Protein AF-A0A7S1XUE7-F1 (afdb_monomer_lite)

Sequence (522 aa):
MAGPKRGSNVLADIMASQNDMKAAAKRSRMAAPAQKTLAEQLRDYVGHAASLTDVFRLRLVEARRELKELSMALADKGQACLPELEVRLGLVVNGQAGEATRLFPGADFEHSDRRTWVADVTLGQNNNSLAAVHPSFRPGVSGAVIGSMAAALTPRSSSAAEDTRPVELHEIDVLHTAADAGDGGGGFGVGGAEEERQRTTFTVDALGGAIPKERIRKIKGSEPIDLALRCSRYDIRIGCAAEVKLPDLDGDTAAGLYTGALERRYAYREKYRKSFRPRVAVGGGAPRRSAWQVDLTWTQESGLGGSGDSNAHKCEVELELAQSAMTQLLRTASGTPQLDQLVGRLSEELDAIISALNPREEAGLEDLGEASDAITARAREALTGALGRSDRDAREGSFPGTMPINMSRRSLAGLQHYALKDTGDERGMAPYLCAEKTDGVRYLLVVTAQREAVLMDRKMRAFEPPGGVAAVGGCFAPGTVVDGELVLCRMLQVSPPTLNLKTLNPRPRPTPNPKPKPEPKP

Organism: NCBI:txid124430

Foldseek 3Di:
DDDDDDPDPVVVVVVVVVVVVVVVVVVVVVPDDPDQDLVSVLQVCLQVPPDLLSNLLSVLVVLLVQQLVVQVVCVVVVFHKQKWKKKWWFAFAFPPDPDRDGDDPDPPPPDDDDDWRWDQQQPPPPDPDDDDTGTDTDGFDDPVLLVVLVVLQQDPDPVVHPVWFWDKWKKKKFKDFPVVPPPPDDDDDDDDDPGQIKIWMWTQDPVRDTDTDFIWTKAWTDDWTWIRTNQWPTTMIITIIIITTDDDDPPVVVVVRVVCVVVLVTKMKIKIKTKGQGFDDDPNDDTDGAQKIKIWIWIFIDHNDPPDDDSPTGTIIMIMRHSVLSVVQNPDDPPDPVNSVSSSRNSRSVVRSCCSSTPGNVVWDPPFAFDDPVVLVQQLVLVCVLVVHDPVVSVVLADPDDDDPPPDPVNVVVVLVVQQVVVPDPQSWRWDWDFPPDVDQAWKFGQGQVLFTWTQGSSSTTTAGPVGRNVNSVVDHHSDIHRPTDTDRDTPPPPPPPPPVVVVPPPPDPDPDPDPDDDDDD

Secondary structure (DSSP, 8-state):
---------HHHHHHHHHHHHHHHHHHHHHSS-----HHHHHHHHHTT-SSHHHHHHHHHHHHHHHHHHHHHHHHTTT--EEEEEEEEEEEEEETTSSS--B-PPPTT--SS-TT--EEEGGG---S-SS--PPEEEEE-B-HHHHHHHHHHHS-S-GGG-STTPPEEEEEEEEEE-GGGG---------S------EEEEEEE-TTS-EEEEEEEEEEE-SPPEEEEETTSSSEEEEEEEEEEEPPPPPHHHHHHHHHHHHTTSS-EEEEEEEEE--EE--TTPPPEE-SEEEEEEEEEEE-SS-------EEEEEEEEE-HHHHHHHHHSPTT-HHHHHHHHHHHHHHHHHHHHHS--GGGGTSSPPBPPHHHHHHHHHHHHHHTT--HHHHTT-----PPP----HHHHHHHHHHHHHHS--TTS---EEEEE--TT--EEEEE-TT--EEEEETT--EEPPTT-HHHHHTTS-TT-EEE--EEEEE----------TTSSSPPPPPPPPPPPPPPPP-

Radius of gyration: 32.97 Å; chains: 1; bounding box: 141×62×105 Å

pLDDT: mean 71.21, std 19.55, range [29.58, 98.19]

Structure (mmCIF, N/CA/C/O backbone):
data_AF-A0A7S1XUE7-F1
#
_entry.id   AF-A0A7S1XUE7-F1
#
loop_
_atom_site.group_PDB
_atom_site.id
_atom_site.type_symbol
_atom_site.label_atom_id
_atom_site.label_alt_id
_atom_site.label_comp_id
_atom_site.label_asym_id
_atom_site.label_entity_id
_atom_site.label_seq_id
_atom_site.pdbx_PDB_ins_code
_atom_site.Cartn_x
_atom_site.Cartn_y
_atom_site.Cartn_z
_atom_site.occupancy
_atom_site.B_iso_or_equiv
_atom_site.auth_seq_id
_atom_site.auth_comp_id
_atom_site.auth_asym_id
_atom_site.auth_atom_id
_atom_site.pdbx_PDB_model_num
ATOM 1 N N . MET A 1 1 ? -68.024 -37.437 42.452 1.00 43.03 1 MET A N 1
ATOM 2 C CA . MET A 1 1 ? -67.000 -36.377 42.344 1.00 43.03 1 MET A CA 1
ATOM 3 C C . MET A 1 1 ? -65.684 -37.019 41.933 1.00 43.03 1 MET A C 1
ATOM 5 O O . MET A 1 1 ? -65.086 -37.709 42.742 1.00 43.03 1 MET A O 1
ATOM 9 N N . ALA A 1 2 ? -65.270 -36.858 40.679 1.00 40.72 2 ALA A N 1
ATOM 10 C CA . ALA A 1 2 ? -63.950 -37.269 40.207 1.00 40.72 2 ALA A CA 1
ATOM 11 C C . ALA A 1 2 ? -63.500 -36.240 39.164 1.00 40.72 2 ALA A C 1
ATOM 13 O O . ALA A 1 2 ? -64.062 -36.175 38.074 1.00 40.72 2 ALA A O 1
ATOM 14 N N . GLY A 1 3 ? -62.572 -35.363 39.551 1.00 36.44 3 GLY A N 1
ATOM 15 C CA . GLY A 1 3 ? -61.994 -34.348 38.668 1.00 36.44 3 GLY A CA 1
ATOM 16 C C . GLY A 1 3 ? -60.841 -34.924 37.834 1.00 36.44 3 GLY A C 1
ATOM 17 O O . GLY A 1 3 ? -60.146 -35.827 38.309 1.00 36.44 3 GLY A O 1
ATOM 18 N N . PRO A 1 4 ? -60.603 -34.426 36.607 1.00 51.59 4 PRO A N 1
ATOM 19 C CA . PRO A 1 4 ? -59.562 -34.962 35.745 1.00 51.59 4 PRO A CA 1
ATOM 20 C C . PRO A 1 4 ? -58.190 -34.390 36.127 1.00 51.59 4 PRO A C 1
ATOM 22 O O . PRO A 1 4 ? -57.976 -33.179 36.131 1.00 51.59 4 PRO A O 1
ATOM 25 N N . LYS A 1 5 ? -57.230 -35.278 36.400 1.00 51.00 5 LYS A N 1
ATOM 26 C CA . LYS A 1 5 ? -55.806 -34.938 36.502 1.00 51.00 5 LYS A CA 1
ATOM 27 C C . LYS A 1 5 ? -55.236 -34.763 35.091 1.00 51.00 5 LYS A C 1
ATOM 29 O O . LYS A 1 5 ? -54.972 -35.747 34.408 1.00 51.00 5 LYS A O 1
ATOM 34 N N . ARG A 1 6 ? -55.025 -33.518 34.661 1.00 48.56 6 ARG A N 1
ATOM 35 C CA . ARG A 1 6 ? -54.148 -33.179 33.529 1.00 48.56 6 ARG A CA 1
ATOM 36 C C . ARG A 1 6 ? -52.914 -32.461 34.066 1.00 48.56 6 ARG A C 1
ATOM 38 O O . ARG A 1 6 ? -52.946 -31.260 34.292 1.00 48.56 6 ARG A O 1
ATOM 45 N N . GLY A 1 7 ? -51.844 -33.219 34.284 1.00 45.94 7 GLY A N 1
ATOM 46 C CA . GLY A 1 7 ? -50.489 -32.687 34.405 1.00 45.94 7 GLY A CA 1
ATOM 47 C C . GLY A 1 7 ? -49.771 -32.924 33.084 1.00 45.94 7 GLY A C 1
ATOM 48 O O . GLY A 1 7 ? -49.162 -33.972 32.901 1.00 45.94 7 GLY A O 1
ATOM 49 N N . SER A 1 8 ? -49.917 -32.002 32.132 1.00 55.84 8 SER A N 1
ATOM 50 C CA . SER A 1 8 ? -49.130 -32.014 30.897 1.00 55.84 8 SER A CA 1
ATOM 51 C C . SER A 1 8 ? -47.709 -31.556 31.217 1.00 55.84 8 SER A C 1
ATOM 53 O O . SER A 1 8 ? -47.513 -30.451 31.724 1.00 55.84 8 SER A O 1
ATOM 55 N N . ASN A 1 9 ? -46.726 -32.401 30.916 1.00 66.56 9 ASN A N 1
ATOM 56 C CA . ASN A 1 9 ? -45.300 -32.145 31.110 1.00 66.56 9 ASN A CA 1
ATOM 57 C C . ASN A 1 9 ? -44.761 -31.221 29.999 1.00 66.56 9 ASN A C 1
ATOM 59 O O . ASN A 1 9 ? -43.897 -31.594 29.215 1.00 66.56 9 ASN A O 1
ATOM 63 N N . VAL A 1 10 ? -45.275 -29.988 29.948 1.00 66.62 10 VAL A N 1
ATOM 64 C CA . VAL A 1 10 ? -44.936 -28.957 28.944 1.00 66.62 10 VAL A CA 1
ATOM 65 C C . VAL A 1 10 ? -43.422 -28.724 28.847 1.00 66.62 10 VAL A C 1
ATOM 67 O O . VAL A 1 10 ? -42.891 -28.451 27.775 1.00 66.62 10 VAL A O 1
ATOM 70 N N . LEU A 1 11 ? -42.699 -28.886 29.958 1.00 59.59 11 LEU A N 1
ATOM 71 C CA . LEU A 1 11 ? -41.247 -28.731 29.994 1.00 59.59 11 LEU A CA 1
ATOM 72 C C . LEU A 1 11 ? -40.506 -29.825 29.202 1.00 59.59 11 LEU A C 1
ATOM 74 O O . LEU A 1 11 ? -39.487 -29.542 28.575 1.00 59.59 11 LEU A O 1
ATOM 78 N N . ALA A 1 12 ? -41.019 -31.060 29.213 1.00 74.38 12 ALA A N 1
ATOM 79 C CA . ALA A 1 12 ? -40.418 -32.180 28.493 1.00 74.38 12 ALA A CA 1
ATOM 80 C C . ALA A 1 12 ? -40.588 -32.014 26.976 1.00 74.38 12 ALA A C 1
ATOM 82 O O . ALA A 1 12 ? -39.640 -32.240 26.224 1.00 74.38 12 ALA A O 1
ATOM 83 N N . ASP A 1 13 ? -41.750 -31.519 26.545 1.00 74.12 13 ASP A N 1
ATOM 84 C CA . ASP A 1 13 ? -42.038 -31.254 25.132 1.00 74.12 13 ASP A CA 1
ATOM 85 C C . ASP A 1 13 ? -41.188 -30.092 24.584 1.00 74.12 13 ASP A C 1
ATOM 87 O O . ASP A 1 13 ? -40.687 -30.154 23.458 1.00 74.12 13 ASP A O 1
ATOM 91 N N . ILE A 1 14 ? -40.933 -29.058 25.398 1.00 68.38 14 ILE A N 1
ATOM 92 C CA . ILE A 1 14 ? -40.031 -27.950 25.035 1.00 68.38 14 ILE A CA 1
ATOM 93 C C . ILE A 1 14 ? -38.585 -28.444 24.889 1.00 68.38 14 ILE A C 1
ATOM 95 O O . ILE A 1 14 ? -37.903 -28.081 23.927 1.00 68.38 14 ILE A O 1
ATOM 99 N N . MET A 1 15 ? -38.106 -29.286 25.809 1.00 75.88 15 MET A N 1
ATOM 100 C CA . MET A 1 15 ? -36.742 -29.821 25.740 1.00 75.88 15 MET A CA 1
ATOM 101 C C . MET A 1 15 ? -36.547 -30.792 24.568 1.00 75.88 15 MET A C 1
ATOM 103 O O . MET A 1 15 ? -35.501 -30.754 23.916 1.00 75.88 15 MET A O 1
ATOM 107 N N . ALA A 1 16 ? -37.551 -31.615 24.254 1.00 79.00 16 ALA A N 1
ATOM 108 C CA . ALA A 1 16 ? -37.530 -32.485 23.080 1.00 79.00 16 ALA A CA 1
ATOM 109 C C . ALA A 1 16 ? -37.462 -31.666 21.778 1.00 79.00 16 ALA A C 1
ATOM 111 O O . ALA A 1 16 ? -36.574 -31.887 20.956 1.00 79.00 16 ALA A O 1
ATOM 112 N N . SER A 1 17 ? -38.297 -30.629 21.657 1.00 75.19 17 SER A N 1
ATOM 113 C CA . SER A 1 17 ? -38.300 -29.715 20.507 1.00 75.19 17 SER A CA 1
ATOM 114 C C . SER A 1 17 ? -36.960 -28.984 20.318 1.00 75.19 17 SER A C 1
ATOM 116 O O . SER A 1 17 ? -36.445 -28.878 19.202 1.00 75.19 17 SER A O 1
ATOM 118 N N . GLN A 1 18 ? -36.315 -28.543 21.405 1.00 74.00 18 GLN A N 1
ATOM 119 C CA . GLN A 1 18 ? -34.985 -27.923 21.330 1.00 74.00 18 GLN A CA 1
ATOM 120 C C . GLN A 1 18 ? -33.892 -28.893 20.860 1.00 74.00 18 GLN A C 1
ATOM 122 O O . GLN A 1 18 ? -32.985 -28.489 20.125 1.00 74.00 18 GLN A O 1
ATOM 127 N N . ASN A 1 19 ? -33.964 -30.163 21.258 1.00 79.00 19 ASN A N 1
ATOM 128 C CA . ASN A 1 19 ? -33.014 -31.182 20.817 1.00 79.00 19 ASN A CA 1
ATOM 129 C C . ASN A 1 19 ? -33.221 -31.559 19.346 1.00 79.00 19 ASN A C 1
ATOM 131 O O . ASN A 1 19 ? -32.236 -31.697 18.616 1.00 79.00 19 ASN A O 1
ATOM 135 N N . ASP A 1 20 ? -34.468 -31.620 18.884 1.00 78.12 20 ASP A N 1
ATOM 136 C CA . ASP A 1 20 ? -34.790 -31.879 17.480 1.00 78.12 20 ASP A CA 1
ATOM 137 C C . ASP A 1 20 ? -34.357 -30.726 16.567 1.00 78.12 20 ASP A C 1
ATOM 139 O O . ASP A 1 20 ? -33.764 -30.967 15.512 1.00 78.12 20 ASP A O 1
ATOM 143 N N . MET A 1 21 ? -34.517 -29.469 17.000 1.00 71.44 21 MET A N 1
ATOM 144 C CA . MET A 1 21 ? -33.988 -28.307 16.272 1.00 71.44 21 MET A CA 1
ATOM 145 C C . MET A 1 21 ? -32.454 -28.327 16.180 1.00 71.44 21 MET A C 1
ATOM 147 O O . MET A 1 21 ? -31.891 -28.066 15.114 1.00 71.44 21 MET A O 1
ATOM 151 N N . LYS A 1 22 ? -31.755 -28.698 17.263 1.00 74.00 22 LYS A N 1
ATOM 152 C CA . LYS A 1 22 ? -30.289 -28.856 17.254 1.00 74.00 22 LYS A CA 1
ATOM 153 C C . LYS A 1 22 ? -29.844 -29.999 16.338 1.00 74.00 22 LYS A C 1
ATOM 155 O O . LYS A 1 22 ? -28.852 -29.860 15.618 1.00 74.00 22 LYS A O 1
ATOM 160 N N . ALA A 1 23 ? -30.575 -31.112 16.324 1.00 76.94 23 ALA A N 1
ATOM 161 C CA . ALA A 1 23 ? -30.293 -32.247 15.453 1.00 76.94 23 ALA A CA 1
ATOM 162 C C . ALA A 1 23 ? -30.549 -31.917 13.972 1.00 76.94 23 ALA A C 1
ATOM 164 O O . ALA A 1 23 ? -29.741 -32.291 13.121 1.00 76.94 23 ALA A O 1
ATOM 165 N N . ALA A 1 24 ? -31.615 -31.175 13.661 1.00 67.25 24 ALA A N 1
ATOM 166 C CA . ALA A 1 24 ? -31.926 -30.714 12.310 1.00 67.25 24 ALA A CA 1
ATOM 167 C C . ALA A 1 24 ? -30.874 -29.721 11.785 1.00 67.25 24 ALA A C 1
ATOM 169 O O . ALA A 1 24 ? -30.380 -29.887 10.669 1.00 67.25 24 ALA A O 1
ATOM 170 N N . ALA A 1 25 ? -30.435 -28.765 12.613 1.00 61.97 25 ALA A N 1
ATOM 171 C CA . ALA A 1 25 ? -29.351 -27.841 12.272 1.00 61.97 25 ALA A CA 1
ATOM 172 C C . ALA A 1 25 ? -28.016 -28.572 12.026 1.00 61.97 25 ALA A C 1
ATOM 174 O O . ALA A 1 25 ? -27.272 -28.238 11.100 1.00 61.97 25 ALA A O 1
ATOM 175 N N . LYS A 1 26 ? -27.727 -29.622 12.808 1.00 65.94 26 LYS A N 1
ATOM 176 C CA . LYS A 1 26 ? -26.538 -30.465 12.619 1.00 65.94 26 LYS A CA 1
ATOM 177 C C . LYS A 1 26 ? -26.606 -31.278 11.320 1.00 65.94 26 LYS A C 1
ATOM 179 O O . LYS A 1 26 ? -25.615 -31.330 10.599 1.00 65.94 26 LYS A O 1
ATOM 184 N N . ARG A 1 27 ? -27.764 -31.858 10.979 1.00 69.00 27 ARG A N 1
ATOM 185 C CA . ARG A 1 27 ? -27.964 -32.590 9.710 1.00 69.00 27 ARG A CA 1
ATOM 186 C C . ARG A 1 27 ? -27.892 -31.663 8.493 1.00 69.00 27 ARG A C 1
ATOM 188 O O . ARG A 1 27 ? -27.259 -32.022 7.508 1.00 69.00 27 ARG A O 1
ATOM 195 N N . SER A 1 28 ? -28.443 -30.452 8.592 1.00 51.78 28 SER A N 1
ATOM 196 C CA . SER A 1 28 ? -28.339 -29.423 7.547 1.00 51.78 28 SER A CA 1
ATOM 197 C C . SER A 1 28 ? -26.894 -28.985 7.284 1.00 51.78 28 SER A C 1
ATOM 199 O O . SER A 1 28 ? -26.558 -28.709 6.136 1.00 51.78 28 SER A O 1
ATOM 201 N N . ARG A 1 29 ? -26.028 -28.954 8.309 1.00 49.62 29 ARG A N 1
ATOM 202 C CA . ARG A 1 29 ? -24.589 -28.666 8.148 1.00 49.62 29 ARG A CA 1
ATOM 203 C C . ARG A 1 29 ? -23.791 -29.816 7.530 1.00 49.62 29 ARG A C 1
ATOM 205 O O . ARG A 1 29 ? -22.758 -29.555 6.932 1.00 49.62 29 ARG A O 1
ATOM 212 N N . MET A 1 30 ? -24.242 -31.064 7.674 1.00 50.75 30 MET A N 1
ATOM 213 C CA . MET A 1 30 ? -23.534 -32.240 7.145 1.00 50.75 30 MET A CA 1
ATOM 214 C C . MET A 1 30 ? -23.950 -32.630 5.718 1.00 50.75 30 MET A C 1
ATOM 216 O O . MET A 1 30 ? -23.236 -33.396 5.081 1.00 50.75 30 MET A O 1
ATOM 220 N N . ALA A 1 31 ? -25.087 -32.132 5.220 1.00 42.19 31 ALA A N 1
ATOM 221 C CA . ALA A 1 31 ? -25.619 -32.480 3.897 1.00 42.19 31 ALA A CA 1
ATOM 222 C C . ALA A 1 31 ? -25.255 -31.483 2.779 1.00 42.19 31 ALA A C 1
ATOM 224 O O . ALA A 1 31 ? -25.488 -31.776 1.608 1.00 42.19 31 ALA A O 1
ATOM 225 N N . ALA A 1 32 ? -24.693 -30.316 3.109 1.00 41.25 32 ALA A N 1
ATOM 226 C CA . ALA A 1 32 ? -24.157 -29.416 2.096 1.00 41.25 32 ALA A CA 1
ATOM 227 C C . ALA A 1 32 ? -22.807 -29.974 1.604 1.00 41.25 32 ALA A C 1
ATOM 229 O O . ALA A 1 32 ? -21.964 -30.288 2.451 1.00 41.25 32 ALA A O 1
ATOM 230 N N . PRO A 1 33 ? -22.566 -30.108 0.281 1.00 47.66 33 PRO A N 1
ATOM 231 C CA . PRO A 1 33 ? -21.216 -30.371 -0.212 1.00 47.66 33 PRO A CA 1
ATOM 232 C C . PRO A 1 33 ? -20.299 -29.324 0.414 1.00 47.66 33 PRO A C 1
ATOM 234 O O . PRO A 1 33 ? -20.685 -28.154 0.448 1.00 47.66 33 PRO A O 1
ATOM 237 N N . ALA A 1 34 ? -19.156 -29.745 0.966 1.00 47.56 34 ALA A N 1
ATOM 238 C CA . ALA A 1 34 ? -18.215 -28.843 1.619 1.00 47.56 34 ALA A CA 1
ATOM 239 C C . ALA A 1 34 ? -17.911 -27.700 0.647 1.00 47.56 34 ALA A C 1
ATOM 241 O O . ALA A 1 34 ? -17.194 -27.883 -0.337 1.00 47.56 34 ALA A O 1
ATOM 242 N N . GLN A 1 35 ? -18.552 -26.548 0.861 1.00 52.56 35 GLN A N 1
ATOM 243 C CA . GLN A 1 35 ? -18.277 -25.372 0.064 1.00 52.56 35 GLN A CA 1
ATOM 244 C C . GLN A 1 35 ? -16.816 -25.074 0.336 1.00 52.56 35 GLN A C 1
ATOM 246 O O . GLN A 1 35 ? -16.451 -24.855 1.494 1.00 52.56 35 GLN A O 1
ATOM 251 N N . LYS A 1 36 ? -15.994 -25.133 -0.721 1.00 59.16 36 LYS A N 1
ATOM 252 C CA . LYS A 1 36 ? -14.622 -24.638 -0.663 1.00 59.16 36 LYS A CA 1
ATOM 253 C C . LYS A 1 36 ? -14.665 -23.311 0.077 1.00 59.16 36 LYS A C 1
ATOM 255 O O . LYS A 1 36 ? -15.492 -22.450 -0.245 1.00 59.16 36 LYS A O 1
ATOM 260 N N . THR A 1 37 ? -13.836 -23.187 1.100 1.00 63.06 37 THR A N 1
ATOM 261 C CA . THR A 1 37 ? -13.708 -21.932 1.832 1.00 63.06 37 THR A CA 1
ATOM 262 C C . THR A 1 37 ? -13.380 -20.822 0.830 1.00 63.06 37 THR A C 1
ATOM 264 O O . THR A 1 37 ? -12.777 -21.079 -0.211 1.00 63.06 37 THR A O 1
ATOM 267 N N . LEU A 1 38 ? -13.794 -19.581 1.092 1.00 58.47 38 LEU A N 1
ATOM 268 C CA . LEU A 1 38 ? -13.520 -18.479 0.157 1.00 58.47 38 LEU A CA 1
ATOM 269 C C . LEU A 1 38 ? -12.009 -18.332 -0.108 1.00 58.47 38 LEU A C 1
ATOM 271 O O . LEU A 1 38 ? -11.624 -18.074 -1.240 1.00 58.47 38 LEU A O 1
ATOM 275 N N . ALA A 1 39 ? -11.171 -18.634 0.889 1.00 55.94 39 ALA A N 1
ATOM 276 C CA . ALA A 1 39 ? -9.720 -18.738 0.757 1.00 55.94 39 ALA A CA 1
ATOM 277 C C . ALA A 1 39 ? -9.275 -19.837 -0.234 1.00 55.94 39 ALA A C 1
ATOM 279 O O . ALA A 1 39 ? -8.354 -19.635 -1.019 1.00 55.94 39 ALA A O 1
ATOM 280 N N . GLU A 1 40 ? -9.938 -20.997 -0.258 1.00 62.69 40 GLU A N 1
ATOM 281 C CA . GLU A 1 40 ? -9.697 -22.045 -1.264 1.00 62.69 40 GLU A CA 1
ATOM 282 C C . GLU A 1 40 ? -10.208 -21.655 -2.657 1.00 62.69 40 GLU A C 1
ATOM 284 O O . GLU A 1 40 ? -9.616 -22.047 -3.657 1.00 62.69 40 GLU A O 1
ATOM 289 N N . GLN A 1 41 ? -11.281 -20.869 -2.747 1.00 64.62 41 GLN A N 1
ATOM 290 C CA . GLN A 1 41 ? -11.754 -20.331 -4.027 1.00 64.62 41 GLN A CA 1
ATOM 291 C C . GLN A 1 41 ? -10.801 -19.258 -4.564 1.00 64.62 41 GLN A C 1
ATOM 293 O O . GLN A 1 41 ? -10.483 -19.264 -5.749 1.00 64.62 41 GLN A O 1
ATOM 298 N N . LEU A 1 42 ? -10.294 -18.385 -3.691 1.00 58.88 42 LEU A N 1
ATOM 299 C CA . LEU A 1 42 ? -9.224 -17.436 -3.991 1.00 58.88 42 LEU A CA 1
ATOM 300 C C . LEU A 1 42 ? -7.941 -18.156 -4.408 1.00 58.88 42 LEU A C 1
ATOM 302 O O . LEU A 1 42 ? -7.298 -17.707 -5.343 1.00 58.88 42 LEU A O 1
ATOM 306 N N . ARG A 1 43 ? -7.603 -19.298 -3.800 1.00 61.69 43 ARG A N 1
ATOM 307 C CA . ARG A 1 43 ? -6.455 -20.130 -4.197 1.00 61.69 43 ARG A CA 1
ATOM 308 C C . ARG A 1 43 ? -6.552 -20.594 -5.648 1.00 61.69 43 ARG A C 1
ATOM 310 O O . ARG A 1 43 ? -5.613 -20.399 -6.417 1.00 61.69 43 ARG A O 1
ATOM 317 N N . ASP A 1 44 ? -7.686 -21.187 -6.016 1.00 62.09 44 ASP A N 1
ATOM 318 C CA . ASP A 1 44 ? -7.917 -21.643 -7.389 1.00 62.09 44 ASP A CA 1
ATOM 319 C C . ASP A 1 44 ? -7.952 -20.448 -8.351 1.00 62.09 44 ASP A C 1
ATOM 321 O O . ASP A 1 44 ? -7.404 -20.509 -9.449 1.00 62.09 44 ASP A O 1
ATOM 325 N N . TYR A 1 45 ? -8.545 -19.335 -7.914 1.00 61.62 45 TYR A N 1
ATOM 326 C CA . TYR A 1 45 ? -8.702 -18.153 -8.745 1.00 61.62 45 TYR A CA 1
ATOM 327 C C . TYR A 1 45 ? -7.409 -17.364 -8.934 1.00 61.62 45 TYR A C 1
ATOM 329 O O . TYR A 1 45 ? -7.164 -16.922 -10.040 1.00 61.62 45 TYR A O 1
ATOM 337 N N . VAL A 1 46 ? -6.561 -17.176 -7.920 1.00 59.78 46 VAL A N 1
ATOM 338 C CA . VAL A 1 46 ? -5.300 -16.417 -8.038 1.00 59.78 46 VAL A CA 1
ATOM 339 C C . VAL A 1 46 ? -4.364 -17.089 -9.040 1.00 59.78 46 VAL A C 1
ATOM 341 O O . VAL A 1 46 ? -3.766 -16.403 -9.863 1.00 59.78 46 VAL A O 1
ATOM 344 N N . GLY A 1 47 ? -4.326 -18.425 -9.070 1.00 56.59 47 GLY A N 1
ATOM 345 C CA . GLY A 1 47 ? -3.605 -19.159 -10.113 1.00 56.59 47 GLY A CA 1
ATOM 346 C C . GLY A 1 47 ? -4.196 -19.000 -11.523 1.00 56.59 47 GLY A C 1
ATOM 347 O O . GLY A 1 47 ? -3.552 -19.387 -12.490 1.00 56.59 47 GLY A O 1
ATOM 348 N N . HIS A 1 48 ? -5.421 -18.479 -11.643 1.00 55.69 48 HIS A N 1
ATOM 349 C CA . HIS A 1 48 ? -6.171 -18.291 -12.894 1.00 55.69 48 HIS A CA 1
ATOM 350 C C . HIS A 1 48 ? -6.518 -16.811 -13.157 1.00 55.69 48 HIS A C 1
ATOM 352 O O . HIS A 1 48 ? -7.207 -16.503 -14.131 1.00 55.69 48 HIS A O 1
ATOM 358 N N . ALA A 1 49 ? -6.090 -15.892 -12.286 1.00 58.66 49 ALA A N 1
ATOM 359 C CA . ALA A 1 49 ? -6.471 -14.494 -12.351 1.00 58.66 49 ALA A CA 1
ATOM 360 C C . ALA A 1 49 ? -5.760 -13.862 -13.543 1.00 58.66 49 ALA A C 1
ATOM 362 O O . ALA A 1 49 ? -4.536 -13.905 -13.647 1.00 58.66 49 ALA A O 1
ATOM 363 N N . ALA A 1 50 ? -6.535 -13.261 -14.443 1.00 65.00 50 ALA A N 1
ATOM 364 C CA . ALA A 1 50 ? -5.992 -12.650 -15.649 1.00 65.00 50 ALA A CA 1
ATOM 365 C C . ALA A 1 50 ? -5.220 -11.353 -15.354 1.00 65.00 50 ALA A C 1
ATOM 367 O O . ALA A 1 50 ? -4.410 -10.917 -16.172 1.00 65.00 50 ALA A O 1
ATOM 368 N N . SER A 1 51 ? -5.482 -10.717 -14.205 1.00 83.19 51 SER A N 1
ATOM 369 C CA . SER A 1 51 ? -4.892 -9.433 -13.837 1.00 83.19 51 SER A CA 1
ATOM 370 C C . SER A 1 51 ? -4.774 -9.231 -12.323 1.00 83.19 51 SER A C 1
ATOM 372 O O . SER A 1 51 ? -5.501 -9.826 -11.525 1.00 83.19 51 SER A O 1
ATOM 374 N N . LEU A 1 52 ? -3.890 -8.311 -11.922 1.00 85.38 52 LEU A N 1
ATOM 375 C CA . LEU A 1 52 ? -3.774 -7.860 -10.532 1.00 85.38 52 LEU A CA 1
ATOM 376 C C . LEU A 1 52 ? -5.065 -7.174 -10.041 1.00 85.38 52 LEU A C 1
ATOM 378 O O . LEU A 1 52 ? -5.455 -7.332 -8.884 1.00 85.38 52 LEU A O 1
ATOM 382 N N . THR A 1 53 ? -5.772 -6.479 -10.937 1.00 90.75 53 THR A N 1
ATOM 383 C CA . THR A 1 53 ? -7.083 -5.882 -10.661 1.00 90.75 53 THR A CA 1
ATOM 384 C C . THR A 1 53 ? -8.091 -6.931 -10.193 1.00 90.75 53 THR A C 1
ATOM 386 O O . THR A 1 53 ? -8.815 -6.682 -9.231 1.00 90.75 53 THR A O 1
ATOM 389 N N . ASP A 1 54 ? -8.126 -8.114 -10.812 1.00 87.81 54 ASP A N 1
ATOM 390 C CA . ASP A 1 54 ? -9.063 -9.175 -10.422 1.00 87.81 54 ASP A CA 1
ATOM 391 C C . ASP A 1 54 ? -8.764 -9.722 -9.023 1.00 87.81 54 ASP A C 1
ATOM 393 O O . ASP A 1 54 ? -9.683 -9.938 -8.230 1.00 87.81 54 ASP A O 1
ATOM 397 N N . VAL A 1 55 ? -7.479 -9.867 -8.682 1.00 88.44 55 VAL A N 1
ATOM 398 C CA . VAL A 1 55 ? -7.054 -10.263 -7.331 1.00 88.44 55 VAL A CA 1
ATOM 399 C C . VAL A 1 55 ? -7.506 -9.225 -6.302 1.00 88.44 55 VAL A C 1
ATOM 401 O O . VAL A 1 55 ? -8.081 -9.579 -5.270 1.00 88.44 55 VAL A O 1
ATOM 404 N N . PHE A 1 56 ? -7.335 -7.933 -6.598 1.00 93.31 56 PHE A N 1
ATOM 405 C CA . PHE A 1 56 ? -7.825 -6.863 -5.729 1.00 93.31 56 PHE A CA 1
ATOM 406 C C . PHE A 1 56 ? -9.346 -6.866 -5.586 1.00 93.31 56 PHE A C 1
ATOM 408 O O . PHE A 1 56 ? -9.842 -6.631 -4.483 1.00 93.31 56 PHE A O 1
ATOM 415 N N . ARG A 1 57 ? -10.096 -7.137 -6.661 1.00 93.44 57 ARG A N 1
ATOM 416 C CA . ARG A 1 57 ? -11.566 -7.206 -6.609 1.00 93.44 57 ARG A CA 1
ATOM 417 C C . ARG A 1 57 ? -12.016 -8.289 -5.640 1.00 93.44 57 ARG A C 1
ATOM 419 O O . ARG A 1 57 ? -12.832 -8.021 -4.758 1.00 93.44 57 ARG A O 1
ATOM 426 N N . LEU A 1 58 ? -11.446 -9.486 -5.757 1.00 90.00 58 LEU A N 1
ATOM 427 C CA . LEU A 1 58 ? -11.774 -10.591 -4.860 1.00 90.00 58 LEU A CA 1
ATOM 428 C C . LEU A 1 58 ? -11.404 -10.285 -3.411 1.00 90.00 58 LEU A C 1
ATOM 430 O O . LEU A 1 58 ? -12.243 -10.458 -2.523 1.00 90.00 58 LEU A O 1
ATOM 434 N N . ARG A 1 59 ? -10.194 -9.767 -3.166 1.00 91.12 59 ARG A N 1
ATOM 435 C CA . ARG A 1 59 ? -9.774 -9.450 -1.798 1.00 91.12 59 ARG A CA 1
ATOM 436 C C . ARG A 1 59 ? -10.616 -8.336 -1.176 1.00 91.12 59 ARG A C 1
ATOM 438 O O . ARG A 1 59 ? -10.919 -8.412 0.007 1.00 91.12 59 ARG A O 1
ATOM 445 N N . LEU A 1 60 ? -11.070 -7.342 -1.941 1.00 94.62 60 LEU A N 1
ATOM 446 C CA . LEU A 1 60 ? -11.994 -6.317 -1.436 1.00 94.62 60 LEU A CA 1
ATOM 447 C C . LEU A 1 60 ? -13.343 -6.904 -0.998 1.00 94.62 60 LEU A C 1
ATOM 449 O O . LEU A 1 60 ? -13.887 -6.493 0.030 1.00 94.62 60 LEU A O 1
ATOM 453 N N . VAL A 1 61 ? -13.890 -7.859 -1.755 1.00 93.81 61 VAL A N 1
ATOM 454 C CA . VAL A 1 61 ? -15.151 -8.534 -1.400 1.00 93.81 61 VAL A CA 1
ATOM 455 C C . VAL A 1 61 ? -14.989 -9.360 -0.125 1.00 93.81 61 VAL A C 1
ATOM 457 O O . VAL A 1 61 ? -15.857 -9.308 0.752 1.00 93.81 61 VAL A O 1
ATOM 460 N N . GLU A 1 62 ? -13.880 -10.086 -0.001 1.00 91.19 62 GLU A N 1
ATOM 461 C CA . GLU A 1 62 ? -13.571 -10.879 1.187 1.00 91.19 62 GLU A CA 1
ATOM 462 C C . GLU A 1 62 ? -13.316 -10.000 2.416 1.00 91.19 62 GLU A C 1
ATOM 464 O O . GLU A 1 62 ? -13.997 -10.164 3.431 1.00 91.19 62 GLU A O 1
ATOM 469 N N . ALA A 1 63 ? -12.428 -9.009 2.303 1.00 92.38 63 ALA A N 1
ATOM 470 C CA . ALA A 1 63 ? -12.116 -8.081 3.383 1.00 92.38 63 ALA A CA 1
ATOM 471 C C . ALA A 1 63 ? -13.373 -7.347 3.865 1.00 92.38 63 ALA A C 1
ATOM 473 O O . ALA A 1 63 ? -13.563 -7.149 5.060 1.00 92.38 63 ALA A O 1
ATOM 474 N N . ARG A 1 64 ? -14.302 -7.001 2.962 1.00 95.25 64 ARG A N 1
ATOM 475 C CA . ARG A 1 64 ? -15.602 -6.434 3.345 1.00 95.25 64 ARG A CA 1
ATOM 476 C C . ARG A 1 64 ? -16.402 -7.377 4.248 1.00 95.25 64 ARG A C 1
ATOM 478 O O . ARG A 1 64 ? -17.050 -6.898 5.176 1.00 95.25 64 ARG A O 1
ATOM 485 N N . ARG A 1 65 ? -16.432 -8.683 3.962 1.00 93.88 65 ARG A N 1
ATOM 486 C CA . ARG A 1 65 ? -17.133 -9.667 4.806 1.00 93.88 65 ARG A CA 1
ATOM 487 C C . ARG A 1 65 ? -16.463 -9.757 6.178 1.00 93.88 65 ARG A C 1
ATOM 489 O O . ARG A 1 65 ? -17.150 -9.611 7.183 1.00 93.88 65 ARG A O 1
ATOM 496 N N . GLU A 1 66 ? -15.144 -9.919 6.201 1.00 92.12 66 GLU A N 1
ATOM 497 C CA . GLU A 1 66 ? -14.349 -10.041 7.431 1.00 92.12 66 GLU A CA 1
ATOM 498 C C . GLU A 1 66 ? -14.485 -8.806 8.323 1.00 92.12 66 GLU A C 1
ATOM 500 O O . GLU A 1 66 ? -14.768 -8.918 9.513 1.00 92.12 66 GLU A O 1
ATOM 505 N N . LEU A 1 67 ? -14.369 -7.612 7.741 1.00 94.00 67 LEU A N 1
ATOM 506 C CA . LEU A 1 67 ? -14.500 -6.356 8.471 1.00 94.00 67 LEU A CA 1
ATOM 507 C C . LEU A 1 67 ? -15.920 -6.145 9.002 1.00 94.00 67 LEU A C 1
ATOM 509 O O . LEU A 1 67 ? -16.073 -5.607 10.093 1.00 94.00 67 LEU A O 1
ATOM 513 N N . LYS A 1 68 ? -16.968 -6.602 8.299 1.00 94.62 68 LYS A N 1
ATOM 514 C CA . LYS A 1 68 ? -18.339 -6.584 8.843 1.00 94.62 68 LYS A CA 1
ATOM 515 C C . LYS A 1 68 ? -18.478 -7.471 10.069 1.00 94.62 68 LYS A C 1
ATOM 517 O O . LYS A 1 68 ? -19.040 -7.027 11.066 1.00 94.62 68 LYS A O 1
ATOM 522 N N . GLU A 1 69 ? -17.991 -8.704 9.984 1.00 93.44 69 GLU A N 1
ATOM 523 C CA . GLU A 1 69 ? -18.045 -9.665 11.087 1.00 93.44 69 GLU A CA 1
ATOM 524 C C . GLU A 1 69 ? -17.254 -9.149 12.293 1.00 93.44 69 GLU A C 1
ATOM 526 O O . GLU A 1 69 ? -17.769 -9.142 13.412 1.00 93.44 69 GLU A O 1
ATOM 531 N N . LEU A 1 70 ? -16.053 -8.614 12.056 1.00 91.94 70 LEU A N 1
ATOM 532 C CA . LEU A 1 70 ? -15.214 -8.012 13.087 1.00 91.94 70 LEU A CA 1
ATOM 533 C C . LEU A 1 70 ? -15.877 -6.780 13.719 1.00 91.94 70 LEU A C 1
ATOM 535 O O . LEU A 1 70 ? -15.922 -6.668 14.944 1.00 91.94 70 LEU A O 1
ATOM 539 N N . SER A 1 71 ? -16.439 -5.873 12.914 1.00 93.12 71 SER A N 1
ATOM 540 C CA . SER A 1 71 ? -17.157 -4.699 13.423 1.00 93.12 71 SER A CA 1
ATOM 541 C C . SER A 1 71 ? -18.391 -5.079 14.239 1.00 93.12 71 SER A C 1
ATOM 543 O O . SER A 1 71 ? -18.636 -4.456 15.268 1.00 93.12 71 SER A O 1
ATOM 545 N N . MET A 1 72 ? -19.148 -6.101 13.831 1.00 93.88 72 MET A N 1
ATOM 546 C CA . MET A 1 72 ? -20.284 -6.605 14.611 1.00 93.88 72 MET A CA 1
ATOM 547 C C . MET A 1 72 ? -19.825 -7.211 15.941 1.00 93.88 72 MET A C 1
ATOM 549 O O . MET A 1 72 ? -20.352 -6.846 16.986 1.00 93.88 72 MET A O 1
ATOM 553 N N . ALA A 1 73 ? -18.791 -8.056 15.921 1.00 92.69 73 ALA A N 1
ATOM 554 C CA . ALA A 1 73 ? -18.256 -8.682 17.129 1.00 92.69 73 ALA A CA 1
ATOM 555 C C . ALA A 1 73 ? -17.698 -7.663 18.141 1.00 92.69 73 ALA A C 1
ATOM 557 O O . ALA A 1 73 ? -17.742 -7.899 19.349 1.00 92.69 73 ALA A O 1
ATOM 558 N N . LEU A 1 74 ? -17.161 -6.535 17.667 1.00 92.00 74 LEU A N 1
ATOM 559 C CA . LEU A 1 74 ? -16.706 -5.434 18.521 1.00 92.00 74 LEU A CA 1
ATOM 560 C C . LEU A 1 74 ? -17.873 -4.575 19.019 1.00 92.00 74 LEU A C 1
ATOM 562 O O . LEU A 1 74 ? -17.899 -4.217 20.198 1.00 92.00 74 LEU A O 1
ATOM 566 N N . ALA A 1 75 ? -18.875 -4.321 18.175 1.00 93.06 75 ALA A N 1
ATOM 567 C CA . ALA A 1 75 ? -20.091 -3.619 18.573 1.00 93.06 75 ALA A CA 1
ATOM 568 C C . ALA A 1 75 ? -20.863 -4.374 19.671 1.00 93.06 75 ALA A C 1
ATOM 570 O O . ALA A 1 75 ? -21.309 -3.746 20.629 1.00 93.06 75 ALA A O 1
ATOM 571 N N . ASP A 1 76 ? -20.934 -5.708 19.599 1.00 94.12 76 ASP A N 1
ATOM 572 C CA . ASP A 1 76 ? -21.544 -6.560 20.634 1.00 94.12 76 ASP A CA 1
ATOM 573 C C . ASP A 1 76 ? -20.828 -6.444 21.992 1.00 94.12 76 ASP A C 1
ATOM 575 O O . ASP A 1 76 ? -21.427 -6.656 23.046 1.00 94.12 76 ASP A O 1
ATOM 579 N N . LYS A 1 77 ? -19.546 -6.056 21.983 1.00 93.06 77 LYS A N 1
ATOM 580 C CA . LYS A 1 77 ? -18.745 -5.760 23.182 1.00 93.06 77 LYS A CA 1
ATOM 581 C C . LYS A 1 77 ? -18.836 -4.293 23.620 1.00 93.06 77 LYS A C 1
ATOM 583 O O . LYS A 1 77 ? -18.102 -3.885 24.518 1.00 93.06 77 LYS A O 1
ATOM 588 N N . GLY A 1 78 ? -19.678 -3.483 22.976 1.00 93.81 78 GLY A N 1
ATOM 589 C CA . GLY A 1 78 ? -19.773 -2.041 23.215 1.00 93.81 78 GLY A CA 1
ATOM 590 C C . GLY A 1 78 ? -18.543 -1.255 22.751 1.00 93.81 78 GLY A C 1
ATOM 591 O O . GLY A 1 78 ? -18.324 -0.136 23.211 1.00 93.81 78 GLY A O 1
ATOM 592 N N . GLN A 1 79 ? -17.717 -1.825 21.869 1.00 91.94 79 GLN A N 1
ATOM 593 C CA . GLN A 1 79 ? -16.485 -1.207 21.385 1.00 91.94 79 GLN A CA 1
ATOM 594 C C . GLN A 1 79 ? -16.702 -0.631 19.987 1.00 91.94 79 GLN A C 1
ATOM 596 O O . GLN A 1 79 ? -16.948 -1.358 19.026 1.00 91.94 79 GLN A O 1
ATOM 601 N N . ALA A 1 80 ? -16.577 0.690 19.864 1.00 91.06 80 ALA A N 1
ATOM 602 C CA . ALA A 1 80 ? -16.511 1.335 18.562 1.00 91.06 80 ALA A CA 1
ATOM 603 C C . ALA A 1 80 ? -15.159 1.027 17.903 1.00 91.06 80 ALA A C 1
ATOM 605 O O . ALA A 1 80 ? -14.110 1.123 18.545 1.00 91.06 80 ALA A O 1
ATOM 606 N N . CYS A 1 81 ? -15.180 0.680 16.618 1.00 93.50 81 CYS A N 1
ATOM 607 C CA . CYS A 1 81 ? -13.972 0.415 15.852 1.00 93.50 81 CYS A CA 1
ATOM 608 C C . CYS A 1 81 ? -13.984 1.127 14.499 1.00 93.50 81 CYS A C 1
ATOM 610 O O . CYS A 1 81 ? -15.040 1.410 13.926 1.00 93.50 81 CYS A O 1
ATOM 612 N N . LEU A 1 82 ? -12.787 1.409 13.997 1.00 93.69 82 LEU A N 1
ATOM 613 C CA . LEU A 1 82 ? -12.546 1.909 12.655 1.00 93.69 82 LEU A CA 1
ATOM 614 C C . LEU A 1 82 ? -11.967 0.757 11.825 1.00 93.69 82 LEU A C 1
ATOM 616 O O . LEU A 1 82 ? -10.837 0.343 12.076 1.00 93.69 82 LEU A O 1
ATOM 620 N N . PRO A 1 83 ? -12.745 0.174 10.897 1.00 95.56 83 PRO A N 1
ATOM 621 C CA . PRO A 1 83 ? -12.239 -0.867 10.016 1.00 95.56 83 PRO A CA 1
ATOM 622 C C . PRO A 1 83 ? -11.215 -0.278 9.046 1.00 95.56 83 PRO A C 1
ATOM 624 O O . PRO A 1 83 ? -11.431 0.787 8.471 1.00 95.56 83 PRO A O 1
ATOM 627 N N . GLU A 1 84 ? -10.134 -1.011 8.836 1.00 95.88 84 GLU A N 1
ATOM 628 C CA . GLU A 1 84 ? -8.969 -0.607 8.064 1.00 95.88 84 GLU A CA 1
ATOM 629 C C . GLU A 1 84 ? -8.663 -1.688 7.022 1.00 95.88 84 GLU A C 1
ATOM 631 O O . GLU A 1 84 ? -8.678 -2.889 7.313 1.00 95.88 84 GLU A O 1
ATOM 636 N N . LEU A 1 85 ? -8.396 -1.257 5.792 1.00 97.06 85 LEU A N 1
ATOM 637 C CA . LEU A 1 85 ? -7.860 -2.102 4.731 1.00 97.06 85 LEU A CA 1
ATOM 638 C C . LEU A 1 85 ? -6.601 -1.428 4.212 1.00 97.06 85 LEU A C 1
ATOM 640 O O . LEU A 1 85 ? -6.666 -0.303 3.710 1.00 97.06 85 LEU A O 1
ATOM 644 N N . GLU A 1 86 ? -5.490 -2.142 4.326 1.00 96.88 86 GLU A N 1
ATOM 645 C CA . GLU A 1 86 ? -4.166 -1.644 3.994 1.00 96.88 86 GLU A CA 1
ATOM 646 C C . GLU A 1 86 ? -3.462 -2.556 2.987 1.00 96.88 86 GLU A C 1
ATOM 648 O O . GLU A 1 86 ? -3.583 -3.785 3.018 1.00 96.88 86 GLU A O 1
ATOM 653 N N . VAL A 1 87 ? -2.695 -1.942 2.093 1.00 97.50 87 VAL A N 1
ATOM 654 C CA . VAL A 1 87 ? -1.771 -2.618 1.185 1.00 97.50 87 VAL A CA 1
ATOM 655 C C . VAL A 1 87 ? -0.371 -2.105 1.462 1.00 97.50 87 VAL A C 1
ATOM 657 O O . VAL A 1 87 ? -0.144 -0.901 1.496 1.00 97.50 87 VAL A O 1
ATOM 660 N N . ARG A 1 88 ? 0.588 -3.006 1.650 1.00 97.44 88 ARG A N 1
ATOM 661 C CA . ARG A 1 88 ? 1.980 -2.654 1.946 1.00 97.44 88 ARG A CA 1
ATOM 662 C C . ARG A 1 88 ? 2.898 -3.160 0.855 1.00 97.44 88 ARG A C 1
ATOM 664 O O . ARG A 1 88 ? 2.707 -4.276 0.380 1.00 97.44 88 ARG A O 1
ATOM 671 N N . LEU A 1 89 ? 3.918 -2.379 0.509 1.00 96.25 89 LEU A N 1
ATOM 672 C CA . LEU A 1 89 ? 5.009 -2.841 -0.353 1.00 96.25 89 LEU A CA 1
ATOM 673 C C . LEU A 1 89 ? 6.133 -3.441 0.499 1.00 96.25 89 LEU A C 1
ATOM 675 O O . LEU A 1 89 ? 6.477 -2.938 1.574 1.00 96.25 89 LEU A O 1
ATOM 679 N N . GLY A 1 90 ? 6.712 -4.531 0.011 1.00 94.50 90 GLY A N 1
ATOM 680 C CA . GLY A 1 90 ? 7.766 -5.252 0.712 1.00 94.50 90 GLY A CA 1
ATOM 681 C C . GLY A 1 90 ? 8.348 -6.371 -0.131 1.00 94.50 90 GLY A C 1
ATOM 682 O O . GLY A 1 90 ? 8.298 -6.327 -1.356 1.00 94.50 90 GLY A O 1
ATOM 683 N N . LEU A 1 91 ? 8.922 -7.375 0.521 1.00 90.12 91 LEU A N 1
ATOM 684 C CA . LEU A 1 91 ? 9.434 -8.570 -0.147 1.00 90.12 91 LEU A CA 1
ATOM 685 C C . LEU A 1 91 ? 8.882 -9.813 0.532 1.00 90.12 91 LEU A C 1
ATOM 687 O O . LEU A 1 91 ? 8.940 -9.923 1.759 1.00 90.12 91 LEU A O 1
ATOM 691 N N . VAL A 1 92 ? 8.406 -10.764 -0.265 1.00 86.50 92 VAL A N 1
ATOM 692 C CA . VAL A 1 92 ? 8.091 -12.107 0.216 1.00 86.50 92 VAL A CA 1
ATOM 693 C C . VAL A 1 92 ? 9.373 -12.934 0.169 1.00 86.50 92 VAL A C 1
ATOM 695 O O . VAL A 1 92 ? 9.952 -13.175 -0.894 1.00 86.50 92 VAL A O 1
ATOM 698 N N . VAL A 1 93 ? 9.856 -13.340 1.341 1.00 83.62 93 VAL A N 1
ATOM 699 C CA . VAL A 1 93 ? 11.146 -14.019 1.500 1.00 83.62 93 VAL A CA 1
ATOM 700 C C . VAL A 1 93 ? 10.959 -15.415 2.074 1.00 83.62 93 VAL A C 1
ATOM 702 O O . VAL A 1 93 ? 10.109 -15.638 2.939 1.00 83.62 93 VAL A O 1
ATOM 705 N N . ASN A 1 94 ? 11.785 -16.357 1.626 1.00 78.69 94 ASN A N 1
ATOM 706 C CA . ASN A 1 94 ? 11.850 -17.685 2.227 1.00 78.69 94 ASN A CA 1
ATOM 707 C C . ASN A 1 94 ? 12.686 -17.627 3.518 1.00 78.69 94 ASN A C 1
ATOM 709 O O . ASN A 1 94 ? 13.821 -17.159 3.496 1.00 78.69 94 ASN A O 1
ATOM 713 N N . GLY A 1 95 ? 12.141 -18.085 4.647 1.00 66.12 95 GLY A N 1
ATOM 714 C CA . GLY A 1 95 ? 12.803 -18.012 5.955 1.00 66.12 95 GLY A CA 1
ATOM 715 C C . GLY A 1 95 ? 13.963 -18.996 6.180 1.00 66.12 95 GLY A C 1
ATOM 716 O O . GLY A 1 95 ? 14.532 -18.993 7.267 1.00 66.12 95 GLY A O 1
ATOM 717 N N . GLN A 1 96 ? 14.297 -19.866 5.215 1.00 58.56 96 GLN A N 1
ATOM 718 C CA . GLN A 1 96 ? 15.138 -21.047 5.469 1.00 58.56 96 GLN A CA 1
ATOM 719 C C . GLN A 1 96 ? 16.639 -20.795 5.301 1.00 58.56 96 GLN A C 1
ATOM 721 O O . GLN A 1 96 ? 17.454 -21.540 5.842 1.00 58.56 96 GLN A O 1
ATOM 726 N N . ALA A 1 97 ? 17.017 -19.742 4.582 1.00 51.06 97 ALA A N 1
ATOM 727 C CA . ALA A 1 97 ? 18.396 -19.301 4.494 1.00 51.06 97 ALA A CA 1
ATOM 728 C C . ALA A 1 97 ? 18.544 -18.064 5.380 1.00 51.06 97 ALA A C 1
ATOM 730 O O . ALA A 1 97 ? 17.702 -17.173 5.337 1.00 51.06 97 ALA A O 1
ATOM 731 N N . GLY A 1 98 ? 19.647 -17.929 6.118 1.00 51.91 98 GLY A N 1
ATOM 732 C CA . GLY A 1 98 ? 20.041 -16.649 6.735 1.00 51.91 98 GLY A CA 1
ATOM 733 C C . GLY A 1 98 ? 20.196 -15.489 5.728 1.00 51.91 98 GLY A C 1
ATOM 734 O O . GLY A 1 98 ? 20.579 -14.389 6.109 1.00 51.91 98 GLY A O 1
ATOM 735 N N . GLU A 1 99 ? 19.871 -15.730 4.457 1.00 53.31 99 GLU A N 1
ATOM 736 C CA . GLU A 1 99 ? 19.770 -14.806 3.349 1.00 53.31 99 GLU A CA 1
ATOM 737 C C . GLU A 1 99 ? 18.301 -14.694 2.923 1.00 53.31 99 GLU A C 1
ATOM 739 O O . GLU A 1 99 ? 17.632 -15.680 2.620 1.00 53.31 99 GLU A O 1
ATOM 744 N N . ALA A 1 100 ? 17.789 -13.467 2.881 1.00 52.56 100 ALA A N 1
ATOM 745 C CA . ALA A 1 100 ? 16.453 -13.172 2.386 1.00 52.56 100 ALA A CA 1
ATOM 746 C C . ALA A 1 100 ? 16.397 -13.341 0.862 1.00 52.56 100 ALA A C 1
ATOM 748 O O . ALA A 1 100 ? 16.444 -12.362 0.118 1.00 52.56 100 ALA A O 1
ATOM 749 N N . THR A 1 101 ? 16.326 -14.579 0.374 1.00 54.31 101 THR A N 1
ATOM 750 C CA . THR A 1 101 ? 16.093 -14.818 -1.049 1.00 54.31 101 THR A CA 1
ATOM 751 C C . THR A 1 101 ? 14.627 -14.525 -1.342 1.00 54.31 101 THR A C 1
ATOM 753 O O . THR A 1 101 ? 13.726 -15.156 -0.777 1.00 54.31 101 THR A O 1
ATOM 756 N N . ARG A 1 102 ? 14.390 -13.537 -2.211 1.00 66.25 102 ARG A N 1
ATOM 757 C CA . ARG A 1 102 ? 13.061 -13.263 -2.758 1.00 66.25 102 ARG A CA 1
ATOM 758 C C . ARG A 1 102 ? 12.532 -14.542 -3.399 1.00 66.25 102 ARG A C 1
ATOM 760 O O . ARG A 1 102 ? 13.238 -15.178 -4.183 1.00 66.25 102 ARG A O 1
ATOM 767 N N . LEU A 1 103 ? 11.313 -14.929 -3.043 1.00 60.81 103 LEU A N 1
ATOM 768 C CA . LEU A 1 103 ? 10.684 -16.103 -3.630 1.00 60.81 103 LEU A CA 1
ATOM 769 C C . LEU A 1 103 ? 10.299 -15.798 -5.074 1.00 60.81 103 LEU A C 1
ATOM 771 O O . LEU A 1 103 ? 9.348 -15.070 -5.339 1.00 60.81 103 LEU A O 1
ATOM 775 N N . PHE A 1 104 ? 11.048 -16.371 -6.010 1.00 57.22 104 PHE A N 1
ATOM 776 C CA . PHE A 1 104 ? 10.606 -16.470 -7.391 1.00 57.22 104 PHE A CA 1
ATOM 777 C C . PHE A 1 104 ? 9.832 -17.783 -7.532 1.00 57.22 104 PHE A C 1
ATOM 779 O O . PHE A 1 104 ? 10.392 -18.835 -7.206 1.00 57.22 104 PHE A O 1
ATOM 786 N N . PRO A 1 105 ? 8.564 -17.765 -7.982 1.00 50.69 105 PRO A N 1
ATOM 787 C CA . PRO A 1 105 ? 7.877 -19.003 -8.322 1.00 50.69 105 PRO A CA 1
ATOM 788 C C . PRO A 1 105 ? 8.722 -19.750 -9.364 1.00 50.69 105 PRO A C 1
ATOM 790 O O . PRO A 1 105 ? 9.182 -19.156 -10.343 1.00 50.69 105 PRO A O 1
ATOM 793 N N . GLY A 1 106 ? 9.003 -21.027 -9.091 1.00 43.28 106 GLY A N 1
ATOM 794 C CA . GLY A 1 106 ? 9.870 -21.868 -9.915 1.00 43.28 106 GLY A CA 1
ATOM 795 C C . GLY A 1 106 ? 9.396 -21.982 -11.368 1.00 43.28 106 GLY A C 1
ATOM 796 O O . GLY A 1 106 ? 8.244 -21.706 -11.696 1.00 43.28 106 GLY A O 1
ATOM 797 N N . ALA A 1 107 ? 10.313 -22.405 -12.239 1.00 38.91 107 ALA A N 1
ATOM 798 C CA . ALA A 1 107 ? 10.137 -22.503 -13.689 1.00 38.91 107 ALA A CA 1
ATOM 799 C C . ALA A 1 107 ? 9.077 -23.526 -14.159 1.00 38.91 107 ALA A C 1
ATOM 801 O O . ALA A 1 107 ? 8.758 -23.542 -15.342 1.00 38.91 107 ALA A O 1
ATOM 802 N N . ASP A 1 108 ? 8.494 -24.324 -13.261 1.00 40.50 108 ASP A N 1
ATOM 803 C CA . ASP A 1 108 ? 7.617 -25.451 -13.616 1.00 40.50 108 ASP A CA 1
ATOM 804 C C . ASP A 1 108 ? 6.171 -25.044 -13.993 1.00 40.50 108 ASP A C 1
ATOM 806 O O . ASP A 1 108 ? 5.337 -25.895 -14.296 1.00 40.50 108 ASP A O 1
ATOM 810 N N . PHE A 1 109 ? 5.851 -23.746 -14.017 1.00 42.66 109 PHE A N 1
ATOM 811 C CA . PHE A 1 109 ? 4.573 -23.221 -14.517 1.00 42.66 109 PHE A CA 1
ATOM 812 C C . PHE A 1 109 ? 4.682 -22.848 -16.005 1.00 42.66 109 PHE A C 1
ATOM 814 O O . PHE A 1 109 ? 4.705 -21.673 -16.370 1.00 42.66 109 PHE A O 1
ATOM 821 N N . GLU A 1 110 ? 4.806 -23.845 -16.884 1.00 37.06 110 GLU A N 1
ATOM 822 C CA . GLU A 1 110 ? 5.187 -23.592 -18.281 1.00 37.06 110 GLU A CA 1
ATOM 823 C C . GLU A 1 110 ? 4.079 -23.037 -19.204 1.00 37.06 110 GLU A C 1
ATOM 825 O O . GLU A 1 110 ? 4.431 -22.518 -20.263 1.00 37.06 110 GLU A O 1
ATOM 830 N N . HIS A 1 111 ? 2.773 -23.072 -18.890 1.00 37.16 111 HIS A N 1
ATOM 831 C CA . HIS A 1 111 ? 1.739 -22.968 -19.952 1.00 37.16 111 HIS A CA 1
ATOM 832 C C . HIS A 1 111 ? 0.501 -22.066 -19.729 1.00 37.16 111 HIS A C 1
ATOM 834 O O . HIS A 1 111 ? -0.516 -22.277 -20.388 1.00 37.16 111 HIS A O 1
ATOM 840 N N . SER A 1 112 ? 0.552 -21.005 -18.918 1.00 36.62 112 SER A N 1
ATOM 841 C CA . SER A 1 112 ? -0.538 -20.004 -18.901 1.00 36.62 112 SER A CA 1
ATOM 842 C C . SER A 1 112 ? -0.031 -18.561 -18.941 1.00 36.62 112 SER A C 1
ATOM 844 O O . SER A 1 112 ? 1.107 -18.278 -18.586 1.00 36.62 112 SER A O 1
ATOM 846 N N . ASP A 1 113 ? -0.865 -17.684 -19.489 1.00 41.09 113 ASP A N 1
ATOM 847 C CA . ASP A 1 113 ? -0.578 -16.344 -20.011 1.00 41.09 113 ASP A CA 1
ATOM 848 C C . ASP A 1 113 ? 0.414 -15.485 -19.189 1.00 41.09 113 ASP A C 1
ATOM 850 O O . ASP A 1 113 ? 0.339 -15.378 -17.966 1.00 41.09 113 ASP A O 1
ATOM 854 N N . ARG A 1 114 ? 1.377 -14.856 -19.874 1.00 44.56 114 ARG A N 1
ATOM 855 C CA . ARG A 1 114 ? 2.649 -14.363 -19.298 1.00 44.56 114 ARG A CA 1
ATOM 856 C C . ARG A 1 114 ? 2.566 -13.077 -18.466 1.0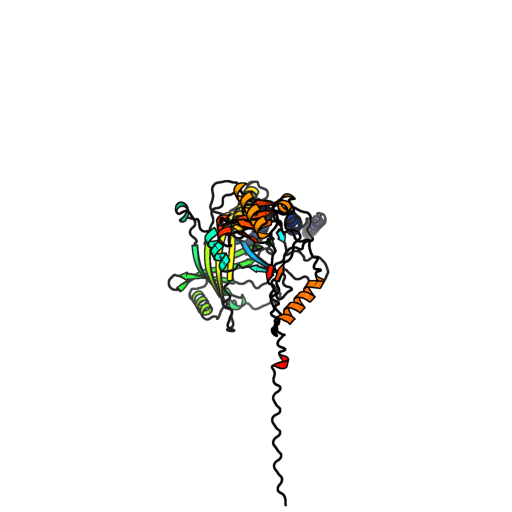0 44.56 114 ARG A C 1
ATOM 858 O O . ARG A 1 114 ? 3.589 -12.649 -17.950 1.00 44.56 114 ARG A O 1
ATOM 865 N N . ARG A 1 115 ? 1.401 -12.441 -18.334 1.00 43.53 115 ARG A N 1
ATOM 866 C CA . ARG A 1 115 ? 1.340 -10.996 -18.035 1.00 43.53 115 ARG A CA 1
ATOM 867 C C . ARG A 1 115 ? 1.153 -10.610 -16.571 1.00 43.53 115 ARG A C 1
ATOM 869 O O . ARG A 1 115 ? 1.329 -9.437 -16.235 1.00 43.53 115 ARG A O 1
ATOM 876 N N . THR A 1 116 ? 0.777 -11.520 -15.672 1.00 47.25 116 THR A N 1
ATOM 877 C CA . THR A 1 116 ? 0.712 -11.200 -14.232 1.00 47.25 116 THR A CA 1
ATOM 878 C C . THR A 1 116 ? 0.731 -12.467 -13.379 1.00 47.25 116 THR A C 1
ATOM 880 O O . THR A 1 116 ? -0.307 -13.022 -13.046 1.00 47.25 116 THR A O 1
ATOM 883 N N . TRP A 1 117 ? 1.919 -12.944 -13.006 1.00 54.91 117 TRP A N 1
ATOM 884 C CA . TRP A 1 117 ? 2.021 -14.036 -12.036 1.00 54.91 117 TRP A CA 1
ATOM 885 C C . TRP A 1 117 ? 1.878 -13.463 -10.634 1.00 54.91 117 TRP A C 1
ATOM 887 O O . TRP A 1 117 ? 2.788 -12.800 -10.138 1.00 54.91 117 TRP A O 1
ATOM 897 N N . VAL A 1 118 ? 0.723 -13.718 -10.031 1.00 52.59 118 VAL A N 1
ATOM 898 C CA . VAL A 1 118 ? 0.455 -13.475 -8.622 1.00 52.59 118 VAL A CA 1
ATOM 899 C C . VAL A 1 118 ? 0.497 -14.836 -7.932 1.00 52.59 118 VAL A C 1
ATOM 901 O O . VAL A 1 118 ? -0.347 -15.685 -8.197 1.00 52.59 118 VAL A O 1
ATOM 904 N N . ALA A 1 119 ? 1.497 -15.079 -7.088 1.00 55.12 119 ALA A N 1
ATOM 905 C CA . ALA A 1 119 ? 1.531 -16.275 -6.250 1.00 55.12 119 ALA A CA 1
ATOM 906 C C . ALA A 1 119 ? 1.162 -15.880 -4.821 1.00 55.12 119 ALA A C 1
ATOM 908 O O . ALA A 1 119 ? 1.871 -15.075 -4.215 1.00 55.12 119 ALA A O 1
ATOM 909 N N . ASP A 1 120 ? 0.070 -16.448 -4.304 1.00 56.91 120 ASP A N 1
ATOM 910 C CA . ASP A 1 120 ? -0.202 -16.435 -2.869 1.00 56.91 120 ASP A CA 1
ATOM 911 C C . ASP A 1 120 ? 0.764 -17.410 -2.196 1.00 56.91 120 ASP A C 1
ATOM 913 O O . ASP A 1 120 ? 0.638 -18.635 -2.303 1.00 56.91 120 ASP A O 1
ATOM 917 N N . VAL A 1 121 ? 1.789 -16.857 -1.557 1.00 55.53 121 VAL A N 1
ATOM 918 C CA . VAL A 1 121 ? 2.874 -17.661 -0.992 1.00 55.53 121 VAL A CA 1
ATOM 919 C C . VAL A 1 121 ? 2.510 -18.188 0.399 1.00 55.53 121 VAL A C 1
ATOM 921 O O . VAL A 1 121 ? 3.072 -19.180 0.858 1.00 55.53 121 VAL A O 1
ATOM 924 N N . THR A 1 122 ? 1.506 -17.603 1.051 1.00 53.09 122 THR A N 1
ATOM 925 C CA . THR A 1 122 ? 1.034 -17.992 2.388 1.00 53.09 122 THR A CA 1
ATOM 926 C C . THR A 1 122 ? 0.563 -19.456 2.437 1.00 53.09 122 THR A C 1
ATOM 928 O O . THR A 1 122 ? 0.582 -20.084 3.496 1.00 53.09 122 THR A O 1
ATOM 931 N N . LEU A 1 123 ? 0.211 -20.040 1.283 1.00 49.03 123 LEU A N 1
ATOM 932 C CA . LEU A 1 123 ? -0.616 -21.246 1.182 1.00 49.03 123 LEU A CA 1
ATOM 933 C C . LEU A 1 123 ? 0.069 -22.503 0.606 1.00 49.03 123 LEU A C 1
ATOM 935 O O . LEU A 1 123 ? -0.607 -23.506 0.374 1.00 49.03 123 LEU A O 1
ATOM 939 N N . GLY A 1 124 ? 1.397 -22.531 0.439 1.00 49.62 124 GLY A N 1
ATOM 940 C CA . GLY A 1 124 ? 2.153 -23.720 -0.015 1.00 49.62 124 GLY A CA 1
ATOM 941 C C . GLY A 1 124 ? 2.223 -24.904 0.977 1.00 49.62 124 GLY A C 1
ATOM 942 O O . GLY A 1 124 ? 3.120 -25.736 0.882 1.00 49.62 124 GLY A O 1
ATOM 943 N N . GLN A 1 125 ? 1.318 -24.978 1.955 1.00 52.22 125 GLN A N 1
ATOM 944 C CA . GLN A 1 125 ? 1.521 -25.674 3.234 1.00 52.22 125 GLN A CA 1
ATOM 945 C C . GLN A 1 125 ? 1.027 -27.135 3.304 1.00 52.22 125 GLN A C 1
ATOM 947 O O . GLN A 1 125 ? 1.216 -27.784 4.328 1.00 52.22 125 GLN A O 1
ATOM 952 N N . ASN A 1 126 ? 0.420 -27.691 2.249 1.00 44.69 126 ASN A N 1
ATOM 953 C CA . ASN A 1 126 ? -0.347 -28.945 2.376 1.00 44.69 126 ASN A CA 1
ATOM 954 C C . ASN A 1 126 ? 0.329 -30.241 1.891 1.00 44.69 126 ASN A C 1
ATOM 956 O O . ASN A 1 126 ? -0.352 -31.261 1.815 1.00 44.69 126 ASN A O 1
ATOM 960 N N . ASN A 1 127 ? 1.642 -30.267 1.628 1.00 45.91 127 ASN A N 1
ATOM 961 C CA . ASN A 1 127 ? 2.324 -31.511 1.240 1.00 45.91 127 ASN A CA 1
ATOM 962 C C . ASN A 1 127 ? 3.357 -31.979 2.281 1.00 45.91 127 ASN A C 1
ATOM 964 O O . ASN A 1 127 ? 4.293 -31.279 2.651 1.00 45.91 127 ASN A O 1
ATOM 968 N N . ASN A 1 128 ? 3.141 -33.213 2.733 1.00 43.97 128 ASN A N 1
ATOM 969 C CA . ASN A 1 128 ? 3.656 -33.900 3.920 1.00 43.97 128 ASN A CA 1
ATOM 970 C C . ASN A 1 128 ? 5.171 -34.233 3.947 1.00 43.97 128 ASN A C 1
ATOM 972 O O . ASN A 1 128 ? 5.551 -35.307 4.414 1.00 43.97 128 ASN A O 1
ATOM 976 N N . SER A 1 129 ? 6.075 -33.365 3.488 1.00 43.66 129 SER A N 1
ATOM 977 C CA . SER A 1 129 ? 7.516 -33.658 3.581 1.00 43.66 129 SER A CA 1
ATOM 978 C C . SER A 1 129 ? 8.366 -32.468 4.017 1.00 43.66 129 SER A C 1
ATOM 980 O O . SER A 1 129 ? 8.410 -31.463 3.321 1.00 43.66 129 SER A O 1
ATOM 982 N N . LEU A 1 130 ? 9.107 -32.671 5.116 1.00 42.03 130 LEU A N 1
ATOM 983 C CA . LEU A 1 130 ? 10.287 -31.917 5.566 1.00 42.03 130 LEU A CA 1
ATOM 984 C C . LEU A 1 130 ? 10.088 -30.407 5.795 1.00 42.03 130 LEU A C 1
ATOM 986 O O . LEU A 1 130 ? 10.154 -29.620 4.864 1.00 42.03 130 LEU A O 1
ATOM 990 N N . ALA A 1 131 ? 9.942 -30.030 7.076 1.00 47.22 131 ALA A N 1
ATOM 991 C CA . ALA A 1 131 ? 10.121 -28.676 7.621 1.00 47.22 131 ALA A CA 1
ATOM 992 C C . ALA A 1 131 ? 9.697 -27.552 6.657 1.00 47.22 131 ALA A C 1
ATOM 994 O O . ALA A 1 131 ? 10.545 -26.818 6.145 1.00 47.22 131 ALA A O 1
ATOM 995 N N . ALA A 1 132 ? 8.390 -27.459 6.390 1.00 55.66 132 ALA A N 1
ATOM 996 C CA . ALA A 1 132 ? 7.822 -26.424 5.538 1.00 55.66 132 ALA A CA 1
ATOM 997 C C . ALA A 1 132 ? 8.214 -25.057 6.097 1.00 55.66 132 ALA A C 1
ATOM 999 O O . ALA A 1 132 ? 7.791 -24.671 7.188 1.00 55.66 132 ALA A O 1
ATOM 1000 N N . VAL A 1 133 ? 9.076 -24.341 5.382 1.00 62.56 133 VAL A N 1
ATOM 1001 C CA . VAL A 1 133 ? 9.432 -22.996 5.794 1.00 62.56 133 VAL A CA 1
ATOM 1002 C C . VAL A 1 133 ? 8.375 -22.038 5.330 1.00 62.56 133 VAL A C 1
ATOM 1004 O O . VAL A 1 133 ? 8.088 -21.917 4.141 1.00 62.56 133 VAL A O 1
ATOM 1007 N N . HIS A 1 134 ? 7.819 -21.350 6.318 1.00 70.69 134 HIS A N 1
ATOM 1008 C CA . HIS A 1 134 ? 6.828 -20.331 6.094 1.00 70.69 134 HIS A CA 1
ATOM 1009 C C . HIS A 1 134 ? 7.496 -19.137 5.409 1.00 70.69 134 HIS A C 1
ATOM 1011 O O . HIS A 1 134 ? 8.462 -18.573 5.943 1.00 70.69 134 HIS A O 1
ATOM 1017 N N . PRO A 1 135 ? 7.015 -18.749 4.221 1.00 79.38 135 PRO A N 1
ATOM 1018 C CA . PRO A 1 135 ? 7.410 -17.486 3.644 1.00 79.38 135 PRO A CA 1
ATOM 1019 C C . PRO A 1 135 ? 6.989 -16.366 4.588 1.00 79.38 135 PRO A C 1
ATOM 1021 O O . PRO A 1 135 ? 5.953 -16.433 5.248 1.00 79.38 135 PRO A O 1
ATOM 1024 N N . SER A 1 136 ? 7.823 -15.339 4.673 1.00 85.50 136 SER A N 1
ATOM 1025 C CA . SER A 1 136 ? 7.545 -14.164 5.488 1.00 85.50 136 SER A CA 1
ATOM 1026 C C . SER A 1 136 ? 7.558 -12.932 4.605 1.00 85.50 136 SER A C 1
ATOM 1028 O O . SER A 1 136 ? 8.430 -12.772 3.752 1.00 85.50 136 SER A O 1
ATOM 1030 N N . PHE A 1 137 ? 6.596 -12.043 4.807 1.00 90.62 137 PHE A N 1
ATOM 1031 C CA . PHE A 1 137 ? 6.637 -10.725 4.198 1.00 90.62 137 PHE A CA 1
ATOM 1032 C C . PHE A 1 137 ? 7.478 -9.794 5.060 1.00 90.62 137 PHE A C 1
ATOM 1034 O O . PHE A 1 137 ? 7.217 -9.613 6.253 1.00 90.62 137 PHE A O 1
ATOM 1041 N N . ARG A 1 138 ? 8.468 -9.160 4.442 1.00 90.31 138 ARG A N 1
ATOM 1042 C CA . ARG A 1 138 ? 9.244 -8.087 5.054 1.00 90.31 138 ARG A CA 1
ATOM 1043 C C . ARG A 1 138 ? 8.739 -6.757 4.501 1.00 90.31 138 ARG A C 1
ATOM 1045 O O . ARG A 1 138 ? 9.085 -6.432 3.365 1.00 90.31 138 ARG A O 1
ATOM 1052 N N . PRO A 1 139 ? 7.921 -6.000 5.259 1.00 91.44 139 PRO A N 1
ATOM 1053 C CA . PRO A 1 139 ? 7.489 -4.681 4.822 1.00 91.44 139 PRO A CA 1
ATOM 1054 C C . PRO A 1 139 ? 8.696 -3.752 4.733 1.00 91.44 139 PRO A C 1
ATOM 1056 O O . PRO A 1 139 ? 9.534 -3.723 5.641 1.00 91.44 139 PRO A O 1
ATOM 1059 N N . GLY A 1 140 ? 8.747 -2.975 3.659 1.00 91.06 140 GLY A N 1
ATOM 1060 C CA . GLY A 1 140 ? 9.728 -1.919 3.485 1.00 91.06 140 GLY A CA 1
ATOM 1061 C C . GLY A 1 140 ? 10.338 -1.863 2.090 1.00 91.06 140 GLY A C 1
ATOM 1062 O O . GLY A 1 140 ? 10.404 -2.851 1.360 1.00 91.06 140 GLY A O 1
ATOM 1063 N N . VAL A 1 141 ? 10.809 -0.671 1.742 1.00 90.88 141 VAL A N 1
ATOM 1064 C CA . VAL A 1 141 ? 11.479 -0.349 0.480 1.00 90.88 141 VAL A CA 1
ATOM 1065 C C . VAL A 1 141 ? 12.835 0.294 0.763 1.00 90.88 141 VAL A C 1
ATOM 1067 O O . VAL A 1 141 ? 13.107 0.742 1.877 1.00 90.88 141 VAL A O 1
ATOM 1070 N N . SER A 1 142 ? 13.716 0.366 -0.234 1.00 87.94 142 SER A N 1
ATOM 1071 C CA . SER A 1 142 ? 14.972 1.101 -0.062 1.00 87.94 142 SER A CA 1
ATOM 1072 C C . SER A 1 142 ? 14.732 2.616 0.012 1.00 87.94 142 SER A C 1
ATOM 1074 O O . SER A 1 142 ? 13.881 3.163 -0.694 1.00 87.94 142 SER A O 1
ATOM 1076 N N . GLY A 1 143 ? 15.536 3.313 0.823 1.00 83.19 143 GLY A N 1
ATOM 1077 C CA . GLY A 1 143 ? 15.455 4.771 0.992 1.00 83.19 143 GLY A CA 1
ATOM 1078 C C . GLY A 1 143 ? 15.623 5.567 -0.312 1.00 83.19 143 GLY A C 1
ATOM 1079 O O . GLY A 1 143 ? 15.018 6.621 -0.484 1.00 83.19 143 GLY A O 1
ATOM 1080 N N . ALA A 1 144 ? 16.384 5.042 -1.276 1.00 81.25 144 ALA A N 1
ATOM 1081 C CA . ALA A 1 144 ? 16.505 5.655 -2.598 1.00 81.25 144 ALA A CA 1
ATOM 1082 C C . ALA A 1 144 ? 15.194 5.571 -3.403 1.00 81.25 144 ALA A C 1
ATOM 1084 O O . ALA A 1 144 ? 14.844 6.506 -4.117 1.00 81.25 144 ALA A O 1
ATOM 1085 N N . VAL A 1 145 ? 14.447 4.468 -3.273 1.00 85.56 145 VAL A N 1
ATOM 1086 C CA . VAL A 1 145 ? 13.219 4.251 -4.049 1.00 85.56 145 VAL A CA 1
ATOM 1087 C C . VAL A 1 145 ? 12.041 5.049 -3.501 1.00 85.56 145 VAL A C 1
ATOM 1089 O O . VAL A 1 145 ? 11.266 5.582 -4.291 1.00 85.56 145 VAL A O 1
ATOM 1092 N N . ILE A 1 146 ? 11.918 5.190 -2.178 1.00 88.62 146 ILE A N 1
ATOM 1093 C CA . ILE A 1 146 ? 10.823 5.973 -1.583 1.00 88.62 146 ILE A CA 1
ATOM 1094 C C . ILE A 1 146 ? 10.856 7.444 -2.042 1.00 88.62 146 ILE A C 1
ATOM 1096 O O . ILE A 1 146 ? 9.805 8.043 -2.260 1.00 88.62 146 ILE A O 1
ATOM 1100 N N . GLY A 1 147 ? 12.047 8.004 -2.300 1.00 85.81 147 GLY A N 1
ATOM 1101 C CA . GLY A 1 147 ? 12.199 9.332 -2.905 1.00 85.81 147 GLY A CA 1
ATOM 1102 C C . GLY A 1 147 ? 11.661 9.404 -4.340 1.00 85.81 147 GLY A C 1
ATOM 1103 O O . GLY A 1 147 ? 10.937 10.338 -4.684 1.00 85.81 147 GLY A O 1
ATOM 1104 N N . SER A 1 148 ? 11.946 8.393 -5.168 1.00 85.56 148 SER A N 1
ATOM 1105 C CA . SER A 1 148 ? 11.386 8.288 -6.524 1.00 85.56 148 SER A CA 1
ATOM 1106 C C . SER A 1 148 ? 9.866 8.097 -6.514 1.00 85.56 148 SER A C 1
ATOM 1108 O O . SER A 1 148 ? 9.171 8.707 -7.323 1.00 85.56 148 SER A O 1
ATOM 1110 N N . MET A 1 149 ? 9.337 7.313 -5.571 1.00 91.44 149 MET A N 1
ATOM 1111 C CA . MET A 1 149 ? 7.895 7.133 -5.366 1.00 91.44 149 MET A CA 1
ATOM 1112 C C . MET A 1 149 ? 7.210 8.445 -4.958 1.00 91.44 149 MET A C 1
ATOM 1114 O O . MET A 1 149 ? 6.186 8.804 -5.534 1.00 91.44 149 MET A O 1
ATOM 1118 N N . ALA A 1 150 ? 7.803 9.215 -4.038 1.00 89.00 150 ALA A N 1
ATOM 1119 C CA . ALA A 1 150 ? 7.299 10.539 -3.666 1.00 89.00 150 ALA A CA 1
ATOM 1120 C C . ALA A 1 150 ? 7.239 11.487 -4.877 1.00 89.00 150 ALA A C 1
ATOM 1122 O O . ALA A 1 150 ? 6.251 12.200 -5.071 1.00 89.00 150 ALA A O 1
ATOM 1123 N N . ALA A 1 151 ? 8.271 11.463 -5.726 1.00 86.31 151 ALA A N 1
ATOM 1124 C CA . ALA A 1 151 ? 8.304 12.249 -6.955 1.00 86.31 151 ALA A CA 1
ATOM 1125 C C . ALA A 1 151 ? 7.234 11.804 -7.969 1.00 86.31 151 ALA A C 1
ATOM 1127 O O . ALA A 1 151 ? 6.651 12.653 -8.639 1.00 86.31 151 ALA A O 1
ATOM 1128 N N . ALA A 1 152 ? 6.944 10.501 -8.063 1.00 86.88 152 ALA A N 1
ATOM 1129 C CA . ALA A 1 152 ? 5.891 9.965 -8.928 1.00 86.88 152 ALA A CA 1
ATOM 1130 C C . ALA A 1 152 ? 4.476 10.357 -8.459 1.00 86.88 152 ALA A C 1
ATOM 1132 O O . ALA A 1 152 ? 3.596 10.586 -9.286 1.00 86.88 152 ALA A O 1
ATOM 1133 N N . LEU A 1 153 ? 4.263 10.474 -7.144 1.00 88.44 153 LEU A N 1
ATOM 1134 C CA . LEU A 1 153 ? 2.986 10.901 -6.556 1.00 88.44 153 LEU A CA 1
ATOM 1135 C C . LEU A 1 153 ? 2.771 12.420 -6.594 1.00 88.44 153 LEU A C 1
ATOM 1137 O O . LEU A 1 153 ? 1.636 12.881 -6.463 1.00 88.44 153 LEU A O 1
ATOM 1141 N N . THR A 1 154 ? 3.839 13.203 -6.752 1.00 84.50 154 THR A N 1
ATOM 1142 C CA . THR A 1 154 ? 3.767 14.667 -6.763 1.00 84.50 154 THR A CA 1
ATOM 1143 C C . THR A 1 154 ? 3.389 15.163 -8.164 1.00 84.50 154 THR A C 1
ATOM 1145 O O . THR A 1 154 ? 4.138 14.938 -9.118 1.00 84.50 154 THR A O 1
ATOM 1148 N N . PRO A 1 155 ? 2.249 15.857 -8.341 1.00 76.38 155 PRO A N 1
ATOM 1149 C CA . PRO A 1 155 ? 1.860 16.342 -9.658 1.00 76.38 155 PRO A CA 1
ATOM 1150 C C . PRO A 1 155 ? 2.833 17.400 -10.181 1.00 76.38 155 PRO A C 1
ATOM 1152 O O . PRO A 1 155 ? 3.248 18.307 -9.465 1.00 76.38 155 PRO A O 1
ATOM 1155 N N . ARG A 1 156 ? 3.161 17.302 -11.474 1.00 72.50 156 ARG A N 1
ATOM 1156 C CA . ARG A 1 156 ? 4.116 18.199 -12.146 1.00 72.50 156 ARG A CA 1
ATOM 1157 C C . ARG A 1 156 ? 3.526 19.559 -12.542 1.00 72.50 156 ARG A C 1
ATOM 1159 O O . ARG A 1 156 ? 4.282 20.473 -12.852 1.00 72.50 156 ARG A O 1
ATOM 1166 N N . SER A 1 157 ? 2.199 19.706 -12.566 1.00 69.62 157 SER A N 1
ATOM 1167 C CA . SER A 1 157 ? 1.519 20.936 -13.002 1.00 69.62 157 SER A CA 1
ATOM 1168 C C . SER A 1 157 ? 1.057 21.797 -11.825 1.00 69.62 157 SER A C 1
ATOM 1170 O O . SER A 1 157 ? 0.316 21.321 -10.962 1.00 69.62 157 SER A O 1
ATOM 1172 N N . SER A 1 158 ? 1.394 23.088 -11.852 1.00 59.53 158 SER A N 1
ATOM 1173 C CA . SER A 1 158 ? 1.041 24.080 -10.824 1.00 59.53 158 SER A CA 1
ATOM 1174 C C . SER A 1 158 ? -0.467 24.258 -10.598 1.00 59.53 158 SER A C 1
ATOM 1176 O O . SER A 1 158 ? -0.879 24.546 -9.480 1.00 59.53 158 SER A O 1
ATOM 1178 N N . SER A 1 159 ? -1.309 24.032 -11.611 1.00 62.31 159 SER A N 1
ATOM 1179 C CA . SER A 1 159 ? -2.771 24.181 -11.506 1.00 62.31 159 SER A CA 1
ATOM 1180 C C . SER A 1 159 ? -3.477 23.047 -10.753 1.00 62.31 159 SER A C 1
ATOM 1182 O O . SER A 1 159 ? -4.618 23.212 -10.335 1.00 62.31 159 SER A O 1
ATOM 1184 N N . ALA A 1 160 ? -2.815 21.904 -10.559 1.00 60.06 160 ALA A N 1
ATOM 1185 C CA . ALA A 1 160 ? -3.337 20.782 -9.776 1.00 60.06 160 ALA A CA 1
ATOM 1186 C C . ALA A 1 160 ? -2.776 20.754 -8.343 1.00 60.06 160 ALA A C 1
ATOM 1188 O O . ALA A 1 160 ? -3.113 19.854 -7.582 1.00 60.06 160 ALA A O 1
ATOM 1189 N N . ALA A 1 161 ? -1.902 21.706 -7.996 1.00 60.62 161 ALA A N 1
ATOM 1190 C CA . ALA A 1 161 ? -0.942 21.547 -6.913 1.00 60.62 161 ALA A CA 1
ATOM 1191 C C . ALA A 1 161 ? -1.501 21.750 -5.499 1.00 60.62 161 ALA A C 1
ATOM 1193 O O . ALA A 1 161 ? -0.829 21.340 -4.562 1.00 60.62 161 ALA A O 1
ATOM 1194 N N . GLU A 1 162 ? -2.663 22.382 -5.301 1.00 67.31 162 GLU A N 1
ATOM 1195 C CA . GLU A 1 162 ? -3.173 22.642 -3.941 1.00 67.31 162 GLU A CA 1
ATOM 1196 C C . GLU A 1 162 ? -3.851 21.419 -3.309 1.00 67.31 162 GLU A C 1
ATOM 1198 O O . GLU A 1 162 ? -3.506 21.053 -2.189 1.00 67.31 162 GLU A O 1
ATOM 1203 N N . ASP A 1 163 ? -4.715 20.713 -4.042 1.00 67.69 163 ASP A N 1
ATOM 1204 C CA . ASP A 1 163 ? -5.465 19.552 -3.519 1.00 67.69 163 ASP A CA 1
ATOM 1205 C C . ASP A 1 163 ? -4.618 18.280 -3.331 1.00 67.69 163 ASP A C 1
ATOM 1207 O O . ASP A 1 163 ? -5.074 17.285 -2.758 1.00 67.69 163 ASP A O 1
ATOM 1211 N N . THR A 1 164 ? -3.388 18.290 -3.838 1.00 70.00 164 THR A N 1
ATOM 1212 C CA . THR A 1 164 ? -2.491 17.129 -3.886 1.00 70.00 164 THR A CA 1
ATOM 1213 C C . THR A 1 164 ? -1.206 17.334 -3.097 1.00 70.00 164 THR A C 1
ATOM 1215 O O . THR A 1 164 ? -0.302 16.504 -3.213 1.00 70.00 164 THR A O 1
ATOM 1218 N N . ARG A 1 165 ? -1.069 18.439 -2.347 1.00 83.38 165 ARG A N 1
ATOM 1219 C CA . ARG A 1 165 ? 0.123 18.623 -1.511 1.00 83.38 165 ARG A CA 1
ATOM 1220 C C . ARG A 1 165 ? 0.195 17.481 -0.499 1.00 83.38 165 ARG A C 1
ATOM 1222 O O . ARG A 1 165 ? -0.831 17.166 0.111 1.00 83.38 165 ARG A O 1
ATOM 1229 N N . PRO A 1 166 ? 1.369 16.854 -0.328 1.00 89.50 166 PRO A N 1
ATOM 1230 C CA . PRO A 1 166 ? 1.521 15.860 0.713 1.00 89.50 166 PRO A CA 1
ATOM 1231 C C . PRO A 1 166 ? 1.252 16.498 2.072 1.00 89.50 166 PRO A C 1
ATOM 1233 O O . PRO A 1 166 ? 1.685 17.620 2.337 1.00 89.50 166 PRO A O 1
ATOM 1236 N N . VAL A 1 167 ? 0.553 15.766 2.933 1.00 91.12 167 VAL A N 1
ATOM 1237 C CA . VAL A 1 167 ? 0.480 16.107 4.353 1.00 91.12 167 VAL A CA 1
ATOM 1238 C C . VAL A 1 167 ? 1.709 15.502 5.012 1.00 91.12 167 VAL A C 1
ATOM 1240 O O . VAL A 1 167 ? 1.881 14.281 4.997 1.00 91.12 167 VAL A O 1
ATOM 1243 N N . GLU A 1 168 ? 2.573 16.359 5.542 1.00 92.44 168 GLU A N 1
ATOM 1244 C CA . GLU A 1 168 ? 3.766 15.945 6.273 1.00 92.44 168 GLU A CA 1
ATOM 1245 C C . GLU A 1 168 ? 3.444 15.874 7.766 1.00 92.44 168 GLU A C 1
ATOM 1247 O O . GLU A 1 168 ? 2.871 16.806 8.330 1.00 92.44 168 GLU A O 1
ATOM 1252 N N . LEU A 1 169 ? 3.775 14.747 8.390 1.00 92.44 169 LEU A N 1
ATOM 1253 C CA . LEU A 1 169 ? 3.532 14.483 9.802 1.00 92.44 169 LEU A CA 1
ATOM 1254 C C . LEU A 1 169 ? 4.812 13.963 10.449 1.00 92.44 169 LEU A C 1
ATOM 1256 O O . LEU A 1 169 ? 5.494 13.102 9.887 1.00 92.44 169 LEU A O 1
ATOM 1260 N N . HIS A 1 170 ? 5.101 14.464 11.646 1.00 93.31 170 HIS A N 1
ATOM 1261 C CA . HIS A 1 170 ? 6.119 13.925 12.539 1.00 93.31 170 HIS A CA 1
ATOM 1262 C C . HIS A 1 170 ? 5.406 13.356 13.761 1.00 93.31 170 HIS A C 1
ATOM 1264 O O . HIS A 1 170 ? 4.720 14.078 14.484 1.00 93.31 170 HIS A O 1
ATOM 1270 N N . GLU A 1 171 ? 5.495 12.043 13.936 1.00 92.69 171 GLU A N 1
ATOM 1271 C CA . GLU A 1 171 ? 4.765 11.309 14.964 1.00 92.69 171 GLU A CA 1
ATOM 1272 C C . GLU A 1 171 ? 5.718 10.438 15.787 1.00 92.69 171 GLU A C 1
ATOM 1274 O O . GLU A 1 171 ? 6.706 9.913 15.274 1.00 92.69 171 GLU A O 1
ATOM 1279 N N . ILE A 1 172 ? 5.408 10.258 17.068 1.00 90.12 172 ILE A N 1
ATOM 1280 C CA . ILE A 1 172 ? 6.088 9.317 17.958 1.00 90.12 172 ILE A CA 1
ATOM 1281 C C . ILE A 1 172 ? 5.047 8.320 18.448 1.00 90.12 172 ILE A C 1
ATOM 1283 O O . ILE A 1 172 ? 4.091 8.688 19.126 1.00 90.12 172 ILE A O 1
ATOM 1287 N N . ASP A 1 173 ? 5.237 7.053 18.099 1.00 89.62 173 ASP A N 1
ATOM 1288 C CA . ASP A 1 173 ? 4.411 5.960 18.594 1.00 89.62 173 ASP A CA 1
ATOM 1289 C C . ASP A 1 173 ? 5.092 5.306 19.787 1.00 89.62 173 ASP A C 1
ATOM 1291 O O . ASP A 1 173 ? 6.196 4.773 19.666 1.00 89.62 173 ASP A O 1
ATOM 1295 N N . VAL A 1 174 ? 4.405 5.284 20.923 1.00 87.69 174 VAL A N 1
ATOM 1296 C CA . VAL A 1 174 ? 4.810 4.520 22.103 1.00 87.69 174 VAL A CA 1
ATOM 1297 C C . VAL A 1 174 ? 4.018 3.217 22.116 1.00 87.69 174 VAL A C 1
ATOM 1299 O O . VAL A 1 174 ? 2.785 3.224 22.033 1.00 87.69 174 VAL A O 1
ATOM 1302 N N . LEU A 1 175 ? 4.730 2.090 22.163 1.00 85.19 175 LEU A N 1
ATOM 1303 C CA . LEU A 1 175 ? 4.129 0.759 22.183 1.00 85.19 175 LEU A CA 1
ATOM 1304 C C . LEU A 1 175 ? 4.021 0.268 23.625 1.00 85.19 175 LEU A C 1
ATOM 1306 O O . LEU A 1 175 ? 5.014 0.251 24.349 1.00 85.19 175 LEU A O 1
ATOM 1310 N N . HIS A 1 176 ? 2.828 -0.173 24.016 1.00 80.00 176 HIS A N 1
ATOM 1311 C CA . HIS A 1 176 ? 2.566 -0.709 25.349 1.00 80.00 176 HIS A CA 1
ATOM 1312 C C . HIS A 1 176 ? 2.301 -2.208 25.280 1.00 80.00 176 HIS A C 1
ATOM 1314 O O . HIS A 1 176 ? 1.564 -2.677 24.402 1.00 80.00 176 HIS A O 1
ATOM 1320 N N . THR A 1 177 ? 2.851 -2.949 26.242 1.00 69.19 177 THR A N 1
ATOM 1321 C CA . THR A 1 177 ? 2.369 -4.298 26.541 1.00 69.19 177 THR A CA 1
ATOM 1322 C C . THR A 1 177 ? 1.218 -4.202 27.541 1.00 69.19 177 THR A C 1
ATOM 1324 O O . THR A 1 177 ? 1.154 -3.271 28.344 1.00 69.19 177 THR A O 1
ATOM 1327 N N . ALA A 1 178 ? 0.278 -5.150 27.506 1.00 60.31 178 ALA A N 1
ATOM 1328 C CA . ALA A 1 178 ? -0.851 -5.158 28.440 1.00 60.31 178 ALA A CA 1
ATOM 1329 C C . ALA A 1 178 ? -0.403 -5.206 29.919 1.00 60.31 178 ALA A C 1
ATOM 1331 O O . ALA A 1 178 ? -1.130 -4.736 30.790 1.00 60.31 178 ALA A O 1
ATOM 1332 N N . ALA A 1 179 ? 0.805 -5.715 30.192 1.00 59.22 179 ALA A N 1
ATOM 1333 C CA . ALA A 1 179 ? 1.393 -5.772 31.529 1.00 59.22 179 ALA A CA 1
ATOM 1334 C C . ALA A 1 179 ? 1.755 -4.388 32.101 1.00 59.22 179 ALA A C 1
ATOM 1336 O O . ALA A 1 179 ? 1.717 -4.207 33.316 1.00 59.22 179 ALA A O 1
ATOM 1337 N N . ASP A 1 180 ? 2.048 -3.403 31.247 1.00 55.00 180 ASP A N 1
ATOM 1338 C CA . ASP A 1 180 ? 2.443 -2.051 31.669 1.00 55.00 180 ASP A CA 1
ATOM 1339 C C . ASP A 1 180 ? 1.237 -1.167 32.036 1.00 55.00 180 ASP A C 1
ATOM 1341 O O . ASP A 1 180 ? 1.393 -0.118 32.656 1.00 55.00 180 ASP A O 1
ATOM 1345 N N . ALA A 1 181 ? 0.020 -1.576 31.659 1.00 52.94 181 ALA A N 1
ATOM 1346 C CA . ALA A 1 181 ? -1.190 -0.762 31.789 1.00 52.94 181 ALA A CA 1
ATOM 1347 C C . ALA A 1 181 ? -1.800 -0.734 33.206 1.00 52.94 181 ALA A C 1
ATOM 1349 O O . ALA A 1 181 ? -2.848 -0.120 33.394 1.00 52.94 181 ALA A O 1
ATOM 1350 N N . GLY A 1 182 ? -1.161 -1.359 34.202 1.00 47.75 182 GLY A N 1
ATOM 1351 C CA . GLY A 1 182 ? -1.463 -1.121 35.619 1.00 47.75 182 GLY A CA 1
ATOM 1352 C C . GLY A 1 182 ? -2.858 -1.535 36.097 1.00 47.75 182 GLY A C 1
ATOM 1353 O O . GLY A 1 182 ? -3.260 -1.116 37.181 1.00 47.75 182 GLY A O 1
ATOM 1354 N N . ASP A 1 183 ? -3.592 -2.361 35.346 1.00 44.03 183 ASP A N 1
ATOM 1355 C CA . ASP A 1 183 ? -4.857 -2.906 35.832 1.00 44.03 183 ASP A CA 1
ATOM 1356 C C . ASP A 1 183 ? -4.556 -4.132 36.708 1.00 44.03 183 ASP A C 1
ATOM 1358 O O . ASP A 1 183 ? -4.160 -5.195 36.227 1.00 44.03 183 ASP A O 1
ATOM 1362 N N . GLY A 1 184 ? -4.656 -3.949 38.026 1.00 39.88 184 GLY A N 1
ATOM 1363 C CA . GLY A 1 184 ? -4.316 -4.913 39.081 1.00 39.88 184 GLY A CA 1
ATOM 1364 C C . GLY A 1 184 ? -5.228 -6.146 39.163 1.00 39.88 184 GLY A C 1
ATOM 1365 O O . GLY A 1 184 ? -5.561 -6.592 40.260 1.00 39.88 184 GLY A O 1
ATOM 1366 N N . GLY A 1 185 ? -5.641 -6.708 38.029 1.00 36.16 185 GLY A N 1
ATOM 1367 C CA . GLY A 1 185 ? -6.400 -7.949 37.929 1.00 36.16 185 GLY A CA 1
ATOM 1368 C C . GLY A 1 185 ? -5.486 -9.120 37.585 1.00 36.16 185 GLY A C 1
ATOM 1369 O O . GLY A 1 185 ? -5.167 -9.352 36.423 1.00 36.16 185 GLY A O 1
ATOM 1370 N N . GLY A 1 186 ? -5.053 -9.873 38.595 1.00 36.31 186 GLY A N 1
ATOM 1371 C CA . GLY A 1 186 ? -4.260 -11.081 38.388 1.00 36.31 186 GLY A CA 1
ATOM 1372 C C . GLY A 1 186 ? -5.025 -12.181 37.642 1.00 36.31 186 GLY A C 1
ATOM 1373 O O . GLY A 1 186 ? -6.173 -12.472 37.967 1.00 36.31 186 GLY A O 1
ATOM 1374 N N . GLY A 1 187 ? -4.334 -12.869 36.728 1.00 34.78 187 GLY A N 1
ATOM 1375 C CA . GLY A 1 187 ? -4.618 -14.272 36.420 1.00 34.78 187 GLY A CA 1
ATOM 1376 C C . GLY A 1 187 ? -4.772 -14.659 34.945 1.00 34.78 187 GLY A C 1
ATOM 1377 O O . GLY A 1 187 ? -5.765 -14.335 34.310 1.00 34.78 187 GLY A O 1
ATOM 1378 N N . PHE A 1 188 ? -3.849 -15.535 34.529 1.00 31.75 188 PHE A N 1
ATOM 1379 C CA . PHE A 1 188 ? -3.944 -16.583 33.498 1.00 31.75 188 PHE A CA 1
ATOM 1380 C C . PHE A 1 188 ? -3.858 -16.228 32.004 1.00 31.75 188 PHE A C 1
ATOM 1382 O O . PHE A 1 188 ? -4.784 -15.691 31.409 1.00 31.75 188 PHE A O 1
ATOM 1389 N N . GLY A 1 189 ? -2.798 -16.753 31.366 1.00 31.52 189 GLY A N 1
ATOM 1390 C CA . GLY A 1 189 ? -2.810 -17.084 29.938 1.00 31.52 189 GLY A CA 1
ATOM 1391 C C . GLY A 1 189 ? -1.444 -17.162 29.252 1.00 31.52 189 GLY A C 1
ATOM 1392 O O . GLY A 1 189 ? -1.171 -16.363 28.367 1.00 31.52 189 GLY A O 1
ATOM 1393 N N . VAL A 1 190 ? -0.594 -18.136 29.600 1.00 34.69 190 VAL A N 1
ATOM 1394 C CA . VAL A 1 190 ? 0.544 -18.524 28.743 1.00 34.69 190 VAL A CA 1
ATOM 1395 C C . VAL A 1 190 ? -0.017 -19.298 27.550 1.00 34.69 190 VAL A C 1
ATOM 1397 O O . VAL A 1 190 ? -0.449 -20.438 27.706 1.00 34.69 190 VAL A O 1
ATOM 1400 N N . GLY A 1 191 ? -0.031 -18.680 26.368 1.00 29.58 191 GLY A N 1
ATOM 1401 C CA . GLY A 1 191 ? -0.411 -19.362 25.133 1.00 29.58 191 GLY A CA 1
ATOM 1402 C C . GLY A 1 191 ? -0.515 -18.445 23.918 1.00 29.58 191 GLY A C 1
ATOM 1403 O O . GLY A 1 191 ? -1.609 -18.019 23.582 1.00 29.58 191 GLY A O 1
ATOM 1404 N N . GLY A 1 192 ? 0.614 -18.185 23.250 1.00 31.94 192 GLY A N 1
ATOM 1405 C CA . GLY A 1 192 ? 0.731 -18.023 21.788 1.00 31.94 192 GLY A CA 1
ATOM 1406 C C . GLY A 1 192 ? -0.081 -16.957 21.037 1.00 31.94 192 GLY A C 1
ATOM 1407 O O . GLY A 1 192 ? 0.058 -16.888 19.820 1.00 31.94 192 GLY A O 1
ATOM 1408 N N . ALA A 1 193 ? -0.903 -16.138 21.690 1.00 42.62 193 ALA A N 1
ATOM 1409 C CA . ALA A 1 193 ? -1.527 -14.984 21.058 1.00 42.62 193 ALA A CA 1
ATOM 1410 C C . ALA A 1 193 ? -0.459 -13.898 20.891 1.00 42.62 193 ALA A C 1
ATOM 1412 O O . ALA A 1 193 ? 0.167 -13.513 21.879 1.00 42.62 193 ALA A O 1
ATOM 1413 N N . GLU A 1 194 ? -0.222 -13.425 19.661 1.00 48.56 194 GLU A N 1
ATOM 1414 C CA . GLU A 1 194 ? 0.473 -12.151 19.446 1.00 48.56 194 GLU A CA 1
ATOM 1415 C C . GLU A 1 194 ? -0.139 -11.132 20.414 1.00 48.56 194 GLU A C 1
ATOM 1417 O O . GLU A 1 194 ? -1.327 -10.829 20.311 1.00 48.56 194 GLU A O 1
ATOM 1422 N N . GLU A 1 195 ? 0.642 -10.684 21.401 1.00 53.91 195 GLU A N 1
ATOM 1423 C CA . GLU A 1 195 ? 0.160 -9.782 22.444 1.00 53.91 195 GLU A CA 1
ATOM 1424 C C . GLU A 1 195 ? -0.561 -8.596 21.796 1.00 53.91 195 GLU A C 1
ATOM 1426 O O . GLU A 1 195 ? -0.006 -7.941 20.908 1.00 53.91 195 GLU A O 1
ATOM 1431 N N . GLU A 1 196 ? -1.800 -8.327 22.225 1.00 65.06 196 GLU A N 1
ATOM 1432 C CA . GLU A 1 196 ? -2.545 -7.134 21.822 1.00 65.06 196 GLU A CA 1
ATOM 1433 C C . GLU A 1 196 ? -1.739 -5.896 22.236 1.00 65.06 196 GLU A C 1
ATOM 1435 O O . GLU A 1 196 ? -1.817 -5.424 23.372 1.00 65.06 196 GLU A O 1
ATOM 1440 N N . ARG A 1 197 ? -0.929 -5.367 21.317 1.00 74.31 197 ARG A N 1
ATOM 1441 C CA . ARG A 1 197 ? -0.150 -4.154 21.557 1.00 74.31 197 ARG A CA 1
ATOM 1442 C C . ARG A 1 197 ? -1.070 -2.950 21.453 1.00 74.31 197 ARG A C 1
ATOM 1444 O O . ARG A 1 197 ? -1.726 -2.733 20.432 1.00 74.31 197 ARG A O 1
ATOM 1451 N N . GLN A 1 198 ? -1.099 -2.156 22.515 1.00 87.50 198 GLN A N 1
ATOM 1452 C CA . GLN A 1 198 ? -1.720 -0.838 22.482 1.00 87.50 198 GLN A CA 1
ATOM 1453 C C . GLN A 1 198 ? -0.688 0.166 21.973 1.00 87.50 198 GLN A C 1
ATOM 1455 O O . GLN A 1 198 ? 0.505 0.050 22.266 1.00 87.50 198 GLN A O 1
ATOM 1460 N N . ARG A 1 199 ? -1.148 1.152 21.211 1.00 89.50 199 ARG A N 1
ATOM 1461 C CA . ARG A 1 199 ? -0.309 2.210 20.654 1.00 89.50 199 ARG A CA 1
ATOM 1462 C C . ARG A 1 199 ? -0.848 3.555 21.097 1.00 89.50 199 ARG A C 1
ATOM 1464 O O . ARG A 1 199 ? -2.031 3.830 20.899 1.00 89.50 199 ARG A O 1
ATOM 1471 N N . THR A 1 200 ? 0.027 4.383 21.649 1.00 89.50 200 THR A N 1
ATOM 1472 C CA . THR A 1 200 ? -0.256 5.802 21.875 1.00 89.50 200 THR A CA 1
ATOM 1473 C C . THR A 1 200 ? 0.581 6.607 20.896 1.00 89.50 200 THR A C 1
ATOM 1475 O O . THR A 1 200 ? 1.806 6.494 20.897 1.00 89.50 200 THR A O 1
ATOM 1478 N N . THR A 1 201 ? -0.078 7.386 20.047 1.00 90.69 201 THR A N 1
ATOM 1479 C CA . THR A 1 201 ? 0.571 8.213 19.029 1.00 90.69 201 THR A CA 1
ATOM 1480 C C . THR A 1 201 ? 0.597 9.662 19.497 1.00 90.69 201 THR A C 1
ATOM 1482 O O . THR A 1 201 ? -0.428 10.219 19.894 1.00 90.69 201 THR A O 1
ATOM 1485 N N . PHE A 1 202 ? 1.766 10.286 19.415 1.00 89.94 202 PHE A N 1
ATOM 1486 C CA . PHE A 1 202 ? 1.987 11.702 19.690 1.00 89.94 202 PHE A CA 1
ATOM 1487 C C . PHE A 1 202 ? 2.352 12.415 18.390 1.00 89.94 202 PHE A C 1
ATOM 1489 O O . PHE A 1 202 ? 3.157 11.898 17.623 1.00 89.94 202 PHE A O 1
ATOM 1496 N N . THR A 1 203 ? 1.786 13.595 18.136 1.00 90.81 203 THR A N 1
ATOM 1497 C CA . THR A 1 203 ? 2.255 14.484 17.058 1.00 90.81 203 THR A CA 1
ATOM 1498 C C . THR A 1 203 ? 3.313 15.419 17.619 1.00 90.81 203 THR A C 1
ATOM 1500 O O . THR A 1 203 ? 3.099 16.001 18.681 1.00 90.81 203 THR A O 1
ATOM 1503 N N . VAL A 1 204 ? 4.427 15.568 16.911 1.00 87.75 204 VAL A N 1
ATOM 1504 C CA . VAL A 1 204 ? 5.501 16.490 17.276 1.00 87.75 204 VAL A CA 1
ATOM 1505 C C . VAL A 1 204 ? 5.257 17.823 16.574 1.00 87.75 204 VAL A C 1
ATOM 1507 O O . VAL A 1 204 ? 5.135 17.881 15.350 1.00 87.75 204 VAL A O 1
ATOM 1510 N N . ASP A 1 205 ? 5.125 18.892 17.352 1.00 88.06 205 ASP A N 1
ATOM 1511 C CA . ASP A 1 205 ? 4.967 20.245 16.832 1.00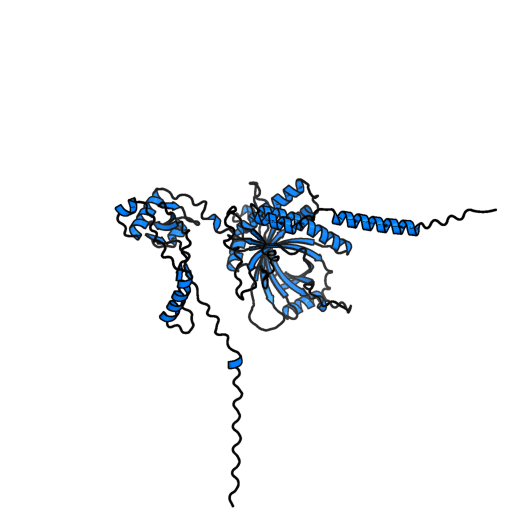 88.06 205 ASP A CA 1
ATOM 1512 C C . ASP A 1 205 ? 6.312 20.854 16.387 1.00 88.06 205 ASP A C 1
ATOM 1514 O O . ASP A 1 205 ? 7.389 20.283 16.566 1.00 88.06 205 ASP A O 1
ATOM 1518 N N . ALA A 1 206 ? 6.263 22.053 15.802 1.00 82.69 206 ALA A N 1
ATOM 1519 C CA . ALA A 1 206 ? 7.453 22.740 15.297 1.00 82.69 206 ALA A CA 1
ATOM 1520 C C . ALA A 1 206 ? 8.474 23.132 16.389 1.00 82.69 206 ALA A C 1
ATOM 1522 O O . ALA A 1 206 ? 9.607 23.479 16.061 1.00 82.69 206 ALA A O 1
ATOM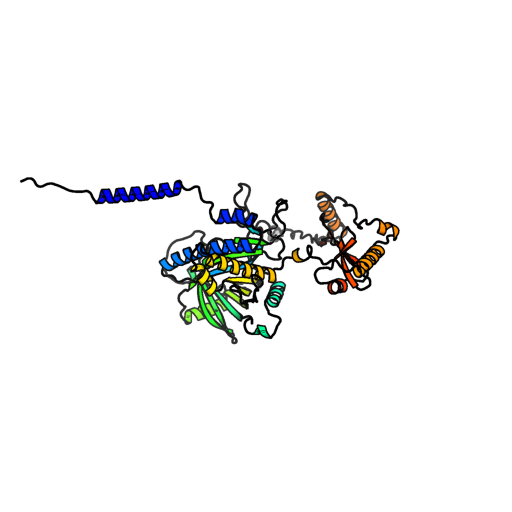 1523 N N . LEU A 1 207 ? 8.083 23.108 17.667 1.00 83.88 207 LEU A N 1
ATOM 1524 C CA . LEU A 1 207 ? 8.941 23.387 18.819 1.00 83.88 207 LEU A CA 1
ATOM 1525 C C . LEU A 1 207 ? 9.483 22.098 19.462 1.00 83.88 207 LEU A C 1
ATOM 1527 O O . LEU A 1 207 ? 10.210 22.176 20.452 1.00 83.88 207 LEU A O 1
ATOM 1531 N N . GLY A 1 208 ? 9.149 20.923 18.914 1.00 81.12 208 GLY A N 1
ATOM 1532 C CA . GLY A 1 208 ? 9.497 19.621 19.485 1.00 81.12 208 GLY A CA 1
ATOM 1533 C C . GLY A 1 208 ? 8.579 19.185 20.634 1.00 81.12 208 GLY A C 1
ATOM 1534 O O . GLY A 1 208 ? 8.876 18.203 21.319 1.00 81.12 208 GLY A O 1
ATOM 1535 N N . GLY A 1 209 ? 7.479 19.907 20.865 1.00 83.69 209 GLY A N 1
ATOM 1536 C CA . GLY A 1 209 ? 6.439 19.535 21.813 1.00 83.69 209 GLY A CA 1
ATOM 1537 C C . GLY A 1 209 ? 5.624 18.356 21.289 1.00 83.69 209 GLY A C 1
ATOM 1538 O O . GLY A 1 209 ? 5.274 18.306 20.113 1.00 83.69 209 GLY A O 1
ATOM 1539 N N . ALA A 1 210 ? 5.316 17.396 22.159 1.00 85.25 210 ALA A N 1
ATOM 1540 C CA . ALA A 1 210 ? 4.484 16.252 21.811 1.00 85.25 210 ALA A CA 1
ATOM 1541 C C . ALA A 1 210 ? 3.047 16.453 22.281 1.00 85.25 210 ALA A C 1
ATOM 1543 O O . ALA A 1 210 ? 2.782 16.640 23.469 1.00 85.25 210 ALA A O 1
ATOM 1544 N N . ILE A 1 211 ? 2.115 16.362 21.340 1.00 87.62 211 ILE A N 1
ATOM 1545 C CA . ILE A 1 211 ? 0.681 16.461 21.588 1.00 87.62 211 ILE A CA 1
ATOM 1546 C C . ILE A 1 211 ? 0.090 15.056 21.427 1.00 87.62 211 ILE A C 1
ATOM 1548 O O . ILE A 1 211 ? 0.201 14.486 20.334 1.00 87.62 211 ILE A O 1
ATOM 1552 N N . PRO A 1 212 ? -0.525 14.468 22.473 1.00 88.12 212 PRO A N 1
ATOM 1553 C CA . PRO A 1 212 ? -1.219 13.191 22.349 1.00 88.12 212 PRO A CA 1
ATOM 1554 C C . PRO A 1 212 ? -2.280 13.290 21.252 1.00 88.12 212 PRO A C 1
ATOM 1556 O O . PRO A 1 212 ? -3.134 14.175 21.284 1.00 88.12 212 PRO A O 1
ATOM 1559 N N . LYS A 1 213 ? -2.198 12.409 20.255 1.00 89.56 213 LYS A N 1
ATOM 1560 C CA . LYS A 1 213 ? -3.115 12.395 19.111 1.00 89.56 213 LYS A CA 1
ATOM 1561 C C . LYS A 1 213 ? -4.221 11.376 19.317 1.00 89.56 213 LYS A C 1
ATOM 1563 O O . LYS A 1 213 ? -5.395 11.702 19.186 1.00 89.56 213 LYS A O 1
ATOM 1568 N N . GLU A 1 214 ? -3.835 10.139 19.602 1.00 91.31 214 GLU A N 1
ATOM 1569 C CA . GLU A 1 214 ? -4.778 9.052 19.823 1.00 91.31 214 GLU A CA 1
ATOM 1570 C C . GLU A 1 214 ? -4.129 7.885 20.557 1.00 91.31 214 GLU A C 1
ATOM 1572 O O . GLU A 1 214 ? -2.924 7.634 20.444 1.00 91.31 214 GLU A O 1
ATOM 1577 N N . ARG A 1 215 ? -4.966 7.138 21.274 1.00 90.50 215 ARG A N 1
ATOM 1578 C CA . ARG A 1 215 ? -4.620 5.843 21.841 1.00 90.50 215 ARG A CA 1
ATOM 1579 C C . ARG A 1 215 ? -5.506 4.784 21.213 1.00 90.50 215 ARG A C 1
ATOM 1581 O O . ARG A 1 215 ? -6.734 4.848 21.300 1.00 90.50 215 ARG A O 1
ATOM 1588 N N . ILE A 1 216 ? -4.884 3.801 20.583 1.00 92.62 216 ILE A N 1
ATOM 1589 C CA . ILE A 1 216 ? -5.600 2.771 19.844 1.00 92.62 216 ILE A CA 1
ATOM 1590 C C . ILE A 1 216 ? -5.113 1.374 20.200 1.00 92.62 216 ILE A C 1
ATOM 1592 O O . ILE A 1 216 ? -3.970 1.148 20.605 1.00 92.62 216 ILE A O 1
ATOM 1596 N N . ARG A 1 217 ? -6.001 0.413 19.984 1.00 91.50 217 ARG A N 1
ATOM 1597 C CA . ARG A 1 217 ? -5.689 -1.008 19.946 1.00 91.50 217 ARG A CA 1
ATOM 1598 C C . ARG A 1 217 ? -6.045 -1.540 18.564 1.00 91.50 217 ARG A C 1
ATOM 1600 O O . ARG A 1 217 ? -7.213 -1.501 18.181 1.00 91.50 217 ARG A O 1
ATOM 1607 N N . LYS A 1 218 ? -5.048 -2.032 17.826 1.00 91.06 218 LYS A N 1
ATOM 1608 C CA . LYS A 1 218 ? -5.240 -2.614 16.490 1.00 91.06 218 LYS A CA 1
ATOM 1609 C C . LYS A 1 218 ? -5.537 -4.105 16.630 1.00 91.06 218 LYS A C 1
ATOM 1611 O O . LYS A 1 218 ? -4.707 -4.864 17.120 1.00 91.06 218 LYS A O 1
ATOM 1616 N N . ILE A 1 219 ? -6.729 -4.510 16.210 1.00 90.81 219 ILE A N 1
ATOM 1617 C CA . ILE A 1 219 ? -7.172 -5.903 16.179 1.00 90.81 219 ILE A CA 1
ATOM 1618 C C . ILE A 1 219 ? -7.028 -6.378 14.739 1.00 90.81 219 ILE A C 1
ATOM 1620 O O . ILE A 1 219 ? -7.696 -5.863 13.841 1.00 90.81 219 ILE A O 1
ATOM 1624 N N . LYS A 1 220 ? -6.119 -7.325 14.504 1.00 89.25 220 LYS A N 1
ATOM 1625 C CA . LYS A 1 220 ? -5.916 -7.897 13.169 1.00 89.25 220 LYS A CA 1
ATOM 1626 C C . LYS A 1 220 ? -7.160 -8.692 12.758 1.00 89.25 220 LYS A C 1
ATOM 1628 O O . LYS A 1 220 ? -7.771 -9.356 13.594 1.00 89.25 220 LYS A O 1
ATOM 1633 N N . GLY A 1 221 ? -7.547 -8.577 11.489 1.00 87.19 221 GLY A N 1
ATOM 1634 C CA . GLY A 1 221 ? -8.609 -9.386 10.895 1.00 87.19 221 GLY A CA 1
ATOM 1635 C C . GLY A 1 221 ? -8.113 -10.791 10.554 1.00 87.19 221 GLY A C 1
ATOM 1636 O O . GLY A 1 221 ? -7.370 -11.398 11.325 1.00 87.19 221 GLY A O 1
ATOM 1637 N N . SER A 1 222 ? -8.513 -11.308 9.391 1.00 84.88 222 SER A N 1
ATOM 1638 C CA . SER A 1 222 ? -7.943 -12.553 8.871 1.00 84.88 222 SER A CA 1
ATOM 1639 C C . SER A 1 222 ? -6.434 -12.428 8.647 1.00 84.88 222 SER A C 1
ATOM 1641 O O . SER A 1 222 ? -5.870 -11.328 8.629 1.00 84.88 222 SER A O 1
ATOM 1643 N N . GLU A 1 223 ? -5.786 -13.565 8.388 1.00 86.19 223 GLU A N 1
ATOM 1644 C CA . GLU A 1 223 ? -4.424 -13.552 7.864 1.00 86.19 223 GLU A CA 1
ATOM 1645 C C . GLU A 1 223 ? -4.346 -12.680 6.597 1.00 86.19 223 GLU A C 1
ATOM 1647 O O . GLU A 1 223 ? -5.277 -12.687 5.778 1.00 86.19 223 GLU A O 1
ATOM 1652 N N . PRO A 1 224 ? -3.281 -11.873 6.456 1.00 90.25 224 PRO A N 1
ATOM 1653 C CA . PRO A 1 224 ? -3.086 -11.059 5.272 1.00 90.25 224 PRO A CA 1
ATOM 1654 C C . PRO A 1 224 ? -2.726 -11.940 4.073 1.00 90.25 224 PRO A C 1
ATOM 1656 O O . PRO A 1 224 ? -2.156 -13.017 4.232 1.00 90.25 224 PRO A O 1
ATOM 1659 N N . ILE A 1 225 ? -3.000 -11.441 2.870 1.00 89.19 225 ILE A N 1
ATOM 1660 C CA . ILE A 1 225 ? -2.601 -12.107 1.629 1.00 89.19 225 ILE A CA 1
ATOM 1661 C C . ILE A 1 225 ? -1.282 -11.511 1.140 1.00 89.19 225 ILE A C 1
ATOM 1663 O O . ILE A 1 225 ? -1.194 -10.296 0.937 1.00 89.19 225 ILE A O 1
ATOM 1667 N N . ASP A 1 226 ? -0.289 -12.369 0.908 1.00 88.75 226 ASP A N 1
ATOM 1668 C CA . ASP A 1 226 ? 1.019 -12.003 0.365 1.00 88.75 226 ASP A CA 1
ATOM 1669 C C . ASP A 1 226 ? 1.122 -12.366 -1.114 1.00 88.75 226 ASP A C 1
ATOM 1671 O O . ASP A 1 226 ? 1.036 -13.533 -1.490 1.00 88.75 226 ASP A O 1
ATOM 1675 N N . LEU A 1 227 ? 1.345 -11.360 -1.956 1.00 86.44 227 LEU A N 1
ATOM 1676 C CA . LEU A 1 227 ? 1.380 -11.489 -3.406 1.00 86.44 227 LEU A CA 1
ATOM 1677 C C . LEU A 1 227 ? 2.790 -11.214 -3.925 1.00 86.44 227 LEU A C 1
ATOM 1679 O O . LEU A 1 227 ? 3.245 -10.066 -3.936 1.00 86.44 227 LEU A O 1
ATOM 1683 N N . ALA A 1 228 ? 3.466 -12.263 -4.395 1.00 82.62 228 ALA A N 1
ATOM 1684 C CA . ALA A 1 228 ? 4.736 -12.118 -5.101 1.00 82.62 228 ALA A CA 1
ATOM 1685 C C . ALA A 1 228 ? 4.501 -11.573 -6.521 1.00 82.62 228 ALA A C 1
ATOM 1687 O O . ALA A 1 228 ? 3.719 -12.149 -7.278 1.00 82.62 228 ALA A O 1
ATOM 1688 N N . LEU A 1 229 ? 5.181 -10.482 -6.889 1.00 80.69 229 LEU A N 1
ATOM 1689 C CA . LEU A 1 229 ? 5.014 -9.792 -8.174 1.00 80.69 229 LEU A CA 1
ATOM 1690 C C . LEU A 1 229 ? 6.263 -9.969 -9.047 1.00 80.69 229 LEU A C 1
ATOM 1692 O O . LEU A 1 229 ? 7.224 -9.207 -8.944 1.00 80.69 229 LEU A O 1
ATOM 1696 N N . ARG A 1 230 ? 6.241 -10.965 -9.940 1.00 67.19 230 ARG A N 1
ATOM 1697 C CA . ARG A 1 230 ? 7.415 -11.463 -10.695 1.00 67.19 230 ARG A CA 1
ATOM 1698 C C . ARG A 1 230 ? 8.206 -10.402 -11.476 1.00 67.19 230 ARG A C 1
ATOM 1700 O O . ARG A 1 230 ? 9.398 -10.582 -11.696 1.00 67.19 230 ARG A O 1
ATOM 1707 N N . CYS A 1 231 ? 7.558 -9.308 -11.856 1.00 70.81 231 CYS A N 1
ATOM 1708 C CA . CYS A 1 231 ? 8.110 -8.297 -12.761 1.00 70.81 231 CYS A CA 1
ATOM 1709 C C . CYS A 1 231 ? 8.214 -6.926 -12.097 1.00 70.81 231 CYS A C 1
ATOM 1711 O O . CYS A 1 231 ? 8.582 -5.956 -12.743 1.00 70.81 231 CYS A O 1
ATOM 1713 N N . SER A 1 232 ? 7.857 -6.831 -10.821 1.00 81.31 232 SER A N 1
ATOM 1714 C CA . SER A 1 232 ? 7.979 -5.613 -10.034 1.00 81.31 232 SER A CA 1
ATOM 1715 C C . SER A 1 232 ? 9.151 -5.740 -9.071 1.00 81.31 232 SER A C 1
ATOM 1717 O O . SER A 1 232 ? 9.555 -6.844 -8.698 1.00 81.31 232 SER A O 1
ATOM 1719 N N . ARG A 1 233 ? 9.694 -4.605 -8.630 1.00 83.69 233 ARG A N 1
ATOM 1720 C CA . ARG A 1 233 ? 10.807 -4.577 -7.673 1.00 83.69 233 ARG A CA 1
ATOM 1721 C C . ARG A 1 233 ? 10.399 -5.057 -6.280 1.00 83.69 233 ARG A C 1
ATOM 1723 O O . ARG A 1 233 ? 11.218 -5.643 -5.576 1.00 83.69 233 ARG A O 1
ATOM 1730 N N . TYR A 1 234 ? 9.151 -4.799 -5.903 1.00 90.81 234 TYR A N 1
ATOM 1731 C CA . TYR A 1 234 ? 8.570 -5.192 -4.623 1.00 90.81 234 TYR A CA 1
ATOM 1732 C C . TYR A 1 234 ? 7.360 -6.101 -4.817 1.00 90.81 234 TYR A C 1
ATOM 1734 O O . TYR A 1 234 ? 6.686 -6.054 -5.847 1.00 90.81 234 TYR A O 1
ATOM 1742 N N . ASP A 1 235 ? 7.090 -6.891 -3.794 1.00 92.81 235 ASP A N 1
ATOM 1743 C CA . ASP A 1 235 ? 5.875 -7.669 -3.604 1.00 92.81 235 ASP A CA 1
ATOM 1744 C C . ASP A 1 235 ? 4.875 -6.849 -2.776 1.00 92.81 235 ASP A C 1
ATOM 1746 O O . ASP A 1 235 ? 5.215 -5.779 -2.252 1.00 92.81 235 ASP A O 1
ATOM 1750 N N . ILE A 1 236 ? 3.641 -7.335 -2.644 1.00 94.81 236 ILE A N 1
ATOM 1751 C CA . ILE A 1 236 ? 2.610 -6.634 -1.872 1.00 94.81 236 ILE A CA 1
ATOM 1752 C C . ILE A 1 236 ? 1.938 -7.541 -0.849 1.00 94.81 236 ILE A C 1
ATOM 1754 O O . ILE A 1 236 ? 1.726 -8.723 -1.096 1.00 94.81 236 ILE A O 1
ATOM 1758 N N . ARG A 1 237 ? 1.570 -6.958 0.290 1.00 94.94 237 ARG A N 1
ATOM 1759 C CA . ARG A 1 237 ? 0.742 -7.586 1.322 1.00 94.94 237 ARG A CA 1
ATOM 1760 C C . ARG A 1 237 ? -0.570 -6.833 1.439 1.00 94.94 237 ARG A C 1
ATOM 1762 O O . ARG A 1 237 ? -0.537 -5.616 1.595 1.00 94.94 237 ARG A O 1
ATOM 1769 N N . ILE A 1 238 ? -1.696 -7.538 1.428 1.00 94.88 238 ILE A N 1
ATOM 1770 C CA . ILE A 1 238 ? -3.030 -6.961 1.635 1.00 94.88 238 ILE A CA 1
ATOM 1771 C C . ILE A 1 238 ? -3.563 -7.434 2.985 1.00 94.88 238 ILE A C 1
ATOM 1773 O O . ILE A 1 238 ? -3.844 -8.620 3.166 1.00 94.88 238 ILE A O 1
ATOM 1777 N N . GLY A 1 239 ? -3.705 -6.510 3.931 1.00 94.00 239 GLY A N 1
ATOM 1778 C CA . GLY A 1 239 ? -4.158 -6.785 5.292 1.00 94.00 239 GLY A CA 1
ATOM 1779 C C . GLY A 1 239 ? -5.451 -6.052 5.626 1.00 94.00 239 GLY A C 1
ATOM 1780 O O . GLY A 1 239 ? -5.703 -4.956 5.135 1.00 94.00 239 GLY A O 1
ATOM 1781 N N . CYS A 1 240 ? -6.268 -6.653 6.485 1.00 94.94 240 CYS A N 1
ATOM 1782 C CA . CYS A 1 240 ? -7.424 -5.995 7.085 1.00 94.94 240 CYS A CA 1
ATOM 1783 C C . CYS A 1 240 ? -7.281 -5.975 8.607 1.00 94.94 240 CYS A C 1
ATOM 1785 O O . CYS A 1 240 ? -6.792 -6.934 9.213 1.00 94.94 240 CYS A O 1
ATOM 1787 N N . ALA A 1 241 ? -7.733 -4.897 9.231 1.00 94.75 241 ALA A N 1
ATOM 1788 C CA . ALA A 1 241 ? -7.706 -4.736 10.676 1.00 94.75 241 ALA A CA 1
ATOM 1789 C C . ALA A 1 241 ? -8.885 -3.881 11.148 1.00 94.75 241 ALA A C 1
ATOM 1791 O O . ALA A 1 241 ? -9.615 -3.296 10.352 1.00 94.75 241 ALA A O 1
ATOM 1792 N N . ALA A 1 242 ? -9.078 -3.807 12.458 1.00 94.75 242 ALA A N 1
ATOM 1793 C CA . ALA A 1 242 ? -9.942 -2.822 13.083 1.00 94.75 242 ALA A CA 1
ATOM 1794 C C . ALA A 1 242 ? -9.174 -2.088 14.181 1.00 94.75 242 ALA A C 1
ATOM 1796 O O . ALA A 1 242 ? -8.588 -2.710 15.068 1.00 94.75 242 ALA A O 1
ATOM 1797 N N . GLU A 1 243 ? -9.210 -0.763 14.148 1.00 94.31 243 GLU A N 1
ATOM 1798 C CA . GLU A 1 243 ? -8.647 0.077 15.195 1.00 94.31 243 GLU A CA 1
ATOM 1799 C C . GLU A 1 243 ? -9.734 0.414 16.218 1.00 94.31 243 GLU A C 1
ATOM 1801 O O . GLU A 1 243 ? -10.740 1.058 15.911 1.00 94.31 243 GLU A O 1
ATOM 1806 N N . VAL A 1 244 ? -9.557 -0.050 17.454 1.00 94.56 244 VAL A N 1
ATOM 1807 C CA . VAL A 1 244 ? -10.425 0.290 18.584 1.00 94.56 244 VAL A CA 1
ATOM 1808 C C . VAL A 1 244 ? -9.812 1.479 19.304 1.00 94.56 244 VAL A C 1
ATOM 1810 O O . VAL A 1 244 ? -8.702 1.379 19.831 1.00 94.56 244 VAL A O 1
ATOM 1813 N N . LYS A 1 245 ? -10.541 2.595 19.347 1.00 93.00 245 LYS A N 1
ATOM 1814 C CA . LYS A 1 245 ? -10.129 3.761 20.133 1.00 93.00 245 LYS A CA 1
ATOM 1815 C C . LYS A 1 245 ? -10.234 3.436 21.616 1.00 93.00 245 LYS A C 1
ATOM 1817 O O . LYS A 1 245 ? -11.276 2.978 22.084 1.00 93.00 245 LYS A O 1
ATOM 1822 N N . LEU A 1 246 ? -9.140 3.650 22.333 1.00 90.69 246 LEU A N 1
ATOM 1823 C CA . LEU A 1 246 ? -9.089 3.526 23.781 1.00 90.69 246 LEU A CA 1
ATOM 1824 C C . LEU A 1 246 ? -9.374 4.891 24.419 1.00 90.69 246 LEU A C 1
ATOM 1826 O O . LEU A 1 246 ? -9.212 5.913 23.753 1.00 90.69 246 LEU A O 1
ATOM 1830 N N . PRO A 1 247 ? -9.793 4.923 25.694 1.00 89.19 247 PRO A N 1
ATOM 1831 C CA . PRO A 1 247 ? -9.904 6.172 26.429 1.00 89.19 247 PRO A CA 1
ATOM 1832 C C . PRO A 1 247 ? -8.576 6.931 26.428 1.00 89.19 247 PRO A C 1
ATOM 1834 O O . PRO A 1 247 ? -7.505 6.320 26.574 1.00 89.19 247 PRO A O 1
ATOM 1837 N N . ASP A 1 248 ? -8.675 8.251 26.288 1.00 86.19 248 ASP A N 1
ATOM 1838 C CA . ASP A 1 248 ? -7.532 9.146 26.400 1.00 86.19 248 ASP A CA 1
ATOM 1839 C C . ASP A 1 248 ? -6.875 8.986 27.774 1.00 86.19 248 ASP A C 1
ATOM 1841 O O . ASP A 1 248 ? -7.529 8.699 28.782 1.00 86.19 248 ASP A O 1
ATOM 1845 N N . LEU A 1 249 ? -5.557 9.138 27.799 1.00 78.25 249 LEU A N 1
ATOM 1846 C CA . LEU A 1 249 ? -4.801 9.164 29.043 1.00 78.25 249 LEU A CA 1
ATOM 1847 C C . LEU A 1 249 ? -4.989 10.521 29.719 1.00 78.25 249 LEU A C 1
ATOM 1849 O O . LEU A 1 249 ? -5.163 11.535 29.040 1.00 78.25 249 LEU A O 1
ATOM 1853 N N . ASP A 1 250 ? -4.911 10.554 31.048 1.00 83.25 250 ASP A N 1
ATOM 1854 C CA . ASP A 1 250 ? -4.758 11.834 31.732 1.00 83.25 250 ASP A CA 1
ATOM 1855 C C . ASP A 1 250 ? -3.442 12.522 31.305 1.00 83.25 250 ASP A C 1
ATOM 1857 O O . ASP A 1 250 ? -2.508 11.891 30.791 1.00 83.25 250 ASP A O 1
ATOM 1861 N N . GLY A 1 251 ? -3.393 13.850 31.454 1.00 77.75 251 GLY A N 1
ATOM 1862 C CA . GLY A 1 251 ? -2.275 14.658 30.956 1.00 77.75 251 GLY A CA 1
ATOM 1863 C C . GLY A 1 251 ? -0.925 14.257 31.558 1.00 77.75 251 GLY A C 1
ATOM 1864 O O . GLY A 1 251 ? 0.077 14.224 30.842 1.00 77.75 251 GLY A O 1
ATOM 1865 N N . ASP A 1 252 ? -0.913 13.884 32.839 1.00 75.06 252 ASP A N 1
ATOM 1866 C CA . ASP A 1 252 ? 0.299 13.485 33.557 1.00 75.06 252 ASP A CA 1
ATOM 1867 C C . ASP A 1 252 ? 0.823 12.127 33.070 1.00 75.06 252 ASP A C 1
ATOM 1869 O O . ASP A 1 252 ? 2.025 11.969 32.836 1.00 75.06 252 ASP A O 1
ATOM 1873 N N . THR A 1 253 ? -0.062 11.157 32.826 1.00 77.56 253 THR A N 1
ATOM 1874 C CA . THR A 1 253 ? 0.305 9.849 32.268 1.00 77.56 253 THR A CA 1
ATOM 1875 C C . THR A 1 253 ? 0.799 9.994 30.835 1.00 77.56 253 THR A C 1
ATOM 1877 O O . THR A 1 253 ? 1.814 9.398 30.472 1.00 77.56 253 THR A O 1
ATOM 1880 N N . ALA A 1 254 ? 0.142 10.817 30.013 1.00 75.06 254 ALA A N 1
ATOM 1881 C CA . ALA A 1 254 ? 0.580 11.067 28.643 1.00 75.06 254 ALA A CA 1
ATOM 1882 C C . ALA A 1 254 ? 1.983 11.706 28.596 1.00 75.06 254 ALA A C 1
ATOM 1884 O O . ALA A 1 254 ? 2.848 11.248 27.843 1.00 75.06 254 ALA A O 1
ATOM 1885 N N . ALA A 1 255 ? 2.237 12.707 29.446 1.00 75.06 255 ALA A N 1
ATOM 1886 C CA . ALA A 1 255 ? 3.549 13.339 29.579 1.00 75.06 255 ALA A CA 1
ATOM 1887 C C . ALA A 1 255 ? 4.614 12.364 30.112 1.00 75.06 255 ALA A C 1
ATOM 1889 O O . ALA A 1 255 ? 5.746 12.343 29.615 1.00 75.06 255 ALA A O 1
ATOM 1890 N N . GLY A 1 256 ? 4.254 11.521 31.084 1.00 76.50 256 GLY A N 1
ATOM 1891 C CA . GLY A 1 256 ? 5.130 10.488 31.634 1.00 76.50 256 GLY A CA 1
ATOM 1892 C C . GLY A 1 256 ? 5.517 9.423 30.607 1.00 76.50 256 GLY A C 1
ATOM 1893 O O . GLY A 1 256 ? 6.678 9.016 30.551 1.00 76.50 256 GLY A O 1
ATOM 1894 N N . LEU A 1 257 ? 4.583 9.009 29.746 1.00 75.00 257 LEU A N 1
ATOM 1895 C CA . LEU A 1 257 ? 4.860 8.075 28.652 1.00 75.00 257 LEU A CA 1
ATOM 1896 C C . LEU A 1 257 ? 5.786 8.676 27.602 1.00 75.00 257 LEU A C 1
ATOM 1898 O O . LEU A 1 257 ? 6.735 8.015 27.187 1.00 75.00 257 LEU A O 1
ATOM 1902 N N . TYR A 1 258 ? 5.534 9.919 27.196 1.00 73.50 258 TYR A N 1
ATOM 1903 C CA . TYR A 1 258 ? 6.387 10.612 26.237 1.00 73.50 258 TYR A CA 1
ATOM 1904 C C . TYR A 1 258 ? 7.814 10.785 26.773 1.00 73.50 258 TYR A C 1
ATOM 1906 O O . TYR A 1 258 ? 8.785 10.419 26.113 1.00 73.50 258 TYR A O 1
ATOM 1914 N N . THR A 1 259 ? 7.943 11.258 28.014 1.00 73.81 259 THR A N 1
ATOM 1915 C CA . THR A 1 259 ? 9.245 11.422 28.676 1.00 73.81 259 THR A CA 1
ATOM 1916 C C . THR A 1 259 ? 9.950 10.077 28.834 1.00 73.81 259 THR A C 1
ATOM 1918 O O . THR A 1 259 ? 11.124 9.945 28.499 1.00 73.81 259 THR A O 1
ATOM 1921 N N . GLY A 1 260 ? 9.225 9.038 29.259 1.00 69.25 260 GLY A N 1
ATOM 1922 C CA . GLY A 1 260 ? 9.761 7.684 29.352 1.00 69.25 260 GLY A CA 1
ATOM 1923 C C . GLY A 1 260 ? 10.186 7.111 27.999 1.00 69.25 260 GLY A C 1
ATOM 1924 O O . GLY A 1 260 ? 11.183 6.397 27.941 1.00 69.25 260 GLY A O 1
ATOM 1925 N N . ALA A 1 261 ? 9.490 7.435 26.908 1.00 64.62 261 ALA A N 1
ATOM 1926 C CA . ALA A 1 261 ? 9.898 7.050 25.563 1.00 64.62 261 ALA A CA 1
ATOM 1927 C C . ALA A 1 261 ? 11.229 7.717 25.193 1.00 64.62 261 ALA A C 1
ATOM 1929 O O . ALA A 1 261 ? 12.180 7.014 24.864 1.00 64.62 261 ALA A O 1
ATOM 1930 N N . LEU A 1 262 ? 11.352 9.039 25.356 1.00 67.31 262 LEU A N 1
ATOM 1931 C CA . LEU A 1 262 ? 12.605 9.766 25.101 1.00 67.31 262 LEU A CA 1
ATOM 1932 C C . LEU A 1 262 ? 13.778 9.244 25.943 1.00 67.31 262 LEU A C 1
ATOM 1934 O O . LEU A 1 262 ? 14.894 9.097 25.445 1.00 67.31 262 LEU A O 1
ATOM 1938 N N . GLU A 1 263 ? 13.514 8.887 27.197 1.00 70.25 263 GLU A N 1
ATOM 1939 C CA . GLU A 1 263 ? 14.488 8.272 28.102 1.00 70.25 263 GLU A CA 1
ATOM 1940 C C . GLU A 1 263 ? 14.727 6.774 27.833 1.00 70.25 263 GLU A C 1
ATOM 1942 O O . GLU A 1 263 ? 15.467 6.122 28.570 1.00 70.25 263 GLU A O 1
ATOM 1947 N N . ARG A 1 264 ? 14.122 6.213 26.776 1.00 63.16 264 ARG A N 1
ATOM 1948 C CA . ARG A 1 264 ? 14.204 4.798 26.372 1.00 63.16 264 ARG A CA 1
ATOM 1949 C C . ARG A 1 264 ? 13.760 3.816 27.460 1.00 63.16 264 ARG A C 1
ATOM 1951 O O . ARG A 1 264 ? 14.218 2.677 27.494 1.00 63.16 264 ARG A O 1
ATOM 1958 N N . ARG A 1 265 ? 12.851 4.245 28.338 1.00 58.84 265 ARG A N 1
ATOM 1959 C CA . ARG A 1 265 ? 12.120 3.378 29.277 1.00 58.84 265 ARG A CA 1
ATOM 1960 C C . ARG A 1 265 ? 11.003 2.596 28.589 1.00 58.84 265 ARG A C 1
ATOM 1962 O O . ARG A 1 265 ? 10.569 1.585 29.126 1.00 58.84 265 ARG A O 1
ATOM 1969 N N . TYR A 1 266 ? 10.594 3.024 27.392 1.00 67.56 266 TYR A N 1
ATOM 1970 C CA . TYR A 1 266 ? 9.646 2.318 26.530 1.00 67.56 266 TYR A CA 1
ATOM 1971 C C . TYR A 1 266 ? 10.215 2.109 25.128 1.00 67.56 266 TYR A C 1
ATOM 1973 O O . TYR A 1 266 ? 11.048 2.887 24.658 1.00 67.56 266 TYR A O 1
ATOM 1981 N N . ALA A 1 267 ? 9.722 1.079 24.441 1.00 73.62 267 ALA A N 1
ATOM 1982 C CA . ALA A 1 267 ? 9.924 0.955 23.007 1.00 73.62 267 ALA A CA 1
ATOM 1983 C C . ALA A 1 267 ? 9.093 2.034 22.299 1.00 73.62 267 ALA A C 1
ATOM 1985 O O . ALA A 1 267 ? 7.869 2.092 22.462 1.00 73.62 267 ALA A O 1
ATOM 1986 N N . TYR A 1 268 ? 9.756 2.873 21.507 1.00 78.31 268 TYR A N 1
ATOM 1987 C CA . TYR A 1 268 ? 9.086 3.864 20.677 1.00 78.31 268 TYR A CA 1
ATOM 1988 C C . TYR A 1 268 ? 9.554 3.799 19.230 1.00 78.31 268 TYR A C 1
ATOM 1990 O O . TYR A 1 268 ? 10.622 3.270 18.896 1.00 78.31 268 TYR A O 1
ATOM 1998 N N . ARG A 1 269 ? 8.699 4.340 18.370 1.00 81.69 269 ARG A N 1
ATOM 1999 C CA . ARG A 1 269 ? 8.905 4.444 16.937 1.00 81.69 269 ARG A CA 1
ATOM 2000 C C . ARG A 1 269 ? 8.703 5.896 16.533 1.00 81.69 269 ARG A C 1
ATOM 2002 O O . ARG A 1 269 ? 7.587 6.404 16.586 1.00 81.69 269 ARG A O 1
ATOM 2009 N N . GLU A 1 270 ? 9.780 6.551 16.129 1.00 85.50 270 GLU A N 1
ATOM 2010 C CA . GLU A 1 270 ? 9.715 7.885 15.542 1.00 85.50 270 GLU A CA 1
ATOM 2011 C C . GLU A 1 270 ? 9.401 7.757 14.050 1.00 85.50 270 GLU A C 1
ATOM 2013 O O . GLU A 1 270 ? 10.029 6.972 13.331 1.00 85.50 270 GLU A O 1
ATOM 2018 N N . LYS A 1 271 ? 8.392 8.496 13.594 1.00 91.31 271 LYS A N 1
ATOM 2019 C CA . LYS A 1 271 ? 7.833 8.418 12.249 1.00 91.31 271 LYS A CA 1
ATOM 2020 C C . LYS A 1 271 ? 7.847 9.784 11.587 1.00 91.31 271 LYS A C 1
ATOM 2022 O O . LYS A 1 271 ? 7.251 10.733 12.085 1.00 91.31 271 LYS A O 1
ATOM 2027 N N . TYR A 1 272 ? 8.430 9.836 10.401 1.00 91.50 272 TYR A N 1
ATOM 2028 C CA . TYR A 1 272 ? 8.257 10.941 9.468 1.00 91.50 272 TYR A CA 1
ATOM 2029 C C . TYR A 1 272 ? 7.411 10.420 8.321 1.00 91.50 272 TYR A C 1
ATOM 2031 O O . TYR A 1 272 ? 7.813 9.475 7.645 1.00 91.50 272 TYR A O 1
ATOM 2039 N N . ARG A 1 273 ? 6.228 10.989 8.117 1.00 93.94 273 ARG A N 1
ATOM 2040 C CA . ARG A 1 273 ? 5.258 10.489 7.145 1.00 93.94 273 ARG A CA 1
ATOM 2041 C C . ARG A 1 273 ? 4.880 11.571 6.148 1.00 93.94 273 ARG A C 1
ATOM 2043 O O . ARG A 1 273 ? 4.569 12.692 6.538 1.00 93.94 273 ARG A O 1
ATOM 2050 N N . LYS A 1 274 ? 4.853 11.214 4.864 1.00 94.19 274 LYS A N 1
ATOM 2051 C CA . LYS A 1 274 ? 4.248 12.017 3.795 1.00 94.19 274 LYS A CA 1
ATOM 2052 C C . LYS A 1 274 ? 3.038 11.281 3.244 1.00 94.19 274 LYS A C 1
ATOM 2054 O O . LYS A 1 274 ? 3.189 10.207 2.667 1.00 94.19 274 LYS A O 1
ATOM 2059 N N . SER A 1 275 ? 1.860 11.869 3.421 1.00 94.56 275 SER A N 1
ATOM 2060 C CA . SER A 1 275 ? 0.583 11.263 3.033 1.00 94.56 275 SER A CA 1
ATOM 2061 C C . SER A 1 275 ? 0.057 11.912 1.756 1.00 94.56 275 SER A C 1
ATOM 2063 O O . SER A 1 275 ? -0.082 13.136 1.688 1.00 94.56 275 SER A O 1
ATOM 2065 N N . PHE A 1 276 ? -0.268 11.105 0.752 1.00 94.62 276 PHE A N 1
ATOM 2066 C CA . PHE A 1 276 ? -0.740 11.536 -0.562 1.00 94.62 276 PHE A CA 1
ATOM 2067 C C . PHE A 1 276 ? -2.136 10.975 -0.835 1.00 94.62 276 PHE A C 1
ATOM 2069 O O . PHE A 1 276 ? -2.468 9.862 -0.440 1.00 94.62 276 PHE A O 1
ATOM 2076 N N . ARG A 1 277 ? -2.955 11.712 -1.590 1.00 93.50 277 ARG A N 1
ATOM 2077 C CA . ARG A 1 277 ? -4.166 11.166 -2.225 1.00 93.50 277 ARG A CA 1
ATOM 2078 C C . ARG A 1 277 ? -4.091 11.416 -3.725 1.00 93.50 277 ARG A C 1
ATOM 2080 O O . ARG A 1 277 ? -4.537 12.477 -4.172 1.00 93.50 277 ARG A O 1
ATOM 2087 N N . PRO A 1 278 ? -3.472 10.498 -4.488 1.00 91.50 278 PRO A N 1
ATOM 2088 C CA . PRO A 1 278 ? -3.186 10.727 -5.896 1.00 91.50 278 PRO A CA 1
ATOM 2089 C C . PRO A 1 278 ? -4.475 10.895 -6.700 1.00 91.50 278 PRO A C 1
ATOM 2091 O O . PRO A 1 278 ? -5.540 10.398 -6.320 1.00 91.50 278 PRO A O 1
ATOM 2094 N N . ARG A 1 279 ? -4.381 11.595 -7.835 1.00 91.38 279 ARG A N 1
ATOM 2095 C CA . ARG A 1 279 ? -5.469 11.630 -8.814 1.00 91.38 279 ARG A CA 1
ATOM 2096 C C . ARG A 1 279 ? -5.265 10.514 -9.826 1.00 91.38 279 ARG A C 1
ATOM 2098 O O . ARG A 1 279 ? -4.233 10.480 -10.485 1.00 91.38 279 ARG A O 1
ATOM 2105 N N . VAL A 1 280 ? -6.250 9.636 -9.960 1.00 90.31 280 VAL A N 1
ATOM 2106 C CA . VAL A 1 280 ? -6.190 8.470 -10.845 1.00 90.31 280 VAL A CA 1
ATOM 2107 C C . VAL A 1 280 ? -7.281 8.585 -11.905 1.00 90.31 280 VAL A C 1
ATOM 2109 O O . VAL A 1 280 ? -8.407 8.996 -11.611 1.00 90.31 280 VAL A O 1
ATOM 2112 N N . ALA A 1 281 ? -6.932 8.273 -13.152 1.00 87.81 281 ALA A N 1
ATOM 2113 C CA . ALA A 1 281 ? -7.887 8.118 -14.240 1.00 87.81 281 ALA A CA 1
ATOM 2114 C C . ALA A 1 281 ? -8.313 6.649 -14.307 1.00 87.81 281 ALA A C 1
ATOM 2116 O O . ALA A 1 281 ? -7.483 5.769 -14.504 1.00 87.81 281 ALA A O 1
ATOM 2117 N N . VAL A 1 282 ? -9.606 6.399 -14.129 1.00 86.69 282 VAL A N 1
ATOM 2118 C CA . VAL A 1 282 ? -10.195 5.055 -14.122 1.00 86.69 282 VAL A CA 1
ATOM 2119 C C . VAL A 1 282 ? -11.146 4.951 -15.309 1.00 86.69 282 VAL A C 1
ATOM 2121 O O . VAL A 1 282 ? -11.925 5.878 -15.550 1.00 86.69 282 VAL A O 1
ATOM 2124 N N . GLY A 1 283 ? -11.051 3.867 -16.084 1.00 81.06 283 GLY A N 1
ATOM 2125 C CA . GLY A 1 283 ? -11.917 3.625 -17.246 1.00 81.06 283 GLY A CA 1
ATOM 2126 C C . GLY A 1 283 ? -11.868 4.714 -18.329 1.00 81.06 283 GLY A C 1
ATOM 2127 O O . GLY A 1 283 ? -12.888 5.007 -18.944 1.00 81.06 283 GLY A O 1
ATOM 2128 N N . GLY A 1 284 ? -10.720 5.378 -18.517 1.00 82.25 284 GLY A N 1
ATOM 2129 C CA . GLY A 1 284 ? -10.564 6.468 -19.495 1.00 82.25 284 GLY A CA 1
ATOM 2130 C C . GLY A 1 284 ? -11.253 7.788 -19.116 1.00 82.25 284 GLY A C 1
ATOM 2131 O O . GLY A 1 284 ? -11.282 8.720 -19.918 1.00 82.25 284 GLY A O 1
ATOM 2132 N N . GLY A 1 285 ? -11.810 7.892 -17.905 1.00 85.31 285 GLY A N 1
ATOM 2133 C CA . GLY A 1 285 ? -12.400 9.126 -17.394 1.00 85.31 285 GLY A CA 1
ATOM 2134 C C . GLY A 1 285 ? -11.361 10.171 -16.971 1.00 85.31 285 GLY A C 1
ATOM 2135 O O . GLY A 1 285 ? -10.174 9.887 -16.816 1.00 85.31 285 GLY A O 1
ATOM 2136 N N . ALA A 1 286 ? -11.826 11.399 -16.720 1.00 87.06 286 ALA A N 1
ATOM 2137 C CA . ALA A 1 286 ? -10.981 12.457 -16.169 1.00 87.06 286 ALA A CA 1
ATOM 2138 C C . ALA A 1 286 ? -10.388 12.043 -14.801 1.00 87.06 286 ALA A C 1
ATOM 2140 O O . ALA A 1 286 ? -11.116 11.449 -14.000 1.00 87.06 286 ALA A O 1
ATOM 2141 N N . PRO A 1 287 ? -9.124 12.396 -14.487 1.00 88.38 287 PRO A N 1
ATOM 2142 C CA . PRO A 1 287 ? -8.497 12.051 -13.212 1.00 88.38 287 PRO A CA 1
ATOM 2143 C C . PRO A 1 287 ? -9.288 12.553 -11.997 1.00 88.38 287 PRO A C 1
ATOM 2145 O O . PRO A 1 287 ? -9.617 13.742 -11.890 1.00 88.38 287 PRO A O 1
ATOM 2148 N N . ARG A 1 288 ? -9.549 11.671 -11.029 1.00 91.12 288 ARG A N 1
ATOM 2149 C CA . ARG A 1 288 ? -10.266 11.983 -9.777 1.00 91.12 288 ARG A CA 1
ATOM 2150 C C . ARG A 1 288 ? -9.405 11.651 -8.574 1.00 91.12 288 ARG A C 1
ATOM 2152 O O . ARG A 1 288 ? -8.505 10.829 -8.679 1.00 91.12 288 ARG A O 1
ATOM 2159 N N . ARG A 1 289 ? -9.674 12.294 -7.436 1.00 93.12 289 ARG A N 1
ATOM 2160 C CA . ARG A 1 289 ? -8.996 11.979 -6.173 1.00 93.12 289 ARG A CA 1
ATOM 2161 C C . ARG A 1 289 ? -9.281 10.522 -5.807 1.00 93.12 289 ARG A C 1
ATOM 2163 O O . ARG A 1 289 ? -10.448 10.152 -5.702 1.00 93.12 289 ARG A O 1
ATOM 2170 N N . SER A 1 290 ? -8.222 9.740 -5.639 1.00 94.94 290 SER A N 1
ATOM 2171 C CA . SER A 1 290 ? -8.313 8.330 -5.275 1.00 94.94 290 SER A CA 1
ATOM 2172 C C . SER A 1 290 ? -8.971 8.151 -3.908 1.00 94.94 290 SER A C 1
ATOM 2174 O O . SER A 1 290 ? -8.806 8.986 -3.007 1.00 94.94 290 SER A O 1
ATOM 2176 N N . ALA A 1 291 ? -9.700 7.047 -3.751 1.00 97.06 291 ALA A N 1
ATOM 2177 C CA . ALA A 1 291 ? -10.149 6.567 -2.451 1.00 97.06 291 ALA A CA 1
ATOM 2178 C C . ALA A 1 291 ? -8.997 5.998 -1.608 1.00 97.06 291 ALA A C 1
ATOM 2180 O O . ALA A 1 291 ? -9.146 5.864 -0.396 1.00 97.06 291 ALA A O 1
ATOM 2181 N N . TRP A 1 292 ? -7.864 5.686 -2.234 1.00 97.69 292 TRP A N 1
ATOM 2182 C CA . TRP A 1 292 ? -6.660 5.208 -1.571 1.00 97.69 292 TRP A CA 1
ATOM 2183 C C . TRP A 1 292 ? -5.756 6.373 -1.182 1.00 97.69 292 TRP A C 1
ATOM 2185 O O . TRP A 1 292 ? -5.411 7.229 -2.003 1.00 97.69 292 TRP A O 1
ATOM 2195 N N . GLN A 1 293 ? -5.373 6.391 0.086 1.00 97.06 293 GLN A N 1
ATOM 2196 C CA . GLN A 1 293 ? -4.323 7.243 0.609 1.00 97.06 293 GLN A CA 1
ATOM 2197 C C . GLN A 1 293 ? -3.003 6.481 0.548 1.00 97.06 293 GLN A C 1
ATOM 2199 O O . GLN A 1 293 ? -2.977 5.301 0.864 1.00 97.06 293 GLN A O 1
ATOM 2204 N N . VAL A 1 294 ? -1.933 7.142 0.117 1.00 97.38 294 VAL A N 1
ATOM 2205 C CA . VAL A 1 294 ? -0.590 6.565 0.060 1.00 97.38 294 VAL A CA 1
ATOM 2206 C C . VAL A 1 294 ? 0.276 7.251 1.100 1.00 97.38 294 VAL A C 1
ATOM 2208 O O . VAL A 1 294 ? 0.514 8.453 0.997 1.00 97.38 294 VAL A O 1
ATOM 2211 N N . ASP A 1 295 ? 0.783 6.482 2.048 1.00 97.06 295 ASP A N 1
ATOM 2212 C CA . ASP A 1 295 ? 1.630 6.954 3.128 1.00 97.06 295 ASP A CA 1
ATOM 2213 C C . ASP A 1 295 ? 3.063 6.466 2.897 1.00 97.06 295 ASP A C 1
ATOM 2215 O O . ASP A 1 295 ? 3.350 5.268 2.833 1.00 97.06 295 ASP A O 1
ATOM 2219 N N . LEU A 1 296 ? 3.976 7.425 2.736 1.00 96.12 296 LEU A N 1
ATOM 2220 C CA . LEU A 1 296 ? 5.414 7.191 2.670 1.00 96.12 296 LEU A CA 1
ATOM 2221 C C . LEU A 1 296 ? 5.999 7.484 4.047 1.00 96.12 296 LEU A C 1
ATOM 2223 O O . LEU A 1 296 ? 6.045 8.646 4.457 1.00 96.12 296 LEU A O 1
ATOM 2227 N N . THR A 1 297 ? 6.424 6.443 4.756 1.00 95.06 297 THR A N 1
ATOM 2228 C CA . THR A 1 297 ? 6.814 6.545 6.165 1.00 95.06 297 THR A CA 1
ATOM 2229 C C . THR A 1 297 ? 8.277 6.169 6.348 1.00 95.06 297 THR A C 1
ATOM 2231 O O . THR A 1 297 ? 8.684 5.039 6.087 1.00 95.06 297 THR A O 1
ATOM 2234 N N . TRP A 1 298 ? 9.072 7.102 6.859 1.00 93.62 298 TRP A N 1
ATOM 2235 C CA . TRP A 1 298 ? 10.400 6.838 7.394 1.00 93.62 298 TRP A CA 1
ATOM 2236 C C . TRP A 1 298 ? 10.275 6.594 8.881 1.00 93.62 298 TRP A C 1
ATOM 2238 O O . TRP A 1 298 ? 9.549 7.287 9.591 1.00 93.62 298 TRP A O 1
ATOM 2248 N N . THR A 1 299 ? 10.963 5.575 9.355 1.00 90.38 299 THR A N 1
ATOM 2249 C CA . THR A 1 299 ? 10.860 5.128 10.727 1.00 90.38 299 THR A CA 1
ATOM 2250 C C . THR A 1 299 ? 12.224 4.901 11.321 1.00 90.38 299 THR A C 1
ATOM 2252 O O . THR A 1 299 ? 13.075 4.258 10.707 1.00 90.38 299 THR A O 1
ATOM 2255 N N . GLN A 1 300 ? 12.375 5.373 12.549 1.00 89.12 300 GLN A N 1
ATOM 2256 C CA . GLN A 1 300 ? 13.464 5.012 13.428 1.00 89.12 300 GLN A CA 1
ATOM 2257 C C . GLN A 1 300 ? 12.873 4.340 14.667 1.00 89.12 300 GLN A C 1
ATOM 2259 O O . GLN A 1 300 ? 12.071 4.926 15.392 1.00 89.12 300 GLN A O 1
ATOM 2264 N N . GLU A 1 301 ? 13.225 3.075 14.868 1.00 83.56 301 GLU A N 1
ATOM 2265 C CA . GLU A 1 301 ? 12.847 2.324 16.062 1.00 83.56 301 GLU A CA 1
ATOM 2266 C C . GLU A 1 301 ? 13.982 2.403 17.080 1.00 83.56 301 GLU A C 1
ATOM 2268 O O . GLU A 1 301 ? 15.155 2.250 16.735 1.00 83.56 301 GLU A O 1
ATOM 2273 N N . SER A 1 302 ? 13.635 2.610 18.345 1.00 76.00 302 SER A N 1
ATOM 2274 C CA . SER A 1 302 ? 14.578 2.485 19.452 1.00 76.00 302 SER A CA 1
ATOM 2275 C C . SER A 1 302 ? 14.154 1.326 20.351 1.00 76.00 302 SER A C 1
ATOM 2277 O O . SER A 1 302 ? 13.075 1.351 20.950 1.00 76.00 302 SER A O 1
ATOM 2279 N N . GLY A 1 303 ? 15.003 0.303 20.439 1.00 66.69 303 GLY A N 1
ATOM 2280 C CA . GLY A 1 303 ? 14.779 -0.844 21.314 1.00 66.69 303 GLY A CA 1
ATOM 2281 C C . GLY A 1 303 ? 15.063 -0.541 22.788 1.00 66.69 303 GLY A C 1
ATOM 2282 O O . GLY A 1 303 ? 15.911 0.290 23.124 1.00 66.69 303 GLY A O 1
ATOM 2283 N N . LEU A 1 304 ? 14.378 -1.275 23.669 1.00 62.12 304 LEU A N 1
ATOM 2284 C CA . LEU A 1 304 ? 14.696 -1.365 25.094 1.00 62.12 304 LEU A CA 1
ATOM 2285 C C . LEU A 1 304 ? 15.975 -2.192 25.267 1.00 62.12 304 LEU A C 1
ATOM 2287 O O . LEU A 1 304 ? 15.939 -3.418 25.230 1.00 62.12 304 LEU A O 1
ATOM 2291 N N . GLY A 1 305 ? 17.114 -1.523 25.423 1.00 57.59 305 GLY A N 1
ATOM 2292 C CA . GLY A 1 305 ? 18.398 -2.179 25.673 1.00 57.59 305 GLY A CA 1
ATOM 2293 C C . GLY A 1 305 ? 19.525 -1.527 24.888 1.00 57.59 305 GLY A C 1
ATOM 2294 O O . GLY A 1 305 ? 19.609 -1.655 23.673 1.00 57.59 305 GLY A O 1
ATOM 2295 N N . GLY A 1 306 ? 20.408 -0.822 25.595 1.00 48.69 306 GLY A N 1
ATOM 2296 C CA . GLY A 1 306 ? 21.523 -0.051 25.043 1.00 48.69 306 GLY A CA 1
ATOM 2297 C C . GLY A 1 306 ? 22.660 -0.859 24.402 1.00 48.69 306 GLY A C 1
ATOM 2298 O O . GLY A 1 306 ? 23.805 -0.423 24.497 1.00 48.69 306 GLY A O 1
ATOM 2299 N N . SER A 1 307 ? 22.400 -2.000 23.752 1.00 50.19 307 SER A N 1
ATOM 2300 C CA . SER A 1 307 ? 23.394 -2.563 22.833 1.00 50.19 307 SER A CA 1
ATOM 2301 C C . SER A 1 307 ? 23.341 -1.751 21.542 1.00 50.19 307 SER A C 1
ATOM 2303 O O . SER A 1 307 ? 22.402 -1.881 20.757 1.00 50.19 307 SER A O 1
ATOM 2305 N N . GLY A 1 308 ? 24.305 -0.844 21.393 1.00 52.91 308 GLY A N 1
ATOM 2306 C CA . GLY A 1 308 ? 24.416 0.063 20.260 1.00 52.91 308 GLY A CA 1
ATOM 2307 C C . GLY A 1 308 ? 24.375 -0.627 18.893 1.00 52.91 308 GLY A C 1
ATOM 2308 O O . GLY A 1 308 ? 24.653 -1.816 18.756 1.00 52.91 308 GLY A O 1
ATOM 2309 N N . ASP A 1 309 ? 24.071 0.201 17.897 1.00 47.31 309 ASP A N 1
ATOM 2310 C CA . ASP A 1 309 ? 24.374 0.011 16.474 1.00 47.31 309 ASP A CA 1
ATOM 2311 C C . ASP A 1 309 ? 23.389 -0.710 15.558 1.00 47.31 309 ASP A C 1
ATOM 2313 O O . ASP A 1 309 ? 23.770 -1.251 14.524 1.00 47.31 309 ASP A O 1
ATOM 2317 N N . SER A 1 310 ? 22.088 -0.509 15.755 1.00 51.34 310 SER A N 1
ATOM 2318 C CA . SER A 1 310 ? 21.281 -0.305 14.544 1.00 51.34 310 SER A CA 1
ATOM 2319 C C . SER A 1 310 ? 20.204 0.753 14.738 1.00 51.34 310 SER A C 1
ATOM 2321 O O . SER A 1 310 ? 19.060 0.457 15.059 1.00 51.34 310 SER A O 1
ATOM 2323 N N . ASN A 1 311 ? 20.554 2.013 14.448 1.00 61.34 311 ASN A N 1
ATOM 2324 C CA . ASN A 1 311 ? 19.580 2.994 13.955 1.00 61.34 311 ASN A CA 1
ATOM 2325 C C . ASN A 1 311 ? 19.115 2.535 12.563 1.00 61.34 311 ASN A C 1
ATOM 2327 O O . ASN A 1 311 ? 19.454 3.131 11.540 1.00 61.34 311 ASN A O 1
ATOM 2331 N N . ALA A 1 312 ? 18.424 1.397 12.502 1.00 69.88 312 ALA A N 1
ATOM 2332 C CA . ALA A 1 312 ? 17.906 0.867 11.260 1.00 69.88 312 ALA A CA 1
ATOM 2333 C C . ALA A 1 312 ? 16.754 1.771 10.822 1.00 69.88 312 ALA A C 1
ATOM 2335 O O . ALA A 1 312 ? 15.630 1.659 11.308 1.00 69.88 312 ALA A O 1
ATOM 2336 N N . HIS A 1 313 ? 17.049 2.696 9.911 1.00 82.62 313 HIS A N 1
ATOM 2337 C CA . HIS A 1 313 ? 16.015 3.468 9.246 1.00 82.62 313 HIS A CA 1
ATOM 2338 C C . HIS A 1 313 ? 15.202 2.530 8.360 1.00 82.62 313 HIS A C 1
ATOM 2340 O O . HIS A 1 313 ? 15.722 1.930 7.415 1.00 82.62 313 HIS A O 1
ATOM 2346 N N . LYS A 1 314 ? 13.913 2.415 8.658 1.00 89.81 314 LYS A N 1
ATOM 2347 C CA . LYS A 1 314 ? 12.967 1.653 7.853 1.00 89.81 314 LYS A CA 1
ATOM 2348 C C . LYS A 1 314 ? 12.146 2.615 7.013 1.00 89.81 314 LYS A C 1
ATOM 2350 O O . LYS A 1 314 ? 11.627 3.598 7.529 1.00 89.81 314 LYS A O 1
ATOM 2355 N N . CYS A 1 315 ? 12.040 2.341 5.720 1.00 93.25 315 CYS A N 1
ATOM 2356 C CA . CYS A 1 315 ? 11.172 3.088 4.817 1.00 93.25 315 CYS A CA 1
ATOM 2357 C C . CYS A 1 315 ? 10.005 2.179 4.444 1.00 93.25 315 CYS A C 1
ATOM 2359 O O . CYS A 1 315 ? 10.231 1.107 3.889 1.00 93.25 315 CYS A O 1
ATOM 2361 N N . GLU A 1 316 ? 8.781 2.577 4.759 1.00 95.00 316 GLU A N 1
ATOM 2362 C CA . GLU A 1 316 ? 7.556 1.831 4.477 1.00 95.00 316 GLU A CA 1
ATOM 2363 C C . GLU A 1 316 ? 6.682 2.607 3.491 1.00 95.00 316 GLU A C 1
ATOM 2365 O O . GLU A 1 316 ? 6.669 3.839 3.482 1.00 95.00 316 GLU A O 1
ATOM 2370 N N . VAL A 1 317 ? 5.969 1.861 2.649 1.00 97.12 317 VAL A N 1
ATOM 2371 C CA . VAL A 1 317 ? 4.969 2.393 1.724 1.00 97.12 317 VAL A CA 1
ATOM 2372 C C . VAL A 1 317 ? 3.679 1.643 1.987 1.00 97.12 317 VAL A C 1
ATOM 2374 O O . VAL A 1 317 ? 3.615 0.426 1.782 1.00 97.12 317 VAL A O 1
ATOM 2377 N N . GLU A 1 318 ? 2.686 2.377 2.467 1.00 97.81 318 GLU A N 1
ATOM 2378 C CA . GLU A 1 318 ? 1.382 1.861 2.868 1.00 97.81 318 GLU A CA 1
ATOM 2379 C C . GLU A 1 318 ? 0.302 2.551 2.030 1.00 97.81 318 GLU A C 1
ATOM 2381 O O . GLU A 1 318 ? 0.387 3.742 1.734 1.00 97.81 318 GLU A O 1
ATOM 2386 N N . LEU A 1 319 ? -0.692 1.789 1.583 1.00 98.19 319 LEU A N 1
ATOM 2387 C CA . LEU A 1 319 ? -1.863 2.298 0.893 1.00 98.19 319 LEU A CA 1
ATOM 2388 C C . LEU A 1 319 ? -3.087 1.936 1.719 1.00 98.19 319 LEU A C 1
ATOM 2390 O O . LEU A 1 319 ? -3.391 0.758 1.881 1.00 98.19 319 LEU A O 1
ATOM 2394 N N . GLU A 1 320 ? -3.804 2.936 2.203 1.00 97.62 320 GLU A N 1
ATOM 2395 C CA . GLU A 1 320 ? -4.961 2.756 3.075 1.00 97.62 320 GLU A CA 1
ATOM 2396 C C . GLU A 1 320 ? -6.238 3.207 2.370 1.00 97.62 320 GLU A C 1
ATOM 2398 O O . GLU A 1 320 ? -6.292 4.274 1.743 1.00 97.62 320 GLU A O 1
ATOM 2403 N N . LEU A 1 321 ? -7.297 2.403 2.472 1.00 98.00 321 LEU A N 1
ATOM 2404 C CA . LEU A 1 321 ? -8.599 2.793 1.946 1.00 98.00 321 LEU A CA 1
ATOM 2405 C C . LEU A 1 321 ? -9.221 3.868 2.847 1.00 98.00 321 LEU A C 1
ATOM 2407 O O . LEU A 1 321 ? -9.499 3.626 4.019 1.00 98.00 321 LEU A O 1
ATOM 2411 N N . ALA A 1 322 ? -9.510 5.047 2.293 1.00 96.56 322 ALA A N 1
ATOM 2412 C CA . ALA A 1 322 ? -10.069 6.157 3.055 1.00 96.56 322 ALA A CA 1
ATOM 2413 C C . ALA A 1 322 ? -11.378 5.771 3.768 1.00 96.56 322 ALA A C 1
ATOM 2415 O O . ALA A 1 322 ? -12.260 5.133 3.185 1.00 96.56 322 ALA A O 1
ATOM 2416 N N . GLN A 1 323 ? -11.558 6.264 4.998 1.00 95.31 323 GLN A N 1
ATOM 2417 C CA . GLN A 1 323 ? -12.694 5.915 5.861 1.00 95.31 323 GLN A CA 1
ATOM 2418 C C . GLN A 1 323 ? -14.070 6.101 5.199 1.00 95.31 323 GLN A C 1
ATOM 2420 O O . GLN A 1 323 ? -14.998 5.325 5.441 1.00 95.31 323 GLN A O 1
ATOM 2425 N N . SER A 1 324 ? -14.228 7.117 4.345 1.00 96.12 324 SER A N 1
ATOM 2426 C CA . SER A 1 324 ? -15.471 7.350 3.600 1.00 96.12 324 SER A CA 1
ATOM 2427 C C . SER A 1 324 ? -15.755 6.239 2.583 1.00 96.12 324 SER A C 1
ATOM 2429 O O . SER A 1 324 ? -16.884 5.751 2.512 1.00 96.12 324 SER A O 1
ATOM 2431 N N . ALA A 1 325 ? -14.737 5.797 1.842 1.00 97.19 325 ALA A N 1
ATOM 2432 C CA . ALA A 1 325 ? -14.841 4.700 0.885 1.00 97.19 325 ALA A CA 1
ATOM 2433 C C . ALA A 1 325 ? -15.023 3.352 1.593 1.00 97.19 325 ALA A C 1
ATOM 2435 O O . ALA A 1 325 ? -15.869 2.563 1.178 1.00 97.19 325 ALA A O 1
ATOM 2436 N N . MET A 1 326 ? -14.322 3.129 2.708 1.00 97.62 326 MET A N 1
ATOM 2437 C CA . MET A 1 326 ? -14.524 1.963 3.572 1.00 97.62 326 MET A CA 1
ATOM 2438 C C . MET A 1 326 ? -15.970 1.891 4.086 1.00 97.62 326 MET A C 1
ATOM 2440 O O . MET A 1 326 ? -16.644 0.869 3.962 1.00 97.62 326 MET A O 1
ATOM 2444 N N . THR A 1 327 ? -16.500 3.006 4.594 1.00 96.38 327 THR A N 1
ATOM 2445 C CA . THR A 1 327 ? -17.891 3.090 5.063 1.00 96.38 327 THR A CA 1
ATOM 2446 C C . THR A 1 327 ? -18.876 2.790 3.932 1.00 96.38 327 THR A C 1
ATOM 2448 O O . THR A 1 327 ? -19.850 2.065 4.138 1.00 96.38 327 THR A O 1
ATOM 2451 N N . GLN A 1 328 ? -18.626 3.311 2.726 1.00 97.00 328 GLN A N 1
ATOM 2452 C CA . GLN A 1 328 ? -19.440 3.017 1.547 1.00 97.00 328 GLN A CA 1
ATOM 2453 C C . GLN A 1 328 ? -19.386 1.523 1.186 1.00 97.00 328 GLN A C 1
ATOM 2455 O O . GLN A 1 328 ? -20.433 0.912 0.959 1.00 97.00 328 GLN A O 1
ATOM 2460 N N . LEU A 1 329 ? -18.194 0.921 1.187 1.00 97.06 329 LEU A N 1
ATOM 2461 C CA . LEU A 1 329 ? -17.978 -0.497 0.898 1.00 97.06 329 LEU A CA 1
ATOM 2462 C C . LEU A 1 329 ? -18.757 -1.388 1.874 1.00 97.06 329 LEU A C 1
ATOM 2464 O O . LEU A 1 329 ? -19.494 -2.285 1.457 1.00 97.06 329 LEU A O 1
ATOM 2468 N N . LEU A 1 330 ? -18.674 -1.096 3.173 1.00 96.25 330 LEU A N 1
ATOM 2469 C CA . LEU A 1 330 ? -19.381 -1.845 4.211 1.00 96.25 330 LEU A CA 1
ATOM 2470 C C . LEU A 1 330 ? -20.902 -1.634 4.145 1.00 96.25 330 LEU A C 1
ATOM 2472 O O . LEU A 1 330 ? -21.664 -2.584 4.313 1.00 96.25 330 LEU A O 1
ATOM 2476 N N . ARG A 1 331 ? -21.388 -0.424 3.858 1.00 96.25 331 ARG A N 1
ATOM 2477 C CA . ARG A 1 331 ? -22.838 -0.151 3.818 1.00 96.25 331 ARG A CA 1
ATOM 2478 C C . ARG A 1 331 ? -23.534 -0.679 2.568 1.00 96.25 331 ARG A C 1
ATOM 2480 O O . ARG A 1 331 ? -24.715 -1.007 2.637 1.00 96.25 331 ARG A O 1
ATOM 2487 N N . THR A 1 332 ? -22.832 -0.775 1.443 1.00 95.56 332 THR A N 1
ATOM 2488 C CA . THR A 1 332 ? -23.433 -1.252 0.189 1.00 95.56 332 THR A CA 1
ATOM 2489 C C . THR A 1 332 ? -23.885 -2.703 0.350 1.00 95.56 332 THR A C 1
ATOM 2491 O O . THR A 1 332 ? -23.140 -3.519 0.893 1.00 95.56 332 THR A O 1
ATOM 2494 N N . ALA A 1 333 ? -25.108 -3.038 -0.069 1.00 92.06 333 ALA A N 1
ATOM 2495 C CA . ALA A 1 333 ? -25.656 -4.391 0.054 1.00 92.06 333 ALA A CA 1
ATOM 2496 C C . ALA A 1 333 ? -24.879 -5.405 -0.811 1.00 92.06 333 ALA A C 1
ATOM 2498 O O . ALA A 1 333 ? -24.301 -5.050 -1.832 1.00 92.06 333 ALA A O 1
ATOM 2499 N N . SER A 1 334 ? -24.813 -6.664 -0.368 1.00 92.75 334 SER A N 1
ATOM 2500 C CA . SER A 1 334 ? -24.109 -7.724 -1.109 1.00 92.75 334 SER A CA 1
ATOM 2501 C C . SER A 1 334 ? -24.883 -8.118 -2.372 1.00 92.75 334 SER A C 1
ATOM 2503 O O . SER A 1 334 ? -26.110 -8.140 -2.341 1.00 92.75 334 SER A O 1
ATOM 2505 N N . GLY A 1 335 ? -24.171 -8.463 -3.451 1.00 90.88 335 GLY A N 1
ATOM 2506 C CA . GLY A 1 335 ? -24.778 -8.929 -4.706 1.00 90.88 335 GLY A CA 1
ATOM 2507 C C . GLY A 1 335 ? -25.516 -7.847 -5.497 1.00 90.88 335 GLY A C 1
ATOM 2508 O O . GLY A 1 335 ? -26.361 -8.171 -6.327 1.00 90.88 335 GLY A O 1
ATOM 2509 N N . THR A 1 336 ? -25.248 -6.568 -5.218 1.00 94.94 336 THR A N 1
ATOM 2510 C CA . THR A 1 336 ? -25.844 -5.458 -5.963 1.00 94.94 336 THR A CA 1
ATOM 2511 C C . THR A 1 336 ? -24.881 -4.915 -7.021 1.00 94.94 336 THR A C 1
ATOM 2513 O O . THR A 1 336 ? -23.677 -4.844 -6.764 1.00 94.94 336 THR A O 1
ATOM 2516 N N . PRO A 1 337 ? -25.388 -4.418 -8.168 1.00 96.31 337 PRO A N 1
ATOM 2517 C CA . PRO A 1 337 ? -24.548 -3.785 -9.186 1.00 96.31 337 PRO A CA 1
ATOM 2518 C C . PRO A 1 337 ? -23.725 -2.605 -8.648 1.00 96.31 337 PRO A C 1
ATOM 2520 O O . PRO A 1 337 ? -22.635 -2.324 -9.139 1.00 96.31 337 PRO A O 1
ATOM 2523 N N . GLN A 1 338 ? -24.227 -1.907 -7.623 1.00 96.31 338 GLN A N 1
ATOM 2524 C CA . GLN A 1 338 ? -23.505 -0.812 -6.978 1.00 96.31 338 GLN A CA 1
ATOM 2525 C C . GLN A 1 338 ? -22.258 -1.302 -6.235 1.00 96.31 338 GLN A C 1
ATOM 2527 O O . GLN A 1 338 ? -21.249 -0.596 -6.230 1.00 96.31 338 GLN A O 1
ATOM 2532 N N . LEU A 1 339 ? -22.314 -2.483 -5.607 1.00 95.50 339 LEU A N 1
ATOM 2533 C CA . LEU A 1 339 ? -21.146 -3.070 -4.954 1.00 95.50 339 LEU A CA 1
ATOM 2534 C C . LEU A 1 339 ? -20.095 -3.449 -5.994 1.00 95.50 339 LEU A C 1
ATOM 2536 O O . LEU A 1 339 ? -18.932 -3.103 -5.816 1.00 95.50 339 LEU A O 1
ATOM 2540 N N . ASP A 1 340 ? -20.513 -4.086 -7.085 1.00 95.00 340 ASP A N 1
ATOM 2541 C CA . ASP A 1 340 ? -19.602 -4.521 -8.145 1.00 95.00 340 ASP A CA 1
ATOM 2542 C C . ASP A 1 340 ? -18.911 -3.327 -8.816 1.00 95.00 340 ASP A C 1
ATOM 2544 O O . ASP A 1 340 ? -17.697 -3.338 -9.007 1.00 95.00 340 ASP A O 1
ATOM 2548 N N . GLN A 1 341 ? -19.652 -2.247 -9.091 1.00 95.69 341 GLN A N 1
ATOM 2549 C CA . GLN A 1 341 ? -19.082 -0.996 -9.606 1.00 95.69 341 GLN A CA 1
ATOM 2550 C C . GLN A 1 341 ? -18.113 -0.344 -8.615 1.00 95.69 341 GLN A C 1
ATOM 2552 O O . GLN A 1 341 ? -17.055 0.147 -9.013 1.00 95.69 341 GLN A O 1
ATOM 2557 N N . LEU A 1 342 ? -18.462 -0.324 -7.324 1.00 96.50 342 LEU A N 1
ATOM 2558 C CA . LEU A 1 342 ? -17.607 0.238 -6.282 1.00 96.50 342 LEU A CA 1
ATOM 2559 C C . LEU A 1 342 ? -16.300 -0.550 -6.158 1.00 96.50 342 LEU A C 1
ATOM 2561 O O . LEU A 1 342 ? -15.232 0.054 -6.180 1.00 96.50 342 LEU A O 1
ATOM 2565 N N . VAL A 1 343 ? -16.386 -1.876 -6.052 1.00 97.06 343 VAL A N 1
ATOM 2566 C CA . VAL A 1 343 ? -15.227 -2.771 -5.964 1.00 97.06 343 VAL A CA 1
ATOM 2567 C C . VAL A 1 343 ? -14.380 -2.661 -7.227 1.00 97.06 343 VAL A C 1
ATOM 2569 O O . VAL A 1 343 ? -13.177 -2.450 -7.118 1.00 97.06 343 VAL A O 1
ATOM 2572 N N . GLY A 1 344 ? -15.000 -2.699 -8.410 1.00 95.69 344 GLY A N 1
ATOM 2573 C CA . GLY A 1 344 ? -14.303 -2.556 -9.686 1.00 95.69 344 GLY A CA 1
ATOM 2574 C C . GLY A 1 344 ? -13.487 -1.270 -9.762 1.00 95.69 344 GLY A C 1
ATOM 2575 O O . GLY A 1 344 ? -12.286 -1.323 -10.019 1.00 95.69 344 GLY A O 1
ATOM 2576 N N . ARG A 1 345 ? -14.107 -0.135 -9.417 1.00 96.00 345 ARG A N 1
ATOM 2577 C CA . ARG A 1 345 ? -13.422 1.159 -9.344 1.00 96.00 345 ARG A CA 1
ATOM 2578 C C . ARG A 1 345 ? -12.268 1.143 -8.340 1.00 96.00 345 ARG A C 1
ATOM 2580 O O . ARG A 1 345 ? -11.174 1.572 -8.681 1.00 96.00 345 ARG A O 1
ATOM 2587 N N . LEU A 1 346 ? -12.499 0.680 -7.108 1.00 97.31 346 LEU A N 1
ATOM 2588 C CA . LEU A 1 346 ? -11.471 0.681 -6.058 1.00 97.31 346 LEU A CA 1
ATOM 2589 C C . LEU A 1 346 ? -10.263 -0.189 -6.430 1.00 97.31 346 LEU A C 1
ATOM 2591 O O . LEU A 1 346 ? -9.135 0.187 -6.120 1.00 97.31 346 LEU A O 1
ATOM 2595 N N . SER A 1 347 ? -10.485 -1.320 -7.100 1.00 96.56 347 SER A N 1
ATOM 2596 C CA . SER A 1 347 ? -9.416 -2.192 -7.593 1.00 96.56 347 SER A CA 1
ATOM 2597 C C . SER A 1 347 ? -8.617 -1.567 -8.730 1.00 96.56 347 SER A C 1
ATOM 2599 O O . SER A 1 347 ? -7.398 -1.693 -8.745 1.00 96.56 347 SER A O 1
ATOM 2601 N N . GLU A 1 348 ? -9.283 -0.890 -9.667 1.00 95.06 348 GLU A N 1
ATOM 2602 C CA . GLU A 1 348 ? -8.620 -0.179 -10.768 1.00 95.06 348 GLU A CA 1
ATOM 2603 C C . GLU A 1 348 ? -7.805 1.015 -10.250 1.00 95.06 348 GLU A C 1
ATOM 2605 O O . GLU A 1 348 ? -6.677 1.229 -10.690 1.00 95.06 348 GLU A O 1
ATOM 2610 N N . GLU A 1 349 ? -8.331 1.755 -9.265 1.00 95.81 349 GLU A N 1
ATOM 2611 C CA . GLU A 1 349 ? -7.578 2.810 -8.576 1.00 95.81 349 GLU A CA 1
ATOM 2612 C C . GLU A 1 349 ? -6.320 2.251 -7.901 1.00 95.81 349 GLU A C 1
ATOM 2614 O O . GLU A 1 349 ? -5.239 2.822 -8.050 1.00 95.81 349 GLU A O 1
ATOM 2619 N N . LEU A 1 350 ? -6.451 1.132 -7.182 1.00 96.56 350 LEU A N 1
ATOM 2620 C CA . LEU A 1 350 ? -5.335 0.497 -6.485 1.00 96.56 350 LEU A CA 1
ATOM 2621 C C . LEU A 1 350 ? -4.262 -0.001 -7.461 1.00 96.56 350 LEU A C 1
ATOM 2623 O O . LEU A 1 350 ? -3.083 0.280 -7.258 1.00 96.56 350 LEU A O 1
ATOM 2627 N N . ASP A 1 351 ? -4.653 -0.697 -8.530 1.00 94.19 351 ASP A N 1
ATOM 2628 C CA . ASP A 1 351 ? -3.721 -1.209 -9.542 1.00 94.19 351 ASP A CA 1
ATOM 2629 C C . ASP A 1 351 ? -2.967 -0.088 -10.260 1.00 94.19 351 ASP A C 1
ATOM 2631 O O . ASP A 1 351 ? -1.750 -0.175 -10.430 1.00 94.19 351 ASP A O 1
ATOM 2635 N N . ALA A 1 352 ? -3.646 1.012 -10.593 1.00 91.38 352 ALA A N 1
ATOM 2636 C CA . ALA A 1 352 ? -2.999 2.176 -11.186 1.00 91.38 352 ALA A CA 1
ATOM 2637 C C . ALA A 1 352 ? -1.959 2.807 -10.241 1.00 91.38 352 ALA A C 1
ATOM 2639 O O . ALA A 1 352 ? -0.866 3.168 -10.681 1.00 91.38 352 ALA A O 1
ATOM 2640 N N . ILE A 1 353 ? -2.263 2.912 -8.941 1.00 94.88 353 ILE A N 1
ATOM 2641 C CA . ILE A 1 353 ? -1.319 3.452 -7.950 1.00 94.88 353 ILE A CA 1
ATOM 2642 C C . ILE A 1 353 ? -0.135 2.502 -7.760 1.00 94.88 353 ILE A C 1
ATOM 2644 O O . ILE A 1 353 ? 1.011 2.947 -7.810 1.00 94.88 353 ILE A O 1
ATOM 2648 N N . ILE A 1 354 ? -0.382 1.202 -7.580 1.00 94.44 354 ILE A N 1
ATOM 2649 C CA . ILE A 1 354 ? 0.684 0.202 -7.434 1.00 94.44 354 ILE A CA 1
ATOM 2650 C C . ILE A 1 354 ? 1.575 0.178 -8.676 1.00 94.44 354 ILE A C 1
ATOM 2652 O O . ILE A 1 354 ? 2.795 0.168 -8.538 1.00 94.44 354 ILE A O 1
ATOM 2656 N N . SER A 1 355 ? 1.002 0.252 -9.876 1.00 89.88 355 SER A N 1
ATOM 2657 C CA . SER A 1 355 ? 1.764 0.302 -11.127 1.00 89.88 355 SER A CA 1
ATOM 2658 C C . SER A 1 355 ? 2.622 1.564 -11.250 1.00 89.88 355 SER A C 1
ATOM 2660 O O . SER A 1 355 ? 3.725 1.496 -11.786 1.00 89.88 355 SER A O 1
ATOM 2662 N N . ALA A 1 356 ? 2.165 2.704 -10.722 1.00 89.69 356 ALA A N 1
ATOM 2663 C CA . ALA A 1 356 ? 2.960 3.931 -10.688 1.00 89.69 356 ALA A CA 1
ATOM 2664 C C . ALA A 1 356 ? 4.098 3.878 -9.651 1.00 89.69 356 ALA A C 1
ATOM 2666 O O . ALA A 1 356 ? 5.189 4.389 -9.903 1.00 89.69 356 ALA A O 1
ATOM 2667 N N . LEU A 1 357 ? 3.857 3.269 -8.485 1.00 91.31 357 LEU A N 1
ATOM 2668 C CA . LEU A 1 357 ? 4.837 3.174 -7.396 1.00 91.31 357 LEU A CA 1
ATOM 2669 C C . LEU A 1 357 ? 5.870 2.067 -7.617 1.00 91.31 357 LEU A C 1
ATOM 2671 O O . LEU A 1 357 ? 7.030 2.208 -7.238 1.00 91.31 357 LEU A O 1
ATOM 2675 N N . ASN A 1 358 ? 5.442 0.957 -8.204 1.00 90.31 358 ASN A N 1
ATOM 2676 C CA . ASN A 1 358 ? 6.201 -0.277 -8.334 1.00 90.31 358 ASN A CA 1
ATOM 2677 C C . ASN A 1 358 ? 6.149 -0.768 -9.793 1.00 90.31 358 ASN A C 1
ATOM 2679 O O . ASN A 1 358 ? 5.599 -1.846 -10.065 1.00 90.31 358 ASN A O 1
ATOM 2683 N N . PRO A 1 359 ? 6.674 0.045 -10.736 1.00 79.69 359 PRO A N 1
ATOM 2684 C CA . PRO A 1 359 ? 6.550 -0.208 -12.164 1.00 79.69 359 PRO A CA 1
ATOM 2685 C C . PRO A 1 359 ? 7.106 -1.584 -12.521 1.00 79.69 359 PRO A C 1
ATOM 2687 O O . PRO A 1 359 ? 8.124 -2.022 -11.979 1.00 79.69 359 PRO A O 1
ATOM 2690 N N . ARG A 1 360 ? 6.408 -2.272 -13.427 1.00 76.19 360 ARG A N 1
ATOM 2691 C CA . ARG A 1 360 ? 6.819 -3.588 -13.910 1.00 76.19 360 ARG A CA 1
ATOM 2692 C C . ARG A 1 360 ? 7.938 -3.420 -14.937 1.00 76.19 360 ARG A C 1
ATOM 2694 O O . ARG A 1 360 ? 7.766 -2.703 -15.918 1.00 76.19 360 ARG A O 1
ATOM 2701 N N . GLU A 1 361 ? 9.054 -4.109 -14.737 1.00 62.66 361 GLU A N 1
ATOM 2702 C CA . GLU A 1 361 ? 10.218 -4.103 -15.633 1.00 62.66 361 GLU A CA 1
ATOM 2703 C C . GLU A 1 361 ? 9.888 -4.680 -17.027 1.00 62.66 361 GLU A C 1
ATOM 2705 O O . GLU A 1 361 ? 10.572 -4.384 -18.002 1.00 62.66 361 GLU A O 1
ATOM 2710 N N . GLU A 1 362 ? 8.787 -5.430 -17.160 1.00 51.16 362 GLU A N 1
ATOM 2711 C CA . GLU A 1 362 ? 8.316 -5.995 -18.435 1.00 51.16 362 GLU A CA 1
ATOM 2712 C C . GLU A 1 362 ? 7.707 -4.982 -19.412 1.00 51.16 362 GLU A C 1
ATOM 2714 O O . GLU A 1 362 ? 7.582 -5.294 -20.597 1.00 51.16 362 GLU A O 1
ATOM 2719 N N . ALA A 1 363 ? 7.383 -3.758 -18.978 1.00 44.38 363 ALA A N 1
ATOM 2720 C CA . ALA A 1 363 ? 6.793 -2.740 -19.854 1.00 44.38 363 ALA A CA 1
ATOM 2721 C C . ALA A 1 363 ? 7.723 -2.273 -21.001 1.00 44.38 363 ALA A C 1
ATOM 2723 O O . ALA A 1 363 ? 7.339 -1.414 -21.787 1.00 44.38 363 ALA A O 1
ATOM 2724 N N . GLY A 1 364 ? 8.945 -2.808 -21.103 1.00 42.34 364 GLY A N 1
ATOM 2725 C CA . GLY A 1 364 ? 9.961 -2.344 -22.042 1.00 42.34 364 GLY A CA 1
ATOM 2726 C C . GLY A 1 364 ? 10.299 -3.258 -23.221 1.00 42.34 364 GLY A C 1
ATOM 2727 O O . GLY A 1 364 ? 11.119 -2.838 -24.021 1.00 42.34 364 GLY A O 1
ATOM 2728 N N . LEU A 1 365 ? 9.768 -4.480 -23.355 1.00 45.56 365 LEU A N 1
ATOM 2729 C CA . LEU A 1 365 ? 10.250 -5.408 -24.407 1.00 45.56 365 LEU A CA 1
ATOM 2730 C C . LEU A 1 365 ? 9.210 -5.825 -25.455 1.00 45.56 365 LEU A C 1
ATOM 2732 O O . LEU A 1 365 ? 9.606 -6.149 -26.573 1.00 45.56 365 LEU A O 1
ATOM 2736 N N . GLU A 1 366 ? 7.911 -5.821 -25.140 1.00 43.91 366 GLU A N 1
ATOM 2737 C CA . GLU A 1 366 ? 6.868 -6.234 -26.103 1.00 43.91 366 GLU A CA 1
ATOM 2738 C C . GLU A 1 366 ? 6.383 -5.088 -27.014 1.00 43.91 366 GLU A C 1
ATOM 2740 O O . GLU A 1 366 ? 5.920 -5.365 -28.116 1.00 43.91 366 GLU A O 1
ATOM 2745 N N . ASP A 1 367 ? 6.571 -3.828 -26.600 1.00 45.25 367 ASP A N 1
ATOM 2746 C CA . ASP A 1 367 ? 6.110 -2.603 -27.288 1.00 45.25 367 ASP A CA 1
ATOM 2747 C C . ASP A 1 367 ? 7.280 -1.703 -27.729 1.00 45.25 367 ASP A C 1
ATOM 2749 O O . ASP A 1 367 ? 7.192 -0.474 -27.768 1.00 45.25 367 ASP A O 1
ATOM 2753 N N . LEU A 1 368 ? 8.429 -2.306 -28.040 1.00 55.22 368 LEU A N 1
ATOM 2754 C CA . LEU A 1 368 ? 9.526 -1.541 -28.612 1.00 55.22 368 LEU A CA 1
ATOM 2755 C C . LEU A 1 368 ? 9.108 -1.023 -29.995 1.00 55.22 368 LEU A C 1
ATOM 2757 O O . LEU A 1 368 ? 8.870 -1.812 -30.913 1.00 55.22 368 LEU A O 1
ATOM 2761 N N . GLY A 1 369 ? 9.037 0.299 -30.149 1.00 58.28 369 GLY A N 1
ATOM 2762 C CA . GLY A 1 369 ? 8.840 0.920 -31.453 1.00 58.28 369 GLY A CA 1
ATOM 2763 C C . GLY A 1 369 ? 9.961 0.499 -32.400 1.00 58.28 369 GLY A C 1
ATOM 2764 O O . GLY A 1 369 ? 11.137 0.524 -32.023 1.00 58.28 369 GLY A O 1
ATOM 2765 N N . GLU A 1 370 ? 9.610 0.081 -33.618 1.00 72.25 370 GLU A N 1
ATOM 2766 C CA . GLU A 1 370 ? 10.617 -0.141 -34.655 1.00 72.25 370 GLU A CA 1
ATOM 2767 C C . GLU A 1 370 ? 11.345 1.185 -34.903 1.00 72.25 370 GLU A C 1
ATOM 2769 O O . GLU A 1 370 ? 10.722 2.227 -35.123 1.00 72.25 370 GLU A O 1
ATOM 2774 N N . ALA A 1 371 ? 12.674 1.156 -34.825 1.00 76.69 371 ALA A N 1
ATOM 2775 C CA . ALA A 1 371 ? 13.471 2.330 -35.127 1.00 76.69 371 ALA A CA 1
ATOM 2776 C C . ALA A 1 371 ? 13.321 2.666 -36.616 1.00 76.69 371 ALA A C 1
ATOM 2778 O O . ALA A 1 371 ? 13.185 1.773 -37.454 1.00 76.69 371 ALA A O 1
ATOM 2779 N N . SER A 1 372 ? 13.402 3.952 -36.967 1.00 82.56 372 SER A N 1
ATOM 2780 C CA . SER A 1 372 ? 13.340 4.358 -38.377 1.00 82.56 372 SER A CA 1
ATOM 2781 C C . SER A 1 372 ? 14.359 3.597 -39.239 1.00 82.56 372 SER A C 1
ATOM 2783 O O . SER A 1 372 ? 15.459 3.270 -38.781 1.00 82.56 372 SER A O 1
ATOM 2785 N N . ASP A 1 373 ? 14.037 3.372 -40.514 1.00 83.81 373 ASP A N 1
ATOM 2786 C CA . ASP A 1 373 ? 14.929 2.680 -41.457 1.00 83.81 373 ASP A CA 1
ATOM 2787 C C . ASP A 1 373 ? 16.330 3.305 -41.510 1.00 83.81 373 ASP A C 1
ATOM 2789 O O . ASP A 1 373 ? 17.336 2.602 -41.621 1.00 83.81 373 ASP A O 1
ATOM 2793 N N . ALA A 1 374 ? 16.411 4.632 -41.365 1.00 82.69 374 ALA A N 1
ATOM 2794 C CA . ALA A 1 374 ? 17.668 5.366 -41.345 1.00 82.69 374 ALA A CA 1
ATOM 2795 C C . ALA A 1 374 ? 18.532 5.017 -40.121 1.00 82.69 374 ALA A C 1
ATOM 2797 O O . ALA A 1 374 ? 19.740 4.826 -40.263 1.00 82.69 374 ALA A O 1
ATOM 2798 N N . ILE A 1 375 ? 17.930 4.908 -38.932 1.00 80.69 375 ILE A N 1
ATOM 2799 C CA . ILE A 1 375 ? 18.636 4.490 -37.711 1.00 80.69 375 ILE A CA 1
ATOM 2800 C C . ILE A 1 375 ? 19.010 3.007 -37.814 1.00 80.69 375 ILE A C 1
ATOM 2802 O O . ILE A 1 375 ? 20.140 2.634 -37.507 1.00 80.69 375 ILE A O 1
ATOM 2806 N N . THR A 1 376 ? 18.102 2.170 -38.322 1.00 84.19 376 THR A N 1
ATOM 2807 C CA . THR A 1 376 ? 18.341 0.738 -38.547 1.00 84.19 376 THR A CA 1
ATOM 2808 C C . THR A 1 376 ? 19.535 0.499 -39.474 1.00 84.19 376 THR A C 1
ATOM 2810 O O . THR A 1 376 ? 20.385 -0.345 -39.184 1.00 84.19 376 THR A O 1
ATOM 2813 N N . ALA A 1 377 ? 19.645 1.254 -40.571 1.00 84.50 377 ALA A N 1
ATOM 2814 C CA . ALA A 1 377 ? 20.772 1.163 -41.496 1.00 84.50 377 ALA A CA 1
ATOM 2815 C C . ALA A 1 377 ? 22.102 1.540 -40.821 1.00 84.50 377 ALA A C 1
ATOM 2817 O O . ALA A 1 377 ? 23.075 0.794 -40.931 1.00 84.50 377 ALA A O 1
ATOM 2818 N N . ARG A 1 378 ? 22.125 2.639 -40.054 1.00 85.94 378 ARG A N 1
ATOM 2819 C CA . ARG A 1 378 ? 23.315 3.077 -39.301 1.00 85.94 378 ARG A CA 1
ATOM 2820 C C . ARG A 1 378 ? 23.722 2.090 -38.209 1.00 85.94 378 ARG A C 1
ATOM 2822 O O . ARG A 1 378 ? 24.908 1.871 -37.984 1.00 85.94 378 ARG A O 1
ATOM 2829 N N . ALA A 1 379 ? 22.753 1.469 -37.542 1.00 82.50 379 ALA A N 1
ATOM 2830 C CA . ALA A 1 379 ? 23.016 0.437 -36.547 1.00 82.50 379 ALA A CA 1
ATOM 2831 C C . ALA A 1 379 ? 23.606 -0.829 -37.184 1.00 82.50 379 ALA A C 1
ATOM 2833 O O . ALA A 1 379 ? 24.565 -1.389 -36.661 1.00 82.50 379 ALA A O 1
ATOM 2834 N N . ARG A 1 380 ? 23.111 -1.245 -38.358 1.00 82.56 380 ARG A N 1
ATOM 2835 C CA . ARG A 1 380 ? 23.706 -2.353 -39.126 1.00 82.56 380 ARG A CA 1
ATOM 2836 C C . ARG A 1 380 ? 25.143 -2.060 -39.545 1.00 82.56 380 ARG A C 1
ATOM 2838 O O . ARG A 1 380 ? 25.984 -2.950 -39.447 1.00 82.56 380 ARG A O 1
ATOM 2845 N N . GLU A 1 381 ? 25.425 -0.836 -39.984 1.00 82.75 381 GLU A N 1
ATOM 2846 C CA . GLU A 1 381 ? 26.781 -0.396 -40.330 1.00 82.75 381 GLU A CA 1
ATOM 2847 C C . GLU A 1 381 ? 27.708 -0.449 -39.108 1.00 82.75 381 GLU A C 1
ATOM 2849 O O . GLU A 1 381 ? 28.764 -1.078 -39.166 1.00 82.75 381 GLU A O 1
ATOM 2854 N N . ALA A 1 382 ? 27.275 0.115 -37.974 1.00 78.81 382 ALA A N 1
ATOM 2855 C CA . ALA A 1 382 ? 28.027 0.081 -36.720 1.00 78.81 382 ALA A CA 1
ATOM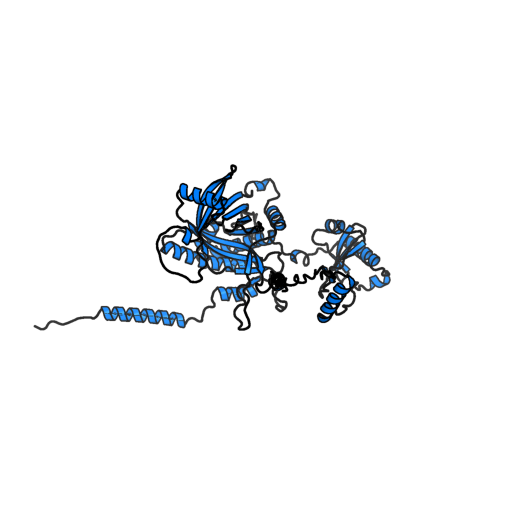 2856 C C . ALA A 1 382 ? 28.295 -1.356 -36.243 1.00 78.81 382 ALA A C 1
ATOM 2858 O O . ALA A 1 382 ? 29.423 -1.690 -35.885 1.00 78.81 382 ALA A O 1
ATOM 2859 N N . LEU A 1 383 ? 27.283 -2.226 -36.301 1.00 76.69 383 LEU A N 1
ATOM 2860 C CA . LEU A 1 383 ? 27.400 -3.634 -35.930 1.00 76.69 383 LEU A CA 1
ATOM 2861 C C . LEU A 1 383 ? 28.354 -4.395 -36.864 1.00 76.69 383 LEU A C 1
ATOM 2863 O O . LEU A 1 383 ? 29.188 -5.166 -36.397 1.00 76.69 383 LEU A O 1
ATOM 2867 N N . THR A 1 384 ? 28.278 -4.154 -38.175 1.00 75.88 384 THR A N 1
ATOM 2868 C CA . THR A 1 384 ? 29.175 -4.779 -39.164 1.00 75.88 384 THR A CA 1
ATOM 2869 C C . THR A 1 384 ? 30.622 -4.338 -38.949 1.00 75.88 384 THR A C 1
ATOM 2871 O O . THR A 1 384 ? 31.522 -5.181 -38.931 1.00 75.88 384 THR A O 1
ATOM 2874 N N . GLY A 1 385 ? 30.837 -3.041 -38.703 1.00 73.12 385 GLY A N 1
ATOM 2875 C CA . GLY A 1 385 ? 32.147 -2.480 -38.378 1.00 73.12 385 GLY A CA 1
ATOM 2876 C C . GLY A 1 385 ? 32.734 -3.054 -37.087 1.00 73.12 385 GLY A C 1
ATOM 2877 O O . GLY A 1 385 ? 33.895 -3.455 -37.072 1.00 73.12 385 GLY A O 1
ATOM 2878 N N . ALA A 1 386 ? 31.926 -3.170 -36.029 1.00 68.69 386 ALA A N 1
ATOM 2879 C CA . ALA A 1 386 ? 32.355 -3.722 -34.742 1.00 68.69 386 ALA A CA 1
ATOM 2880 C C . ALA A 1 386 ? 32.753 -5.208 -34.820 1.00 68.69 386 ALA A C 1
ATOM 2882 O O . ALA A 1 386 ? 33.629 -5.655 -34.084 1.00 68.69 386 ALA A O 1
ATOM 2883 N N . LEU A 1 387 ? 32.134 -5.976 -35.720 1.00 67.81 387 LEU A N 1
ATOM 2884 C CA . LEU A 1 387 ? 32.393 -7.411 -35.882 1.00 67.81 387 LEU A CA 1
ATOM 2885 C C . LEU A 1 387 ? 33.521 -7.731 -36.867 1.00 67.81 387 LEU A C 1
ATOM 2887 O O . LEU A 1 387 ? 33.858 -8.904 -37.032 1.00 67.81 387 LEU A O 1
ATOM 2891 N N . GLY A 1 388 ? 34.066 -6.724 -37.557 1.00 65.25 388 GLY A N 1
ATOM 2892 C CA . GLY A 1 388 ? 35.110 -6.914 -38.566 1.00 65.25 388 GLY A CA 1
ATOM 2893 C C . GLY A 1 388 ? 34.695 -7.837 -39.719 1.00 65.25 388 GLY A C 1
ATOM 2894 O O . GLY A 1 388 ? 35.554 -8.452 -40.350 1.00 65.25 388 GLY A O 1
ATOM 2895 N N . ARG A 1 389 ? 33.386 -7.981 -39.975 1.00 61.75 389 ARG A N 1
ATOM 2896 C CA . ARG A 1 389 ? 32.855 -8.830 -41.050 1.00 61.75 389 ARG A CA 1
ATOM 2897 C C . ARG A 1 389 ? 32.935 -8.103 -42.387 1.00 61.75 389 ARG A C 1
ATOM 2899 O O . ARG A 1 389 ? 32.729 -6.894 -42.460 1.00 61.75 389 ARG A O 1
ATOM 2906 N N . SER A 1 390 ? 33.202 -8.850 -43.456 1.00 56.34 390 SER A N 1
ATOM 2907 C CA . SER A 1 390 ? 33.092 -8.303 -44.805 1.00 56.34 390 SER A CA 1
ATOM 2908 C C . SER A 1 390 ? 31.614 -8.074 -45.153 1.00 56.34 390 SER A C 1
ATOM 2910 O O . SER A 1 390 ? 30.743 -8.816 -44.695 1.00 56.34 390 SER A O 1
ATOM 2912 N N . ASP A 1 391 ? 31.311 -7.096 -46.014 1.00 53.88 391 ASP A N 1
ATOM 2913 C CA . ASP A 1 391 ? 29.948 -6.814 -46.516 1.00 53.88 391 ASP A CA 1
ATOM 2914 C C . ASP A 1 391 ? 29.244 -8.056 -47.104 1.00 53.88 391 ASP A C 1
ATOM 2916 O O . ASP A 1 391 ? 28.019 -8.107 -47.231 1.00 53.88 391 ASP A O 1
ATOM 2920 N N . ARG A 1 392 ? 30.023 -9.076 -47.482 1.00 47.38 392 ARG A N 1
ATOM 2921 C CA . ARG A 1 392 ? 29.540 -10.352 -48.009 1.00 47.38 392 ARG A CA 1
ATOM 2922 C C . ARG A 1 392 ? 28.932 -11.243 -46.919 1.00 47.38 392 ARG A C 1
ATOM 2924 O O . ARG A 1 392 ? 27.908 -11.862 -47.181 1.00 47.38 392 ARG A O 1
ATOM 2931 N N . ASP A 1 393 ? 29.492 -11.230 -45.710 1.00 51.41 393 ASP A N 1
ATOM 2932 C CA . ASP A 1 393 ? 29.035 -12.034 -44.564 1.00 51.41 393 ASP A CA 1
ATOM 2933 C C . ASP A 1 393 ? 27.820 -11.401 -43.860 1.00 51.41 393 ASP A C 1
ATOM 2935 O O . ASP A 1 393 ? 27.023 -12.087 -43.219 1.00 51.41 393 ASP A O 1
ATOM 2939 N N . ALA A 1 394 ? 27.646 -10.082 -43.999 1.00 51.03 394 ALA A N 1
ATOM 2940 C CA . ALA A 1 394 ? 26.483 -9.346 -43.498 1.00 51.03 394 ALA A CA 1
ATOM 2941 C C . ALA A 1 394 ? 25.207 -9.607 -44.328 1.00 51.03 394 ALA A C 1
ATOM 2943 O O . ALA A 1 394 ? 24.093 -9.534 -43.803 1.00 51.03 394 ALA A O 1
ATOM 2944 N N . ARG A 1 395 ? 25.353 -9.952 -45.618 1.00 51.72 395 ARG A N 1
ATOM 2945 C CA . ARG A 1 395 ? 24.232 -10.218 -46.544 1.00 51.72 395 ARG A CA 1
ATOM 2946 C C . ARG A 1 395 ? 23.513 -11.542 -46.292 1.00 51.72 395 ARG A C 1
ATOM 2948 O O . ARG A 1 395 ? 22.368 -11.677 -46.710 1.00 51.72 395 ARG A O 1
ATOM 2955 N N . GLU A 1 396 ? 24.134 -12.490 -45.592 1.00 54.19 396 GLU A N 1
ATOM 2956 C CA . GLU A 1 396 ? 23.505 -13.780 -45.269 1.00 54.19 396 GLU A CA 1
ATOM 2957 C C . GLU A 1 396 ? 22.563 -13.721 -44.055 1.00 54.19 396 GLU A C 1
ATOM 2959 O O . GLU A 1 396 ? 22.005 -14.739 -43.656 1.00 54.19 396 GLU A O 1
ATOM 2964 N N . GLY A 1 397 ? 22.344 -12.539 -43.462 1.00 52.19 397 GLY A N 1
ATOM 2965 C CA . GLY A 1 397 ? 21.331 -12.349 -42.417 1.00 52.19 397 GLY A CA 1
ATOM 2966 C C . GLY A 1 397 ? 21.580 -13.156 -41.137 1.00 52.19 397 GLY A C 1
ATOM 2967 O O . GLY A 1 397 ? 20.677 -13.286 -40.311 1.00 52.19 397 GLY A O 1
ATOM 2968 N N . SER A 1 398 ? 22.784 -13.712 -40.963 1.00 55.25 398 SER A N 1
ATOM 2969 C CA . SER A 1 398 ? 23.145 -14.461 -39.765 1.00 55.25 398 SER A CA 1
ATOM 2970 C C . SER A 1 398 ? 23.408 -13.492 -38.614 1.00 55.25 398 SER A C 1
ATOM 2972 O O . SER A 1 398 ? 24.336 -12.682 -38.656 1.00 55.25 398 SER A O 1
ATOM 2974 N N . PHE A 1 399 ? 22.577 -13.561 -37.572 1.00 56.78 399 PHE A N 1
ATOM 2975 C CA . PHE A 1 399 ? 22.833 -12.831 -36.336 1.00 56.78 399 PHE A CA 1
ATOM 2976 C C . PHE A 1 399 ? 24.209 -13.239 -35.785 1.00 56.78 399 PHE A C 1
ATOM 2978 O O . PHE A 1 399 ? 24.527 -14.434 -35.771 1.00 56.78 399 PHE A O 1
ATOM 2985 N N . PRO A 1 400 ? 25.038 -12.286 -35.338 1.00 56.41 400 PRO A N 1
ATOM 2986 C CA . PRO A 1 400 ? 26.341 -12.561 -34.749 1.00 56.41 400 PRO A CA 1
ATOM 2987 C C . PRO A 1 400 ? 26.166 -13.168 -33.350 1.00 56.41 400 PRO A C 1
ATOM 2989 O O . PRO A 1 400 ? 26.317 -12.502 -32.338 1.00 56.41 400 PRO A O 1
ATOM 2992 N N . GLY A 1 401 ? 25.812 -14.449 -33.296 1.00 51.78 401 GLY A N 1
ATOM 2993 C CA . GLY A 1 401 ? 25.776 -15.246 -32.077 1.00 51.78 401 GLY A CA 1
ATOM 2994 C C . GLY A 1 401 ? 26.855 -16.319 -32.126 1.00 51.78 401 GLY A C 1
ATOM 2995 O O . GLY A 1 401 ? 26.993 -17.034 -33.118 1.00 51.78 401 GLY A O 1
ATOM 2996 N N . THR A 1 402 ? 27.626 -16.458 -31.053 1.00 40.97 402 THR A N 1
ATOM 2997 C CA . THR A 1 402 ? 28.444 -17.656 -30.848 1.00 40.97 402 THR A CA 1
ATOM 2998 C C . THR A 1 402 ? 27.529 -18.830 -30.508 1.00 40.97 402 THR A C 1
ATOM 3000 O O . THR A 1 402 ? 26.661 -18.717 -29.640 1.00 40.97 402 THR A O 1
ATOM 3003 N N . MET A 1 403 ? 27.737 -19.962 -31.188 1.00 35.38 403 MET A N 1
ATOM 3004 C CA . MET A 1 403 ? 27.111 -21.245 -30.858 1.00 35.38 403 MET A CA 1
ATOM 3005 C C . MET A 1 403 ? 27.298 -21.515 -29.351 1.00 35.38 403 MET A C 1
ATOM 3007 O O . MET A 1 403 ? 28.403 -21.286 -28.846 1.00 35.38 403 MET A O 1
ATOM 3011 N N . PRO A 1 404 ? 26.263 -21.939 -28.602 1.00 41.47 404 PRO A N 1
ATOM 3012 C CA . PRO A 1 404 ? 26.389 -22.140 -27.165 1.00 41.47 404 PRO A CA 1
ATOM 3013 C C . PRO A 1 404 ? 27.488 -23.167 -26.889 1.00 41.47 404 PRO A C 1
ATOM 3015 O O . PRO A 1 404 ? 27.401 -24.324 -27.300 1.00 41.47 404 PRO A O 1
ATOM 3018 N N . ILE A 1 405 ? 28.532 -22.754 -26.173 1.00 36.88 405 ILE A N 1
ATOM 3019 C CA . ILE A 1 405 ? 29.363 -23.716 -25.462 1.00 36.88 405 ILE A CA 1
ATOM 3020 C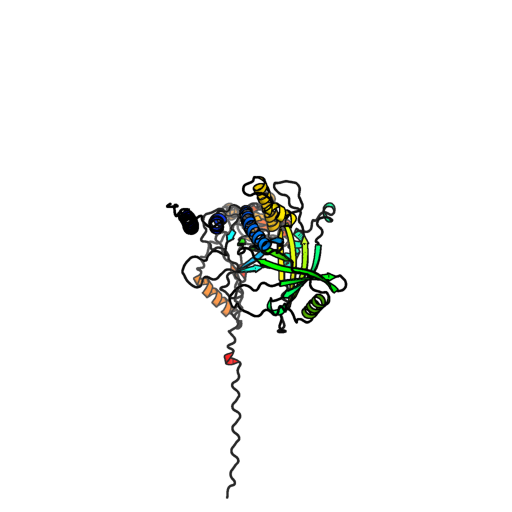 C . ILE A 1 405 ? 28.516 -24.119 -24.262 1.00 36.88 405 ILE A C 1
ATOM 3022 O O . ILE A 1 405 ? 28.325 -23.324 -23.345 1.00 36.88 405 ILE A O 1
ATOM 3026 N N . ASN A 1 406 ? 27.960 -25.330 -24.295 1.00 38.44 406 ASN A N 1
ATOM 3027 C CA . ASN A 1 406 ? 27.244 -25.900 -23.160 1.00 38.44 406 ASN A CA 1
ATOM 3028 C C . ASN A 1 406 ? 28.197 -25.993 -21.963 1.00 38.44 406 ASN A C 1
ATOM 3030 O O . ASN A 1 406 ? 28.923 -26.973 -21.792 1.00 38.44 406 ASN A O 1
ATOM 3034 N N . MET A 1 407 ? 28.196 -24.971 -21.114 1.00 42.44 407 MET A N 1
ATOM 3035 C CA . MET A 1 407 ? 28.797 -25.058 -19.799 1.00 42.44 407 MET A CA 1
ATOM 3036 C C . MET A 1 407 ? 27.827 -25.833 -18.915 1.00 42.44 407 MET A C 1
ATOM 3038 O O . MET A 1 407 ? 26.780 -25.334 -18.507 1.00 42.44 407 MET A O 1
ATOM 3042 N N . SER A 1 408 ? 28.148 -27.093 -18.631 1.00 45.91 408 SER A N 1
ATOM 3043 C CA . SER A 1 408 ? 27.354 -27.861 -17.676 1.00 45.91 408 SER A CA 1
ATOM 3044 C C . SER A 1 408 ? 27.404 -27.177 -16.302 1.00 45.91 408 SER A C 1
ATOM 3046 O O . SER A 1 408 ? 28.454 -26.668 -15.904 1.00 45.91 408 SER A O 1
ATOM 3048 N N . ARG A 1 409 ? 26.315 -27.216 -15.517 1.00 49.50 409 ARG A N 1
ATOM 3049 C CA . ARG A 1 409 ? 26.313 -26.703 -14.126 1.00 49.50 409 ARG A CA 1
ATOM 3050 C C . ARG A 1 409 ? 27.457 -27.278 -13.274 1.00 49.50 409 ARG A C 1
ATOM 3052 O O . ARG A 1 409 ? 27.909 -26.628 -12.339 1.00 49.50 409 ARG A O 1
ATOM 3059 N N . ARG A 1 410 ? 27.958 -28.472 -13.614 1.00 50.19 410 ARG A N 1
ATOM 3060 C CA . ARG A 1 410 ? 29.097 -29.126 -12.945 1.00 50.19 410 ARG A CA 1
ATOM 3061 C C . ARG A 1 410 ? 30.430 -28.408 -13.197 1.00 50.19 410 ARG A C 1
ATOM 3063 O O . ARG A 1 410 ? 31.322 -28.485 -12.362 1.00 50.19 410 ARG A O 1
ATOM 3070 N N . SER A 1 411 ? 30.556 -27.690 -14.312 1.00 48.16 411 SER A N 1
ATOM 3071 C CA . SER A 1 411 ? 31.756 -26.939 -14.699 1.00 48.16 411 SER A CA 1
ATOM 3072 C C . SER A 1 411 ? 31.908 -25.623 -13.926 1.00 48.16 411 SER A C 1
ATOM 3074 O O . SER A 1 411 ? 33.029 -25.151 -13.754 1.00 48.16 411 SER A O 1
ATOM 3076 N N . LEU A 1 412 ? 30.805 -25.062 -13.405 1.00 54.25 412 LEU A N 1
ATOM 3077 C CA . LEU A 1 412 ? 30.810 -23.820 -12.617 1.00 54.25 412 LEU A CA 1
ATOM 3078 C C . LEU A 1 412 ? 31.654 -23.948 -11.344 1.00 54.25 412 LEU A C 1
ATOM 3080 O O . LEU A 1 412 ? 32.435 -23.052 -11.042 1.00 54.25 412 LEU A O 1
ATOM 3084 N N . ALA A 1 413 ? 31.559 -25.085 -10.647 1.00 54.50 413 ALA A N 1
ATOM 3085 C CA . ALA A 1 413 ? 32.328 -25.343 -9.429 1.00 54.50 413 ALA A CA 1
ATOM 3086 C C . ALA A 1 413 ? 33.848 -25.366 -9.683 1.00 54.50 413 ALA A C 1
ATOM 3088 O O . ALA A 1 413 ? 34.626 -24.866 -8.874 1.00 54.50 413 ALA A O 1
ATOM 3089 N N . GLY A 1 414 ? 34.280 -25.902 -10.830 1.00 57.09 414 GLY A N 1
ATOM 3090 C CA . GLY A 1 414 ? 35.692 -25.907 -11.223 1.00 57.09 414 GLY A CA 1
ATOM 3091 C C . GLY A 1 414 ? 36.215 -24.512 -11.571 1.00 57.09 414 GLY A C 1
ATOM 3092 O O . GLY A 1 414 ? 37.316 -24.152 -11.166 1.00 57.09 414 GLY A O 1
ATOM 3093 N N . LEU A 1 415 ? 35.407 -23.707 -12.266 1.00 54.12 415 LEU A N 1
ATOM 3094 C CA . LEU A 1 415 ? 35.750 -22.334 -12.659 1.00 54.12 415 LEU A CA 1
ATOM 3095 C C . LEU A 1 415 ? 35.844 -21.398 -11.443 1.00 54.12 415 LEU A C 1
ATOM 3097 O O . LEU A 1 415 ? 36.792 -20.625 -11.325 1.00 54.12 415 LEU A O 1
ATOM 3101 N N . GLN A 1 416 ? 34.913 -21.553 -10.496 1.00 57.09 416 GLN A N 1
ATOM 3102 C CA . GLN A 1 416 ? 34.936 -20.905 -9.180 1.00 57.09 416 GLN A CA 1
ATOM 3103 C C . GLN A 1 416 ? 36.226 -21.219 -8.414 1.00 57.09 416 GLN A C 1
ATOM 3105 O O . GLN A 1 416 ? 36.862 -20.326 -7.858 1.00 57.09 416 GLN A O 1
ATOM 3110 N N . HIS A 1 417 ? 36.637 -22.489 -8.416 1.00 56.25 417 HIS A N 1
ATOM 3111 C CA . HIS A 1 417 ? 37.848 -22.936 -7.734 1.00 56.25 417 HIS A CA 1
ATOM 3112 C C . HIS A 1 417 ? 39.134 -22.440 -8.419 1.00 56.25 417 HIS A C 1
ATOM 3114 O O . HIS A 1 417 ? 40.150 -22.241 -7.751 1.00 56.25 417 HIS A O 1
ATOM 3120 N N . TYR A 1 418 ? 39.112 -22.242 -9.739 1.00 56.12 418 TYR A N 1
ATOM 3121 C CA . TYR A 1 418 ? 40.257 -21.730 -10.495 1.00 56.12 418 TYR A CA 1
ATOM 3122 C C . TYR A 1 418 ? 40.452 -20.222 -10.281 1.00 56.12 418 TYR A C 1
ATOM 3124 O O . TYR A 1 418 ? 41.569 -19.789 -10.011 1.00 56.12 418 TYR A O 1
ATOM 3132 N N . ALA A 1 419 ? 39.364 -19.439 -10.293 1.00 55.41 419 ALA A N 1
ATOM 3133 C CA . ALA A 1 419 ? 39.394 -17.993 -10.044 1.00 55.41 419 ALA A CA 1
ATOM 3134 C C . ALA A 1 419 ? 39.947 -17.635 -8.651 1.00 55.41 419 ALA A C 1
ATOM 3136 O O . ALA A 1 419 ? 40.670 -16.655 -8.507 1.00 55.41 419 ALA A O 1
ATOM 3137 N N . LEU A 1 420 ? 39.667 -18.464 -7.638 1.00 56.09 420 LEU A N 1
ATOM 3138 C CA . LEU A 1 420 ? 40.227 -18.335 -6.286 1.00 56.09 420 LEU A CA 1
ATOM 3139 C C . LEU A 1 420 ? 41.738 -18.605 -6.210 1.00 56.09 420 LEU A C 1
ATOM 3141 O O . LEU A 1 420 ? 42.405 -18.113 -5.305 1.00 56.09 420 LEU A O 1
ATOM 3145 N N . LYS A 1 421 ? 42.278 -19.426 -7.118 1.00 57.44 421 LYS A N 1
ATOM 3146 C CA . LYS A 1 421 ? 43.674 -19.883 -7.073 1.00 57.44 421 LYS A CA 1
ATOM 3147 C C . LYS A 1 421 ? 44.632 -18.903 -7.757 1.00 57.44 421 LYS A C 1
ATOM 3149 O O . LYS A 1 421 ? 45.788 -18.820 -7.355 1.00 57.44 421 LYS A O 1
ATOM 3154 N N . ASP A 1 422 ? 44.143 -18.172 -8.758 1.00 52.22 422 ASP A N 1
ATOM 3155 C CA . ASP A 1 422 ? 44.939 -17.263 -9.596 1.00 52.22 422 ASP A CA 1
ATOM 3156 C C . ASP A 1 422 ? 45.122 -15.862 -8.986 1.00 52.22 422 ASP A C 1
ATOM 3158 O O . ASP A 1 422 ? 46.121 -15.198 -9.246 1.00 52.22 422 ASP A O 1
ATOM 3162 N N . THR A 1 423 ? 44.194 -15.396 -8.142 1.00 56.09 423 THR A N 1
ATOM 3163 C CA . THR A 1 423 ? 44.266 -14.048 -7.544 1.00 56.09 423 THR A CA 1
ATOM 3164 C C . THR A 1 423 ? 45.157 -13.960 -6.305 1.00 56.09 423 THR A C 1
ATOM 3166 O O . THR A 1 423 ? 45.421 -12.858 -5.828 1.00 56.09 423 THR A O 1
ATOM 3169 N N . GLY A 1 424 ? 45.619 -15.095 -5.765 1.00 53.53 424 GLY A N 1
ATOM 3170 C CA . GLY A 1 424 ? 46.469 -15.145 -4.568 1.00 53.53 424 GLY A CA 1
ATOM 3171 C C . GLY A 1 424 ? 45.816 -14.585 -3.297 1.00 53.53 424 GLY A C 1
ATOM 3172 O O . GLY A 1 424 ? 46.503 -14.383 -2.297 1.00 53.53 424 GLY A O 1
ATOM 3173 N N . ASP A 1 425 ? 44.508 -14.316 -3.320 1.00 50.91 425 ASP A N 1
ATOM 3174 C CA . ASP A 1 425 ? 43.796 -13.716 -2.198 1.00 50.91 425 ASP A CA 1
ATOM 3175 C C . ASP A 1 425 ? 43.353 -14.797 -1.202 1.00 50.91 425 ASP A C 1
ATOM 3177 O O . ASP A 1 425 ? 42.325 -15.459 -1.371 1.00 50.91 425 ASP A O 1
ATOM 3181 N N . GLU A 1 426 ? 44.128 -14.962 -0.126 1.00 53.53 426 GLU A N 1
ATOM 3182 C CA . GLU A 1 426 ? 43.845 -15.891 0.981 1.00 53.53 426 GLU A CA 1
ATOM 3183 C C . GLU A 1 426 ? 42.499 -15.618 1.685 1.00 53.53 426 GLU A C 1
ATOM 3185 O O . GLU A 1 426 ? 42.038 -16.433 2.485 1.00 53.53 426 GLU A O 1
ATOM 3190 N N . ARG A 1 427 ? 41.838 -14.488 1.388 1.00 52.28 427 ARG A N 1
ATOM 3191 C CA . ARG A 1 427 ? 40.530 -14.110 1.948 1.00 52.28 427 ARG A CA 1
ATOM 3192 C C . ARG A 1 427 ? 39.341 -14.693 1.182 1.00 52.28 427 ARG A C 1
ATOM 3194 O O . ARG A 1 427 ? 38.203 -14.481 1.595 1.00 52.28 427 ARG A O 1
ATOM 3201 N N . GLY A 1 428 ? 39.581 -15.428 0.094 1.00 50.56 428 GLY A N 1
ATOM 3202 C CA . GLY A 1 428 ? 38.541 -16.161 -0.633 1.00 50.56 428 GLY A CA 1
ATOM 3203 C C . GLY A 1 428 ? 37.583 -15.284 -1.448 1.00 50.56 428 GLY A C 1
ATOM 3204 O O . GLY A 1 428 ? 36.470 -15.707 -1.746 1.00 50.56 428 GLY A O 1
ATOM 3205 N N . MET A 1 429 ? 37.998 -14.069 -1.810 1.00 50.09 429 MET A N 1
ATOM 3206 C CA . MET A 1 429 ? 37.145 -13.040 -2.418 1.00 50.09 429 MET A CA 1
ATOM 3207 C C . MET A 1 429 ? 37.548 -12.739 -3.868 1.00 50.09 429 MET A C 1
ATOM 3209 O O . MET A 1 429 ? 37.672 -11.584 -4.262 1.00 50.09 429 MET A O 1
ATOM 3213 N N . ALA A 1 430 ? 37.751 -13.769 -4.692 1.00 49.03 430 ALA A N 1
ATOM 3214 C CA . ALA A 1 430 ? 37.968 -13.562 -6.121 1.00 49.03 430 ALA A CA 1
ATOM 3215 C C . ALA A 1 430 ? 36.614 -13.345 -6.828 1.00 49.03 430 ALA A C 1
ATOM 3217 O O . ALA A 1 430 ? 35.804 -14.280 -6.872 1.00 49.03 430 ALA A O 1
ATOM 3218 N N . PRO A 1 431 ? 36.326 -12.151 -7.381 1.00 50.25 431 PRO A N 1
ATOM 3219 C CA . PRO A 1 431 ? 35.160 -11.978 -8.232 1.00 50.25 431 PRO A CA 1
ATOM 3220 C C . PRO A 1 431 ? 35.381 -12.789 -9.511 1.00 50.25 431 PRO A C 1
ATOM 3222 O O . PRO A 1 431 ? 36.386 -12.618 -10.198 1.00 50.25 431 PRO A O 1
ATOM 3225 N N . TYR A 1 432 ? 34.443 -13.668 -9.847 1.00 50.22 432 TYR A N 1
ATOM 3226 C CA . TYR A 1 432 ? 34.385 -14.262 -11.179 1.00 50.22 432 TYR A CA 1
ATOM 3227 C C . TYR A 1 432 ? 33.100 -13.795 -11.853 1.00 50.22 432 TYR A C 1
ATOM 3229 O O . TYR A 1 432 ? 32.034 -13.708 -11.237 1.00 50.22 432 TYR A O 1
ATOM 3237 N N . LEU A 1 433 ? 33.223 -13.441 -13.126 1.00 47.84 433 LEU A N 1
ATOM 3238 C CA . LEU A 1 433 ? 32.102 -13.011 -13.943 1.00 47.84 433 LEU A CA 1
ATOM 3239 C C . LEU A 1 433 ? 31.494 -14.262 -14.576 1.00 47.84 433 LEU A C 1
ATOM 3241 O O . LEU A 1 433 ? 32.146 -14.937 -15.371 1.00 47.84 433 LEU A O 1
ATOM 3245 N N . CYS A 1 434 ? 30.254 -14.584 -14.212 1.00 45.28 434 CYS A N 1
ATOM 3246 C CA . CYS A 1 434 ? 29.462 -15.563 -14.947 1.00 45.28 434 CYS A CA 1
ATOM 3247 C C . CYS A 1 434 ? 28.409 -14.821 -15.759 1.00 45.28 434 CYS A C 1
ATOM 3249 O O . CYS A 1 434 ? 27.499 -14.216 -15.193 1.00 45.28 434 CYS A O 1
ATOM 3251 N N . ALA A 1 435 ? 28.532 -14.896 -17.079 1.00 46.31 435 ALA A N 1
ATOM 3252 C CA . ALA A 1 435 ? 27.441 -14.576 -17.977 1.00 46.31 435 ALA A CA 1
ATOM 3253 C C . ALA A 1 435 ? 26.549 -15.816 -18.094 1.00 46.31 435 ALA A C 1
ATOM 3255 O O . ALA A 1 435 ? 26.971 -16.861 -18.597 1.00 46.31 435 ALA A O 1
ATOM 3256 N N . GLU A 1 436 ? 25.331 -15.737 -17.563 1.00 42.47 436 GLU A N 1
ATOM 3257 C CA . GLU A 1 436 ? 24.320 -16.743 -17.864 1.00 42.47 436 GLU A CA 1
ATOM 3258 C C . GLU A 1 436 ? 23.767 -16.428 -19.253 1.00 42.47 436 GLU A C 1
ATOM 3260 O O . GLU A 1 436 ? 22.959 -15.512 -19.420 1.00 42.47 436 GLU A O 1
ATOM 3265 N N . LYS A 1 437 ? 24.194 -17.201 -20.259 1.00 48.69 437 LYS A N 1
ATOM 3266 C CA . LYS A 1 437 ? 23.460 -17.292 -21.521 1.00 48.69 437 LYS A CA 1
ATOM 3267 C C . LYS A 1 437 ? 22.119 -17.944 -21.225 1.00 48.69 437 LYS A C 1
ATOM 3269 O O . LYS A 1 437 ? 21.976 -19.162 -21.276 1.00 48.69 437 LYS A O 1
ATOM 3274 N N . THR A 1 438 ? 21.133 -17.127 -20.881 1.00 42.81 438 THR A N 1
ATOM 3275 C CA . THR A 1 438 ? 19.746 -17.544 -21.041 1.00 42.81 438 THR A CA 1
ATOM 3276 C C . THR A 1 438 ? 19.541 -17.774 -22.539 1.00 42.81 438 THR A C 1
ATOM 3278 O O . THR A 1 438 ? 20.019 -16.984 -23.354 1.00 42.81 438 THR A O 1
ATOM 3281 N N . ASP A 1 439 ? 18.855 -18.850 -22.922 1.00 48.03 439 ASP A N 1
ATOM 3282 C CA . ASP A 1 439 ? 18.509 -19.214 -24.314 1.00 48.03 439 ASP A CA 1
ATOM 3283 C C . ASP A 1 439 ? 17.606 -18.162 -25.022 1.00 48.03 439 ASP A C 1
ATOM 3285 O O . ASP A 1 439 ? 16.851 -18.453 -25.950 1.00 48.03 439 ASP A O 1
ATOM 3289 N N . GLY A 1 440 ? 17.631 -16.909 -24.562 1.00 46.97 440 GLY A N 1
ATOM 3290 C CA . GLY A 1 440 ? 16.675 -15.864 -24.868 1.00 46.97 440 GLY A CA 1
ATOM 3291 C C . GLY A 1 440 ? 17.241 -14.447 -24.921 1.00 46.97 440 GLY A C 1
ATOM 3292 O O . GLY A 1 440 ? 16.425 -13.526 -24.896 1.00 46.97 440 GLY A O 1
ATOM 3293 N N . VAL A 1 441 ? 18.559 -14.222 -25.039 1.00 52.25 441 VAL A N 1
ATOM 3294 C CA . VAL A 1 441 ? 19.046 -12.887 -25.442 1.00 52.25 441 VAL A CA 1
ATOM 3295 C C . VAL A 1 441 ? 18.506 -12.598 -26.847 1.00 52.25 441 VAL A C 1
ATOM 3297 O O . VAL A 1 441 ? 18.922 -13.197 -27.837 1.00 52.25 441 VAL A O 1
ATOM 3300 N N . ARG A 1 442 ? 17.483 -11.739 -26.924 1.00 61.19 442 ARG A N 1
ATOM 3301 C CA . ARG A 1 442 ? 16.750 -11.451 -28.166 1.00 61.19 442 ARG A CA 1
ATOM 3302 C C . ARG A 1 442 ? 17.297 -10.244 -28.919 1.00 61.19 442 ARG A C 1
ATOM 3304 O O . ARG A 1 442 ? 16.976 -10.140 -30.101 1.00 61.19 442 ARG A O 1
ATOM 3311 N N . TYR A 1 443 ? 18.093 -9.385 -28.270 1.00 69.31 443 TYR A N 1
ATOM 3312 C CA . TYR A 1 443 ? 18.541 -8.103 -28.816 1.00 69.31 443 TYR A CA 1
ATOM 3313 C C . TYR A 1 443 ? 19.979 -7.738 -28.400 1.00 69.31 443 TYR A C 1
ATOM 3315 O O . TYR A 1 443 ? 20.335 -7.911 -27.238 1.00 69.31 443 TYR A O 1
ATOM 3323 N N . LEU A 1 444 ? 20.766 -7.172 -29.320 1.00 78.62 444 LEU A N 1
ATOM 3324 C CA . LEU A 1 444 ? 22.022 -6.457 -29.040 1.00 78.62 444 LEU A CA 1
ATOM 3325 C C . LEU A 1 444 ? 21.732 -4.971 -28.855 1.00 78.62 444 LEU A C 1
ATOM 3327 O O . LEU A 1 444 ? 21.006 -4.401 -29.662 1.00 78.62 444 LEU A O 1
ATOM 3331 N N . LEU A 1 445 ? 22.338 -4.307 -27.879 1.00 81.00 445 LEU A N 1
ATOM 3332 C CA . LEU A 1 445 ? 22.328 -2.846 -27.848 1.00 81.00 445 LEU A CA 1
ATOM 3333 C C . LEU A 1 445 ? 23.441 -2.326 -28.765 1.00 81.00 445 LEU A C 1
ATOM 3335 O O . LEU A 1 445 ? 24.620 -2.560 -28.516 1.00 81.00 445 LEU A O 1
ATOM 3339 N N . VAL A 1 446 ? 23.075 -1.613 -29.823 1.00 81.00 446 VAL A N 1
ATOM 3340 C CA . VAL A 1 446 ? 24.001 -1.044 -30.806 1.00 81.00 446 VAL A CA 1
ATOM 3341 C C . VAL A 1 446 ? 23.943 0.471 -30.737 1.00 81.00 446 VAL A C 1
ATOM 3343 O O . VAL A 1 446 ? 22.867 1.061 -30.803 1.00 81.00 446 VAL A O 1
ATOM 3346 N N . VAL A 1 447 ? 25.109 1.102 -30.630 1.00 81.00 447 VAL A N 1
ATOM 3347 C CA . VAL A 1 447 ? 25.264 2.555 -30.582 1.00 81.00 447 VAL A CA 1
ATOM 3348 C C . VAL A 1 447 ? 25.897 3.026 -31.883 1.00 81.00 447 VAL A C 1
ATOM 3350 O O . VAL A 1 447 ? 27.031 2.669 -32.199 1.00 81.00 447 VAL A O 1
ATOM 3353 N N . THR A 1 448 ? 25.171 3.833 -32.654 1.00 85.31 448 THR A N 1
ATOM 3354 C CA . THR A 1 448 ? 25.647 4.346 -33.948 1.00 85.31 448 THR A CA 1
ATOM 3355 C C . THR A 1 448 ? 26.788 5.357 -33.778 1.00 85.31 448 THR A C 1
ATOM 3357 O O . THR A 1 448 ? 27.074 5.842 -32.677 1.00 85.31 448 THR A O 1
ATOM 3360 N N . ALA A 1 449 ? 27.432 5.738 -34.886 1.00 83.94 449 ALA A N 1
ATOM 3361 C CA . ALA A 1 449 ? 28.430 6.812 -34.901 1.00 83.94 449 ALA A CA 1
ATOM 3362 C C . ALA A 1 449 ? 27.863 8.158 -34.391 1.00 83.94 449 ALA A C 1
ATOM 3364 O O . ALA A 1 449 ? 28.582 8.976 -33.822 1.00 83.94 449 ALA A O 1
ATOM 3365 N N . GLN A 1 450 ? 26.556 8.361 -34.549 1.00 83.69 450 GLN A N 1
ATOM 3366 C CA . GLN A 1 450 ? 25.803 9.542 -34.139 1.00 83.69 450 GLN A CA 1
ATOM 3367 C C . GLN A 1 450 ? 25.313 9.459 -32.682 1.00 83.69 450 GLN A C 1
ATOM 3369 O O . GLN A 1 450 ? 24.562 10.329 -32.250 1.00 83.69 450 GLN A O 1
ATOM 3374 N N . ARG A 1 451 ? 25.754 8.447 -31.915 1.00 80.50 451 ARG A N 1
ATOM 3375 C CA . ARG A 1 451 ? 25.325 8.173 -30.529 1.00 80.50 451 ARG A CA 1
ATOM 3376 C C . ARG A 1 451 ? 23.827 7.906 -30.396 1.00 80.50 451 ARG A C 1
ATOM 3378 O O . ARG A 1 451 ? 23.200 8.288 -29.414 1.00 80.50 451 ARG A O 1
ATOM 3385 N N . GLU A 1 452 ? 23.259 7.227 -31.382 1.00 83.94 452 GLU A N 1
ATOM 3386 C CA . GLU A 1 452 ? 21.897 6.708 -31.310 1.00 83.94 452 GLU A CA 1
ATOM 3387 C C . GLU A 1 452 ? 21.966 5.265 -30.810 1.00 83.94 452 GLU A C 1
ATOM 3389 O O . GLU A 1 452 ? 22.632 4.442 -31.435 1.00 83.94 452 GLU A O 1
ATOM 3394 N N . ALA A 1 453 ? 21.318 4.951 -29.689 1.00 80.50 453 ALA A N 1
ATOM 3395 C CA . ALA A 1 453 ? 21.237 3.581 -29.191 1.00 80.50 453 ALA A CA 1
ATOM 3396 C C . ALA A 1 453 ? 19.971 2.877 -29.693 1.00 80.50 453 ALA A C 1
ATOM 3398 O O . ALA A 1 453 ? 18.876 3.421 -29.565 1.00 80.50 453 ALA A O 1
ATOM 3399 N N . VAL A 1 454 ? 20.118 1.655 -30.207 1.00 83.94 454 VAL A N 1
ATOM 3400 C CA . VAL A 1 454 ? 19.010 0.775 -30.611 1.00 83.94 454 VAL A CA 1
ATOM 3401 C C . VAL A 1 454 ? 19.215 -0.658 -30.147 1.00 83.94 454 VAL A C 1
ATOM 3403 O O . VAL A 1 454 ? 20.341 -1.126 -30.025 1.00 83.94 454 VAL A O 1
ATOM 3406 N N . LEU A 1 455 ? 18.118 -1.372 -29.925 1.00 82.31 455 LEU A N 1
ATOM 3407 C CA . LEU A 1 455 ? 18.094 -2.807 -29.672 1.00 82.31 455 LEU A CA 1
ATOM 3408 C C . LEU A 1 455 ? 17.942 -3.544 -31.009 1.00 82.31 455 LEU A C 1
ATOM 3410 O O . LEU A 1 455 ? 16.952 -3.360 -31.705 1.00 82.31 455 LEU A O 1
ATOM 3414 N N . MET A 1 456 ? 18.914 -4.361 -31.401 1.00 80.06 456 MET A N 1
ATOM 3415 C CA . MET A 1 456 ? 18.920 -5.112 -32.656 1.00 80.06 456 MET A CA 1
ATOM 3416 C C . MET A 1 456 ? 18.605 -6.583 -32.432 1.00 80.06 456 MET A C 1
ATOM 3418 O O . MET A 1 456 ? 19.369 -7.273 -31.765 1.00 80.06 456 MET A O 1
ATOM 3422 N N . ASP A 1 457 ? 17.515 -7.079 -33.019 1.00 74.25 457 ASP A N 1
ATOM 3423 C CA . ASP A 1 457 ? 17.110 -8.478 -32.869 1.00 74.25 457 ASP A CA 1
ATOM 3424 C C . ASP A 1 457 ? 17.896 -9.459 -33.754 1.00 74.25 457 ASP A C 1
ATOM 3426 O O . ASP A 1 457 ? 18.678 -9.081 -34.630 1.00 74.25 457 ASP A O 1
ATOM 3430 N N . ARG A 1 458 ? 17.614 -10.758 -33.588 1.00 71.00 458 ARG A N 1
ATOM 3431 C CA . ARG A 1 458 ? 18.175 -11.833 -34.430 1.00 71.00 458 ARG A CA 1
ATOM 3432 C C . ARG A 1 458 ? 17.870 -11.734 -35.928 1.00 71.00 458 ARG A C 1
ATOM 3434 O O . ARG A 1 458 ? 18.487 -12.435 -36.721 1.00 71.00 458 ARG A O 1
ATOM 3441 N N . LYS A 1 459 ? 16.879 -10.931 -36.315 1.00 73.19 459 LYS A N 1
ATOM 3442 C CA . LYS A 1 459 ? 16.507 -10.657 -37.708 1.00 73.19 459 LYS A CA 1
ATOM 3443 C C . LYS A 1 459 ? 17.093 -9.323 -38.187 1.00 73.19 459 LYS A C 1
ATOM 3445 O O . LYS A 1 459 ? 16.706 -8.841 -39.250 1.00 73.19 459 LYS A O 1
ATOM 3450 N N . MET A 1 460 ? 18.008 -8.727 -37.419 1.00 74.44 460 MET A N 1
ATOM 3451 C CA . MET A 1 460 ? 18.632 -7.432 -37.690 1.00 74.44 460 MET A CA 1
ATOM 3452 C C . MET A 1 460 ? 17.613 -6.288 -37.804 1.00 74.44 460 MET A C 1
ATOM 3454 O O . MET A 1 460 ? 17.846 -5.322 -38.542 1.00 74.44 460 MET A O 1
ATOM 3458 N N . ARG A 1 461 ? 16.471 -6.401 -37.117 1.00 78.00 461 ARG A N 1
ATOM 3459 C CA . ARG A 1 461 ? 15.515 -5.303 -36.941 1.00 78.00 461 ARG A CA 1
ATOM 3460 C C . ARG A 1 461 ? 15.949 -4.477 -35.744 1.00 78.00 461 ARG A C 1
ATOM 3462 O O . ARG A 1 461 ? 16.323 -5.051 -34.722 1.00 78.00 461 ARG A O 1
ATOM 3469 N N . ALA A 1 462 ? 15.926 -3.158 -35.891 1.00 83.06 462 ALA A N 1
ATOM 3470 C CA . ALA A 1 462 ? 16.282 -2.249 -34.819 1.00 83.06 462 ALA A CA 1
ATOM 3471 C C . ALA A 1 462 ? 15.026 -1.714 -34.134 1.00 83.06 462 ALA A C 1
ATOM 3473 O O . ALA A 1 462 ? 14.010 -1.434 -34.766 1.00 83.06 462 ALA A O 1
ATOM 3474 N N . PHE A 1 463 ? 15.137 -1.568 -32.828 1.00 80.12 463 PHE A N 1
ATOM 3475 C CA . PHE A 1 463 ? 14.072 -1.196 -31.925 1.00 80.12 463 PHE A CA 1
ATOM 3476 C C . PHE A 1 463 ? 14.572 -0.079 -31.017 1.00 80.12 463 PHE A C 1
ATOM 3478 O O . PHE A 1 463 ? 15.731 -0.089 -30.594 1.00 80.12 463 PHE A O 1
ATOM 3485 N N . GLU A 1 464 ? 13.729 0.898 -30.718 1.00 78.75 464 GLU A N 1
ATOM 3486 C CA . GLU A 1 464 ? 14.114 1.981 -29.815 1.00 78.75 464 GLU A CA 1
ATOM 3487 C C . GLU A 1 464 ? 14.190 1.473 -28.368 1.00 78.75 464 GLU A C 1
ATOM 3489 O O . GLU A 1 464 ? 13.227 0.875 -27.897 1.00 78.75 464 GLU A O 1
ATOM 3494 N N . PRO A 1 465 ? 15.297 1.687 -27.633 1.00 70.50 465 PRO A N 1
ATOM 3495 C CA . PRO A 1 465 ? 15.448 1.163 -26.287 1.00 70.50 465 PRO A CA 1
ATOM 3496 C C . PRO A 1 465 ? 14.525 1.906 -25.307 1.00 70.50 465 PRO A C 1
ATOM 3498 O O . PRO A 1 465 ? 14.291 3.113 -25.465 1.00 70.50 465 PRO A O 1
ATOM 3501 N N . PRO A 1 466 ? 14.073 1.244 -24.228 1.00 55.78 466 PRO A N 1
ATOM 3502 C CA . PRO A 1 466 ? 13.365 1.913 -23.144 1.00 55.78 466 PRO A CA 1
ATOM 3503 C C . PRO A 1 466 ? 14.234 3.036 -22.565 1.00 55.78 466 PRO A C 1
ATOM 3505 O O . PRO A 1 466 ? 15.404 2.829 -22.251 1.00 55.78 466 PRO A O 1
ATOM 3508 N N . GLY A 1 467 ? 13.672 4.240 -22.442 1.00 58.91 467 GLY A N 1
ATOM 3509 C CA . GLY A 1 467 ? 14.416 5.439 -22.029 1.00 58.91 467 GLY A CA 1
ATOM 3510 C C . GLY A 1 467 ? 14.905 6.322 -23.184 1.00 58.91 467 GLY A C 1
ATOM 3511 O O . GLY A 1 467 ? 15.339 7.444 -22.933 1.00 58.91 467 GLY A O 1
ATOM 3512 N N . GLY A 1 468 ? 14.754 5.875 -24.435 1.00 62.50 468 GLY A N 1
ATOM 3513 C CA . GLY A 1 468 ? 14.959 6.682 -25.637 1.00 62.50 468 GLY A CA 1
ATOM 3514 C C . GLY A 1 468 ? 16.372 6.603 -26.222 1.00 62.50 468 GLY A C 1
ATOM 3515 O O . GLY A 1 468 ? 17.379 6.558 -25.513 1.00 62.50 468 GLY A O 1
ATOM 3516 N N . VAL A 1 469 ? 16.430 6.651 -27.555 1.00 72.12 469 VAL A N 1
ATOM 3517 C CA . VAL A 1 469 ? 17.632 6.476 -28.392 1.00 72.12 469 VAL A CA 1
ATOM 3518 C C . VAL A 1 469 ? 18.806 7.373 -27.965 1.00 72.12 469 VAL A C 1
ATOM 3520 O O . VAL A 1 469 ? 19.943 6.908 -27.872 1.00 72.12 469 VAL A O 1
ATOM 3523 N N . ALA A 1 470 ? 18.539 8.651 -27.677 1.00 70.75 470 ALA A N 1
ATOM 3524 C CA . ALA A 1 470 ? 19.573 9.638 -27.354 1.00 70.75 470 ALA A CA 1
ATOM 3525 C C . ALA A 1 470 ? 20.088 9.539 -25.908 1.00 70.75 470 ALA A C 1
ATOM 3527 O O . ALA A 1 470 ? 21.279 9.724 -25.662 1.00 70.75 470 ALA A O 1
ATOM 3528 N N . ALA A 1 471 ? 19.204 9.243 -24.948 1.00 66.62 471 ALA A N 1
ATOM 3529 C CA . ALA A 1 471 ? 19.579 9.154 -23.538 1.00 66.62 471 ALA A CA 1
ATOM 3530 C C . ALA A 1 471 ? 20.489 7.946 -23.294 1.00 66.62 471 ALA A C 1
ATOM 3532 O O . ALA A 1 471 ? 21.537 8.081 -22.668 1.00 66.62 471 ALA A O 1
ATOM 3533 N N . VAL A 1 472 ? 20.124 6.791 -23.859 1.00 65.50 472 VAL A N 1
ATOM 3534 C CA . VAL A 1 472 ? 20.933 5.570 -23.769 1.00 65.50 472 VAL A CA 1
ATOM 3535 C C . VAL A 1 472 ? 22.222 5.712 -24.583 1.00 65.50 472 VAL A C 1
ATOM 3537 O O . VAL A 1 472 ? 23.295 5.375 -24.091 1.00 65.50 472 VAL A O 1
ATOM 3540 N N . GLY A 1 473 ? 22.161 6.271 -25.796 1.00 68.88 473 GLY A N 1
ATOM 3541 C CA . GLY A 1 473 ? 23.345 6.454 -26.642 1.00 68.88 473 GLY A CA 1
ATOM 3542 C C . GLY A 1 473 ? 24.384 7.421 -26.065 1.00 68.88 473 GLY A C 1
ATOM 3543 O O . GLY A 1 473 ? 25.579 7.251 -26.299 1.00 68.88 473 GLY A O 1
ATOM 3544 N N . GLY A 1 474 ? 23.962 8.382 -25.236 1.00 68.06 474 GLY A N 1
ATOM 3545 C CA . GLY A 1 474 ? 24.861 9.273 -24.499 1.00 68.06 474 GLY A CA 1
ATOM 3546 C C . GLY A 1 474 ? 25.724 8.579 -23.436 1.00 68.06 474 GLY A C 1
ATOM 3547 O O . GLY A 1 474 ? 26.754 9.132 -23.050 1.00 68.06 474 GLY A O 1
ATOM 3548 N N . CYS A 1 475 ? 25.341 7.380 -22.982 1.00 63.09 475 CYS A N 1
ATOM 3549 C CA . CYS A 1 475 ? 26.063 6.618 -21.958 1.00 63.09 475 CYS A CA 1
ATOM 3550 C C . CYS A 1 475 ? 27.250 5.809 -22.503 1.00 63.09 475 CYS A C 1
ATOM 3552 O O . CYS A 1 475 ? 28.064 5.326 -21.718 1.00 63.09 475 CYS A O 1
ATOM 3554 N N . PHE A 1 476 ? 27.359 5.654 -23.823 1.00 68.88 476 PHE A N 1
ATOM 3555 C CA . PHE A 1 476 ? 28.338 4.777 -24.460 1.00 68.88 476 PHE A CA 1
ATOM 3556 C C . PHE A 1 476 ? 29.148 5.522 -25.525 1.00 68.88 476 PHE A C 1
ATOM 3558 O O . PHE A 1 476 ? 28.741 6.558 -26.056 1.00 68.88 476 PHE A O 1
ATOM 3565 N N . ALA A 1 477 ? 30.322 4.988 -25.857 1.00 72.50 477 ALA A N 1
ATOM 3566 C CA . ALA A 1 477 ? 31.093 5.500 -26.981 1.00 72.50 477 ALA A CA 1
ATOM 3567 C C . ALA A 1 477 ? 30.374 5.192 -28.319 1.00 72.50 477 ALA A C 1
ATOM 3569 O O . ALA A 1 477 ? 29.679 4.176 -28.422 1.00 72.50 477 ALA A O 1
ATOM 3570 N N . PRO A 1 478 ? 30.529 6.026 -29.364 1.00 74.44 478 PRO A N 1
ATOM 3571 C CA . PRO A 1 478 ? 30.006 5.707 -30.692 1.00 74.44 478 PRO A CA 1
ATOM 3572 C C . PRO A 1 478 ? 30.571 4.385 -31.233 1.00 74.44 478 PRO A C 1
ATOM 3574 O O . PRO A 1 478 ? 31.754 4.107 -31.048 1.00 74.44 478 PRO A O 1
ATOM 3577 N N . GLY A 1 479 ? 29.742 3.582 -31.906 1.00 70.25 479 GLY A N 1
ATOM 3578 C CA . GLY A 1 479 ? 30.128 2.265 -32.435 1.00 70.25 479 GLY A CA 1
ATOM 3579 C C . GLY A 1 479 ? 30.139 1.138 -31.397 1.00 70.25 479 GLY A C 1
ATOM 3580 O O . GLY A 1 479 ? 30.519 0.015 -31.722 1.00 70.25 479 GLY A O 1
ATOM 3581 N N . THR A 1 480 ? 29.735 1.412 -30.151 1.00 73.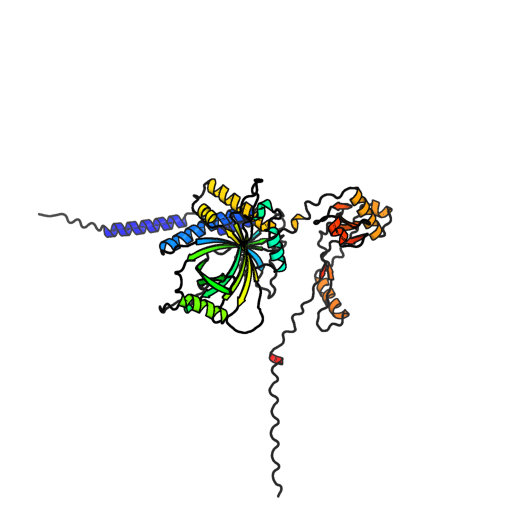44 480 THR A N 1
ATOM 3582 C CA . THR A 1 480 ? 29.642 0.384 -29.107 1.00 73.44 480 THR A CA 1
ATOM 3583 C C . THR A 1 480 ? 28.547 -0.624 -29.450 1.00 73.44 480 THR A C 1
ATOM 3585 O O . THR A 1 480 ? 27.411 -0.243 -29.728 1.00 73.44 480 THR A O 1
ATOM 3588 N N . VAL A 1 481 ? 28.871 -1.911 -29.362 1.00 71.56 481 VAL A N 1
ATOM 3589 C CA . VAL A 1 481 ? 27.898 -3.007 -29.384 1.00 71.56 481 VAL A CA 1
ATOM 3590 C C . VAL A 1 481 ? 27.966 -3.710 -28.036 1.00 71.56 481 VAL A C 1
ATOM 3592 O O . VAL A 1 481 ? 29.031 -4.173 -27.634 1.00 71.56 481 VAL A O 1
ATOM 3595 N N . VAL A 1 482 ? 26.839 -3.768 -27.332 1.00 69.06 482 VAL A N 1
ATOM 3596 C CA . VAL A 1 482 ? 26.698 -4.456 -26.049 1.00 69.06 482 VAL A CA 1
ATOM 3597 C C . VAL A 1 482 ? 25.779 -5.650 -26.247 1.00 69.06 482 VAL A C 1
ATOM 3599 O O . VAL A 1 482 ? 24.629 -5.505 -26.666 1.00 69.06 482 VAL A O 1
ATOM 3602 N N . ASP A 1 483 ? 26.293 -6.834 -25.942 1.00 68.62 483 ASP A N 1
ATOM 3603 C CA . ASP A 1 483 ? 25.472 -8.031 -25.827 1.00 68.62 483 ASP A CA 1
ATOM 3604 C C . ASP A 1 483 ? 24.714 -7.986 -24.493 1.00 68.62 483 ASP A C 1
ATOM 3606 O O . ASP A 1 483 ? 25.303 -7.698 -23.449 1.00 68.62 483 ASP A O 1
ATOM 3610 N N . GLY A 1 484 ? 23.402 -8.220 -24.526 1.00 54.59 484 GLY A N 1
ATOM 3611 C CA . GLY A 1 484 ? 22.497 -8.114 -23.377 1.00 54.59 484 GLY A CA 1
ATOM 3612 C C . GLY A 1 484 ? 22.630 -9.263 -22.374 1.00 54.59 484 GLY A C 1
ATOM 3613 O O . GLY A 1 484 ? 21.639 -9.649 -21.754 1.00 54.59 484 GLY A O 1
ATOM 3614 N N . GLU A 1 485 ? 23.818 -9.850 -22.239 1.00 54.78 485 GLU A N 1
ATOM 3615 C CA . GLU A 1 485 ? 24.070 -10.916 -21.279 1.00 54.78 485 GLU A CA 1
ATOM 3616 C C . GLU A 1 485 ? 24.045 -10.354 -19.853 1.00 54.78 485 GLU A C 1
ATOM 3618 O O . GLU A 1 485 ? 24.732 -9.387 -19.511 1.00 54.78 485 GLU A O 1
ATOM 3623 N N . LEU A 1 486 ? 23.255 -10.991 -18.987 1.00 41.19 486 LEU A N 1
ATOM 3624 C CA . LEU A 1 486 ? 23.289 -10.708 -17.562 1.00 41.19 486 LEU A CA 1
ATOM 3625 C C . LEU A 1 486 ? 24.627 -11.220 -17.010 1.00 41.19 486 LEU A C 1
ATOM 3627 O O . LEU A 1 486 ? 24.797 -12.413 -16.747 1.00 41.19 486 LEU A O 1
ATOM 3631 N N . VAL A 1 487 ? 25.589 -10.317 -16.833 1.00 40.66 487 VAL A N 1
ATOM 3632 C CA . VAL A 1 487 ? 26.839 -10.631 -16.141 1.00 40.66 487 VAL A CA 1
ATOM 3633 C C . VAL A 1 487 ? 26.576 -10.558 -14.643 1.00 40.66 487 VAL A C 1
ATOM 3635 O O . VAL A 1 487 ? 26.544 -9.483 -14.042 1.00 40.66 487 VAL A O 1
ATOM 3638 N N . LEU A 1 488 ? 26.384 -11.715 -14.014 1.00 40.19 488 LEU A N 1
ATOM 3639 C CA . LEU A 1 488 ? 26.341 -11.789 -12.562 1.00 40.19 488 LEU A CA 1
ATOM 3640 C C . LEU A 1 488 ? 27.769 -11.625 -12.037 1.00 40.19 488 LEU A C 1
ATOM 3642 O O . LEU A 1 488 ? 28.587 -12.544 -12.118 1.00 40.19 488 LEU A O 1
ATOM 3646 N N . CYS A 1 489 ? 28.059 -10.462 -11.454 1.00 39.16 489 CYS A N 1
ATOM 3647 C CA . CYS A 1 489 ? 29.207 -10.317 -10.568 1.00 39.16 489 CYS A CA 1
ATOM 3648 C C . CYS A 1 489 ? 28.865 -11.016 -9.248 1.00 39.16 489 CYS A C 1
ATOM 3650 O O . CYS A 1 489 ? 28.270 -10.425 -8.344 1.00 39.16 489 CYS A O 1
ATOM 3652 N N . ARG A 1 490 ? 29.173 -12.314 -9.151 1.00 44.47 490 ARG A N 1
ATOM 3653 C CA . ARG A 1 490 ? 29.053 -13.033 -7.883 1.00 44.47 490 ARG A CA 1
ATOM 3654 C C . ARG A 1 490 ? 30.329 -12.813 -7.089 1.00 44.47 490 ARG A C 1
ATOM 3656 O O . ARG A 1 490 ? 31.369 -13.386 -7.401 1.00 44.47 490 ARG A O 1
ATOM 3663 N N . MET A 1 491 ? 30.232 -12.016 -6.029 1.00 42.62 491 MET A N 1
ATOM 3664 C CA . MET A 1 491 ? 31.209 -12.106 -4.952 1.00 42.62 491 MET A CA 1
ATOM 3665 C C . MET A 1 491 ? 30.947 -13.413 -4.209 1.00 42.62 491 MET A C 1
ATOM 3667 O O . MET A 1 491 ? 29.838 -13.648 -3.728 1.00 42.62 491 MET A O 1
ATOM 3671 N N . LEU A 1 492 ? 31.953 -14.281 -4.133 1.00 41.94 492 LEU A N 1
ATOM 3672 C CA . LEU A 1 492 ? 31.938 -15.374 -3.172 1.00 41.94 492 LEU A CA 1
ATOM 3673 C C . LEU A 1 492 ? 31.943 -14.747 -1.778 1.00 41.94 492 LEU A C 1
ATOM 3675 O O . LEU A 1 492 ? 32.998 -14.378 -1.282 1.00 41.94 492 LEU A O 1
ATOM 3679 N N . GLN A 1 493 ? 30.784 -14.639 -1.123 1.00 41.06 493 GLN A N 1
ATOM 3680 C CA . GLN A 1 493 ? 30.782 -14.601 0.334 1.00 41.06 493 GLN A CA 1
ATOM 3681 C C . GLN A 1 493 ? 31.135 -16.005 0.811 1.00 41.06 493 GLN A C 1
ATOM 3683 O O . GLN A 1 493 ? 30.272 -16.830 1.095 1.00 41.06 493 GLN A O 1
ATOM 3688 N N . VAL A 1 494 ? 32.436 -16.295 0.875 1.00 41.00 494 VAL A N 1
ATOM 3689 C CA . VAL A 1 494 ? 32.904 -17.316 1.806 1.00 41.00 494 VAL A CA 1
ATOM 3690 C C . VAL A 1 494 ? 32.402 -16.833 3.158 1.00 41.00 494 VAL A C 1
ATOM 3692 O O . VAL A 1 494 ? 32.740 -15.720 3.571 1.00 41.00 494 VAL A O 1
ATOM 3695 N N . SER A 1 495 ? 31.523 -17.606 3.803 1.00 37.78 495 SER A N 1
ATOM 3696 C CA . SER A 1 495 ? 31.140 -17.319 5.181 1.00 37.78 495 SER A CA 1
ATOM 3697 C C . SER A 1 495 ? 32.434 -17.029 5.938 1.00 37.78 495 SER A C 1
ATOM 3699 O O . SER A 1 495 ? 33.372 -17.824 5.789 1.00 37.78 495 SER A O 1
ATOM 3701 N N . PRO A 1 496 ? 32.546 -15.912 6.685 1.00 37.66 496 PRO A N 1
ATOM 3702 C CA . PRO A 1 496 ? 33.730 -15.697 7.503 1.00 37.66 496 PRO A CA 1
ATOM 3703 C C . PRO A 1 496 ? 33.947 -16.999 8.271 1.00 37.66 496 PRO A C 1
ATOM 3705 O O . PRO A 1 496 ? 32.945 -17.548 8.754 1.00 37.66 496 PRO A O 1
ATOM 3708 N N . PRO A 1 497 ? 35.176 -17.557 8.296 1.00 37.66 497 PRO A N 1
ATOM 3709 C CA . PRO A 1 497 ? 35.419 -18.823 8.966 1.00 37.66 497 PRO A CA 1
ATOM 3710 C C . PRO A 1 497 ? 34.753 -18.699 10.319 1.00 37.66 497 PRO A C 1
ATOM 3712 O O . PRO A 1 497 ? 35.066 -17.750 11.040 1.00 37.66 497 PRO A O 1
ATOM 3715 N N . THR A 1 498 ? 33.756 -19.554 10.591 1.00 37.50 498 THR A N 1
ATOM 3716 C CA . THR A 1 498 ? 33.019 -19.531 11.854 1.00 37.50 498 THR A CA 1
ATOM 3717 C C . THR A 1 498 ? 34.073 -19.419 12.922 1.00 37.50 498 THR A C 1
ATOM 3719 O O . THR A 1 498 ? 34.878 -20.341 13.085 1.00 37.50 498 THR A O 1
ATOM 3722 N N . LEU A 1 499 ? 34.137 -18.242 13.541 1.00 36.75 499 LEU A N 1
ATOM 3723 C CA . LEU A 1 499 ? 35.131 -17.934 14.539 1.00 36.75 499 LEU A CA 1
ATOM 3724 C C . LEU A 1 499 ? 34.775 -18.890 15.658 1.00 36.75 499 LEU A C 1
ATOM 3726 O O . LEU A 1 499 ? 33.772 -18.720 16.349 1.00 36.75 499 LEU A O 1
ATOM 3730 N N . ASN A 1 500 ? 35.498 -20.005 15.705 1.00 36.72 500 ASN A N 1
ATOM 3731 C CA . ASN A 1 500 ? 35.218 -21.060 16.641 1.00 36.72 500 ASN A CA 1
ATOM 3732 C C . ASN A 1 500 ? 35.506 -20.434 17.998 1.00 36.72 500 ASN A C 1
ATOM 3734 O O . ASN A 1 500 ? 36.657 -20.288 18.390 1.00 36.72 500 ASN A O 1
ATOM 3738 N N . LEU A 1 501 ? 34.471 -19.991 18.710 1.00 39.94 501 LEU A N 1
ATOM 3739 C CA . LEU A 1 501 ? 34.621 -19.312 19.998 1.00 39.94 501 LEU A CA 1
ATOM 3740 C C . LEU A 1 501 ? 35.323 -20.210 21.037 1.00 39.94 501 LEU A C 1
ATOM 3742 O O . LEU A 1 501 ? 35.760 -19.726 22.076 1.00 39.94 501 LEU A O 1
ATOM 3746 N N . LYS A 1 502 ? 35.534 -21.501 20.734 1.00 43.25 502 LYS A N 1
ATOM 3747 C CA . LYS A 1 502 ? 36.407 -22.396 21.504 1.00 43.25 502 LYS A CA 1
ATOM 3748 C C . LYS A 1 502 ? 37.906 -22.079 21.381 1.00 43.25 502 LYS A C 1
ATOM 3750 O O . LYS A 1 502 ? 38.649 -22.483 22.268 1.00 43.25 502 LYS A O 1
ATOM 3755 N N . THR A 1 503 ? 38.367 -21.363 20.350 1.00 43.91 503 THR A N 1
ATOM 3756 C CA . THR A 1 503 ? 39.781 -20.957 20.193 1.00 43.91 503 THR A CA 1
ATOM 3757 C C . THR A 1 503 ? 40.096 -19.562 20.739 1.00 43.91 503 THR A C 1
ATOM 3759 O O . THR A 1 503 ? 41.268 -19.209 20.818 1.00 43.91 503 THR A O 1
ATOM 3762 N N . LEU A 1 504 ? 39.091 -18.785 21.168 1.00 35.38 504 LEU A N 1
ATOM 3763 C CA . LEU A 1 504 ? 39.279 -17.460 21.786 1.00 35.38 504 LEU A CA 1
ATOM 3764 C C . LEU A 1 504 ? 39.221 -17.453 23.318 1.00 35.38 504 LEU A C 1
ATOM 3766 O O . LEU A 1 504 ? 39.397 -16.400 23.922 1.00 35.38 504 LEU A O 1
ATOM 3770 N N . ASN A 1 505 ? 39.057 -18.612 23.958 1.00 36.84 505 ASN A N 1
ATOM 3771 C CA . ASN A 1 505 ? 39.436 -18.755 25.359 1.00 36.84 505 ASN A CA 1
ATOM 3772 C C . ASN A 1 505 ? 40.915 -19.156 25.409 1.00 36.84 505 ASN A C 1
ATOM 3774 O O . ASN A 1 505 ? 41.215 -20.343 25.230 1.00 36.84 505 ASN A O 1
ATOM 3778 N N . PRO A 1 506 ? 41.866 -18.234 25.664 1.00 39.53 506 PRO A N 1
ATOM 3779 C CA . PRO A 1 506 ? 43.159 -18.675 26.145 1.00 39.53 506 PRO A CA 1
ATOM 3780 C C . PRO A 1 506 ? 42.875 -19.456 27.427 1.00 39.53 506 PRO A C 1
ATOM 3782 O O . PRO A 1 506 ? 42.348 -18.906 28.395 1.00 39.53 506 PRO A O 1
ATOM 3785 N N . ARG A 1 507 ? 43.186 -20.759 27.440 1.00 42.09 507 ARG A N 1
ATOM 3786 C CA . ARG A 1 507 ? 43.300 -21.474 28.714 1.00 42.09 507 ARG A CA 1
ATOM 3787 C C . ARG A 1 507 ? 44.172 -20.591 29.614 1.00 42.09 507 ARG A C 1
ATOM 3789 O O . ARG A 1 507 ? 45.230 -20.165 29.135 1.00 42.09 507 ARG A O 1
ATOM 3796 N N . PRO A 1 508 ? 43.761 -20.285 30.857 1.00 41.62 508 PRO A N 1
ATOM 3797 C CA . PRO A 1 508 ? 44.643 -19.589 31.778 1.00 41.62 508 PRO A CA 1
ATOM 3798 C C . PRO A 1 508 ? 45.970 -20.343 31.776 1.00 41.62 508 PRO A C 1
ATOM 3800 O O . PRO A 1 508 ? 45.993 -21.565 31.960 1.00 41.62 508 PRO A O 1
ATOM 3803 N N . ARG A 1 509 ? 47.065 -19.638 31.454 1.00 42.84 509 ARG A N 1
ATOM 3804 C CA . ARG A 1 509 ? 48.399 -20.230 31.557 1.00 42.84 509 ARG A CA 1
ATOM 3805 C C . ARG A 1 509 ? 48.500 -20.792 32.974 1.00 42.84 509 ARG A C 1
ATOM 3807 O O . ARG A 1 509 ? 48.179 -20.049 33.904 1.00 42.84 509 ARG A O 1
ATOM 3814 N N . PRO A 1 510 ? 48.912 -22.058 33.157 1.00 44.56 510 PRO A N 1
ATOM 3815 C CA . PRO A 1 510 ? 49.222 -22.537 34.490 1.00 44.56 510 PRO A CA 1
ATOM 3816 C C . PRO A 1 510 ? 50.233 -21.561 35.084 1.00 44.56 510 PRO A C 1
ATOM 3818 O O . PRO A 1 510 ? 51.276 -21.285 34.481 1.00 44.56 510 PRO A O 1
ATOM 3821 N N . THR A 1 511 ? 49.875 -20.967 36.219 1.00 48.66 511 THR A N 1
ATOM 3822 C CA . THR A 1 511 ? 50.816 -20.201 37.021 1.00 48.66 511 THR A CA 1
ATOM 3823 C C . THR A 1 511 ? 52.028 -21.099 37.264 1.00 48.66 511 THR A C 1
ATOM 3825 O O . THR A 1 511 ? 51.856 -22.279 37.583 1.00 48.66 511 THR A O 1
ATOM 3828 N N . PRO A 1 512 ? 53.260 -20.607 37.048 1.00 47.50 512 PRO A N 1
ATOM 3829 C CA . PRO A 1 512 ? 54.436 -21.406 37.336 1.00 47.50 512 PRO A CA 1
ATOM 3830 C C . PRO A 1 512 ? 54.374 -21.811 38.808 1.00 47.50 512 PRO A C 1
ATOM 3832 O O . PRO A 1 512 ? 54.228 -20.952 39.680 1.00 47.50 512 PRO A O 1
ATOM 3835 N N . ASN A 1 513 ? 54.448 -23.120 39.068 1.00 52.44 513 ASN A N 1
ATOM 3836 C CA . ASN A 1 513 ? 54.560 -23.642 40.423 1.00 52.44 513 ASN A CA 1
ATOM 3837 C C . ASN A 1 513 ? 55.671 -22.865 41.147 1.00 52.44 513 ASN A C 1
ATOM 3839 O O . ASN A 1 513 ? 56.771 -22.738 40.590 1.00 52.44 513 ASN A O 1
ATOM 3843 N N . PRO A 1 514 ? 55.414 -22.326 42.352 1.00 54.00 514 PRO A N 1
ATOM 3844 C CA . PRO A 1 514 ? 56.453 -21.663 43.119 1.00 54.00 514 PRO A CA 1
ATOM 3845 C C . PRO A 1 514 ? 57.602 -22.652 43.311 1.00 54.00 514 PRO A C 1
ATOM 3847 O O . PRO A 1 514 ? 57.392 -23.783 43.753 1.00 54.00 514 PRO A O 1
ATOM 3850 N N . LYS A 1 515 ? 58.814 -22.242 42.914 1.00 58.47 515 LYS A N 1
ATOM 3851 C CA . LYS A 1 515 ? 60.022 -23.048 43.111 1.00 58.47 515 LYS A CA 1
ATOM 3852 C C . LYS A 1 515 ? 60.094 -23.455 44.589 1.00 58.47 515 LYS A C 1
ATOM 3854 O O . LYS A 1 515 ? 59.938 -22.575 45.442 1.00 58.47 515 LYS A O 1
ATOM 3859 N N . PRO A 1 516 ? 60.335 -24.739 44.907 1.00 56.69 516 PRO A N 1
ATOM 3860 C CA . PRO A 1 516 ? 60.558 -25.146 46.284 1.00 56.69 516 PRO A CA 1
ATOM 3861 C C . PRO A 1 516 ? 61.731 -24.340 46.851 1.00 56.69 516 PRO A C 1
ATOM 3863 O O . PRO A 1 516 ? 62.770 -24.191 46.200 1.00 56.69 516 PRO A O 1
ATOM 3866 N N . LYS A 1 517 ? 61.531 -23.763 48.043 1.00 60.28 517 LYS A N 1
ATOM 3867 C CA . LYS A 1 517 ? 62.603 -23.101 48.794 1.00 60.28 517 LYS A CA 1
ATOM 3868 C C . LYS A 1 517 ? 63.750 -24.104 48.969 1.00 60.28 517 LYS A C 1
ATOM 3870 O O . LYS A 1 517 ? 63.468 -25.247 49.323 1.00 60.28 517 LYS A O 1
ATOM 3875 N N . PRO A 1 518 ? 65.012 -23.707 48.737 1.00 59.78 518 PRO A N 1
ATOM 3876 C CA . PRO A 1 518 ? 66.133 -24.585 49.019 1.00 59.78 518 PRO A CA 1
ATOM 3877 C C . PRO A 1 518 ? 66.154 -24.885 50.519 1.00 59.78 518 PRO A C 1
ATOM 3879 O O . PRO A 1 518 ? 66.169 -23.965 51.341 1.00 59.78 518 PRO A O 1
ATOM 3882 N N . GLU A 1 519 ? 66.114 -26.171 50.860 1.00 58.75 519 GLU A N 1
ATOM 3883 C CA . GLU A 1 519 ? 66.377 -26.630 52.218 1.00 58.75 519 GLU A CA 1
ATOM 3884 C C . GLU A 1 519 ? 67.805 -26.228 52.619 1.00 58.75 519 GLU A C 1
ATOM 3886 O O . GLU A 1 519 ? 68.724 -26.299 51.789 1.00 58.75 519 GLU A O 1
ATOM 3891 N N . PRO A 1 520 ? 68.014 -25.778 53.866 1.00 55.62 520 PRO A N 1
ATOM 3892 C CA . PRO A 1 520 ? 69.346 -25.481 54.357 1.00 55.62 520 PRO A CA 1
ATOM 3893 C C . PRO A 1 520 ? 70.143 -26.786 54.422 1.00 55.62 520 PRO A C 1
ATOM 3895 O O . PRO A 1 520 ? 69.722 -27.755 55.052 1.00 55.62 520 PRO A O 1
ATOM 3898 N N . LYS A 1 521 ? 71.293 -26.814 53.744 1.00 57.19 521 LYS A N 1
ATOM 3899 C CA . LYS A 1 521 ? 72.258 -27.901 53.916 1.00 57.19 521 LYS A CA 1
ATOM 3900 C C . LYS A 1 521 ? 72.889 -27.812 55.316 1.00 57.19 521 LYS A C 1
ATOM 3902 O O . LYS A 1 521 ? 73.072 -26.688 55.788 1.00 57.19 521 LYS A O 1
ATOM 3907 N N . PRO A 1 522 ? 73.188 -28.962 55.946 1.00 59.41 522 PRO A N 1
ATOM 3908 C CA . PRO A 1 522 ? 73.846 -29.025 57.249 1.00 59.41 522 PRO A CA 1
ATOM 3909 C C . PRO A 1 522 ? 75.257 -28.436 57.232 1.00 59.41 522 PRO A C 1
ATOM 3911 O O . PRO A 1 522 ? 75.916 -28.499 56.163 1.00 59.41 522 PRO A O 1
#

InterPro domains:
  IPR001339 mRNA capping enzyme, adenylation domain [PF01331] (397-489)
  IPR033469 CYTH-like domain superfamily [SSF55154] (76-358)
  IPR037009 mRNA triphosphatase Cet1-like superfamily [G3DSA:3.20.100.10] (24-362)